Protein AF-A0A3B9VFH1-F1 (afdb_monomer)

Foldseek 3Di:
DFAAWAADLVRDIDGDLVVLLLQPAPLLVLLVVLLRVLCVVVVVVVVVVVVCVVVVPPCLVCLLCLVVCCLVPNVVSSVVSVVPDDPVRSVVSVVSLVVSSVSSLVSSLVVCVVVVGFLVSNLVSLVSLVVQCVVDPRDRRPRCSNHPDSPVSSVVSVVSRPDDDDRDPDLVSLLVSLQSCLVPDALVVLCVVQVPDDDALSSLQSNLSSCLVVVNNVSSVVSLVSSVVRPQDALRSLQVVLVSCVSVLVLVVSLVSLVSNVVSVDPALVSLQSNLVSCVSVLHLCSLVSLVSSCVRPVLPLVSLQVNLVSCVSVVVNLSSLLSQLSSCVSVVNLVSNVVSLVVSVVPQDCPDPVSVVSVVSSVVSVVVSVVVVD

pLDDT: mean 83.73, std 17.31, range [34.62, 98.69]

Structure (mmCIF, N/CA/C/O backbone):
data_AF-A0A3B9VFH1-F1
#
_entry.id   AF-A0A3B9VFH1-F1
#
loop_
_atom_site.group_PDB
_atom_site.id
_atom_site.type_symbol
_atom_site.label_atom_id
_atom_site.label_alt_id
_atom_site.label_comp_id
_atom_site.label_asym_id
_atom_site.label_entity_id
_atom_site.label_seq_id
_atom_site.pdbx_PDB_ins_code
_atom_site.Cartn_x
_atom_site.Cartn_y
_atom_site.Cartn_z
_atom_site.occupancy
_atom_site.B_iso_or_equiv
_atom_site.auth_seq_id
_atom_site.auth_comp_id
_atom_site.aut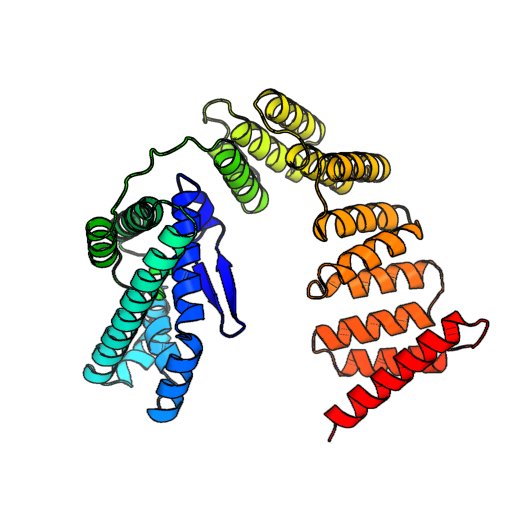h_asym_id
_atom_site.auth_atom_id
_atom_site.pdbx_PDB_model_num
ATOM 1 N N . ASP A 1 1 ? 15.149 -0.700 -2.038 1.00 70.56 1 ASP A N 1
ATOM 2 C CA . ASP A 1 1 ? 16.327 -0.526 -2.919 1.00 70.56 1 ASP A CA 1
ATOM 3 C C . ASP A 1 1 ? 16.677 -1.758 -3.752 1.00 70.56 1 ASP A C 1
ATOM 5 O O . ASP A 1 1 ? 17.146 -1.570 -4.866 1.00 70.56 1 ASP A O 1
ATOM 9 N N . GLN A 1 2 ? 16.454 -2.989 -3.276 1.00 79.44 2 GLN A N 1
ATOM 10 C CA . GLN A 1 2 ? 16.680 -4.197 -4.084 1.00 79.44 2 GLN A CA 1
ATOM 11 C C . GLN A 1 2 ? 15.680 -4.332 -5.245 1.00 79.44 2 GLN A C 1
ATOM 13 O O . GLN A 1 2 ? 14.520 -3.927 -5.128 1.00 79.44 2 GLN A O 1
ATOM 18 N N . ILE A 1 3 ? 16.151 -4.910 -6.353 1.00 83.25 3 ILE A N 1
ATOM 19 C CA . ILE A 1 3 ? 15.345 -5.272 -7.523 1.00 83.25 3 ILE A CA 1
ATOM 20 C C . ILE A 1 3 ? 14.869 -6.707 -7.314 1.00 83.25 3 ILE A C 1
ATOM 22 O O . ILE A 1 3 ? 15.690 -7.624 -7.358 1.00 83.25 3 ILE A O 1
ATOM 26 N N . ASN A 1 4 ? 13.573 -6.884 -7.063 1.00 79.94 4 ASN A N 1
ATOM 27 C CA . ASN A 1 4 ? 12.956 -8.201 -6.980 1.00 79.94 4 ASN A CA 1
ATOM 28 C C . ASN A 1 4 ? 11.444 -8.136 -7.249 1.00 79.94 4 ASN A C 1
ATOM 30 O O . ASN A 1 4 ? 10.805 -7.102 -7.021 1.00 79.94 4 ASN A O 1
ATOM 34 N N . ALA A 1 5 ? 10.899 -9.252 -7.711 1.00 80.44 5 ALA A N 1
ATOM 35 C CA . ALA A 1 5 ? 9.489 -9.592 -7.688 1.00 80.44 5 ALA A CA 1
ATOM 36 C C . ALA A 1 5 ? 9.378 -11.117 -7.596 1.00 80.44 5 ALA A C 1
ATOM 38 O O . ALA A 1 5 ? 10.279 -11.813 -8.051 1.00 80.44 5 ALA A O 1
ATOM 39 N N . PHE A 1 6 ? 8.327 -11.618 -6.955 1.00 80.25 6 PHE A N 1
ATOM 40 C CA . PHE A 1 6 ? 8.045 -13.050 -6.916 1.00 80.25 6 PHE A CA 1
ATOM 41 C C . PHE A 1 6 ? 6.578 -13.311 -6.589 1.00 80.25 6 PHE A C 1
ATOM 43 O O . PHE A 1 6 ? 5.926 -12.530 -5.887 1.00 80.25 6 PHE A O 1
ATOM 50 N N . ALA A 1 7 ? 6.078 -14.456 -7.038 1.00 74.38 7 ALA A N 1
ATOM 51 C CA . ALA A 1 7 ? 4.784 -14.974 -6.629 1.00 74.38 7 ALA A CA 1
ATOM 52 C C . ALA A 1 7 ? 4.884 -15.888 -5.390 1.00 74.38 7 ALA A C 1
ATOM 54 O O . ALA A 1 7 ? 5.750 -16.763 -5.309 1.00 74.38 7 ALA A O 1
ATOM 55 N N . THR A 1 8 ? 3.991 -15.707 -4.416 1.00 71.44 8 THR A N 1
ATOM 56 C CA . THR A 1 8 ? 3.959 -16.489 -3.173 1.00 71.44 8 THR A CA 1
ATOM 57 C C . THR A 1 8 ? 3.186 -17.798 -3.340 1.00 71.44 8 THR A C 1
ATOM 59 O O . THR A 1 8 ? 2.422 -18.009 -4.285 1.00 71.44 8 THR A O 1
ATOM 62 N N . ASN A 1 9 ? 3.340 -18.688 -2.357 1.00 67.38 9 ASN A N 1
ATOM 63 C CA . ASN A 1 9 ? 2.535 -19.907 -2.250 1.00 67.38 9 ASN A CA 1
ATOM 64 C C . ASN A 1 9 ? 1.038 -19.625 -2.031 1.00 67.38 9 ASN A C 1
ATOM 66 O O . ASN A 1 9 ? 0.215 -20.496 -2.314 1.00 67.38 9 ASN A O 1
ATOM 70 N N . GLU A 1 10 ? 0.710 -18.435 -1.530 1.00 61.62 10 GLU A N 1
ATOM 71 C CA . GLU A 1 10 ? -0.637 -17.956 -1.202 1.00 61.62 10 GLU A CA 1
ATOM 72 C C . GLU A 1 10 ? -1.306 -17.245 -2.389 1.00 61.62 10 GLU A C 1
ATOM 74 O O . GLU A 1 10 ? -2.433 -16.777 -2.273 1.00 61.62 10 GLU A O 1
ATOM 79 N N . LYS A 1 11 ? -0.660 -17.271 -3.566 1.00 73.38 11 LYS A N 1
ATOM 80 C CA . LYS A 1 11 ? -1.093 -16.618 -4.813 1.00 73.38 11 LYS A CA 1
ATOM 81 C C . LYS A 1 11 ? -1.016 -15.091 -4.785 1.00 73.38 11 LYS A C 1
ATOM 83 O O . LYS A 1 11 ? -1.631 -14.439 -5.628 1.00 73.38 11 LYS A O 1
ATOM 88 N N . ASP A 1 12 ? -0.213 -14.536 -3.887 1.00 76.12 12 ASP A N 1
ATOM 89 C CA . ASP A 1 12 ? 0.133 -13.120 -3.913 1.00 76.12 12 ASP A CA 1
ATOM 90 C C . ASP A 1 12 ? 1.312 -12.871 -4.848 1.00 76.12 12 ASP A C 1
ATOM 92 O O . ASP A 1 12 ? 2.131 -13.757 -5.092 1.00 76.12 12 ASP A O 1
ATOM 96 N N . ILE A 1 13 ? 1.428 -11.644 -5.346 1.00 79.94 13 ILE A N 1
ATOM 97 C CA . ILE A 1 13 ? 2.618 -11.178 -6.060 1.00 79.94 13 ILE A CA 1
ATOM 98 C C . ILE A 1 13 ? 3.251 -10.071 -5.232 1.00 79.94 13 ILE A C 1
ATOM 100 O O . ILE A 1 13 ? 2.618 -9.060 -4.925 1.00 79.94 13 ILE A O 1
ATOM 104 N N . VAL A 1 14 ? 4.520 -10.255 -4.892 1.00 82.88 14 VAL A N 1
ATOM 105 C CA . VAL A 1 14 ? 5.325 -9.274 -4.172 1.00 82.88 14 VAL A CA 1
ATOM 106 C C . VAL A 1 14 ? 6.204 -8.551 -5.182 1.00 82.88 14 VAL A C 1
ATOM 108 O O . VAL A 1 14 ? 6.923 -9.188 -5.943 1.00 82.88 14 VAL A O 1
ATOM 111 N N . ILE A 1 15 ? 6.175 -7.216 -5.181 1.00 86.00 15 ILE A N 1
ATOM 112 C CA . ILE A 1 15 ? 7.036 -6.374 -6.025 1.00 86.00 15 ILE A CA 1
ATOM 113 C C . ILE A 1 15 ? 7.843 -5.448 -5.125 1.00 86.00 15 ILE A C 1
ATOM 115 O O . ILE A 1 15 ? 7.287 -4.715 -4.305 1.00 86.00 15 ILE A O 1
ATOM 119 N N . TYR A 1 16 ? 9.164 -5.442 -5.290 1.00 87.88 16 TYR A N 1
ATOM 120 C CA . TYR A 1 16 ? 10.030 -4.583 -4.492 1.00 87.88 16 TYR A CA 1
ATOM 121 C C . TYR A 1 16 ? 10.076 -3.178 -5.091 1.00 87.88 16 TYR A C 1
ATOM 123 O O . TYR A 1 16 ? 10.162 -2.994 -6.305 1.00 87.88 16 TYR A O 1
ATOM 131 N N . SER A 1 17 ? 10.124 -2.154 -4.237 1.00 90.25 17 SER A N 1
ATOM 132 C CA . SER A 1 17 ? 10.188 -0.758 -4.692 1.00 90.25 17 SER A CA 1
ATOM 133 C C . SER A 1 17 ? 11.414 -0.447 -5.561 1.00 90.25 17 SER A C 1
ATOM 135 O O . SER A 1 17 ? 11.351 0.450 -6.400 1.00 90.25 17 SER A O 1
ATOM 137 N N . GLY A 1 18 ? 12.514 -1.198 -5.414 1.00 89.00 18 GLY A N 1
ATOM 138 C CA . GLY A 1 18 ? 13.694 -1.049 -6.269 1.00 89.00 18 GLY A CA 1
ATOM 139 C C . GLY A 1 18 ? 13.459 -1.491 -7.716 1.00 89.00 18 GLY A C 1
ATOM 140 O O . GLY A 1 18 ? 14.077 -0.927 -8.617 1.00 89.00 18 GLY A O 1
ATOM 141 N N . LEU A 1 19 ? 12.520 -2.413 -7.964 1.00 91.00 19 LEU A N 1
ATOM 142 C CA . LEU A 1 19 ? 12.091 -2.775 -9.318 1.00 91.00 19 LEU A CA 1
ATOM 143 C C . LEU A 1 19 ? 11.430 -1.584 -10.019 1.00 91.00 19 LEU A C 1
ATOM 145 O O . LEU A 1 19 ? 11.805 -1.225 -11.137 1.00 91.00 19 LEU A O 1
ATOM 149 N N . ILE A 1 20 ? 10.501 -0.918 -9.329 1.00 93.62 20 ILE A N 1
ATOM 150 C CA . ILE A 1 20 ? 9.825 0.286 -9.836 1.00 93.62 20 ILE A CA 1
ATOM 151 C C . ILE A 1 20 ? 10.835 1.420 -10.060 1.00 93.62 20 ILE A C 1
ATOM 153 O O . ILE A 1 20 ? 10.802 2.104 -11.080 1.00 93.62 20 ILE A O 1
ATOM 157 N N . ASP A 1 21 ? 11.783 1.593 -9.137 1.00 90.50 21 ASP A N 1
ATOM 158 C CA . ASP A 1 21 ? 12.808 2.638 -9.218 1.00 90.50 21 ASP A CA 1
ATOM 159 C C . ASP A 1 21 ? 13.762 2.452 -10.417 1.00 90.50 21 ASP A C 1
ATOM 161 O O . ASP A 1 21 ? 14.235 3.431 -11.004 1.00 90.50 21 ASP A O 1
ATOM 165 N N . LYS A 1 22 ? 14.011 1.204 -10.829 1.00 90.75 22 LYS A N 1
ATOM 166 C CA . LYS A 1 22 ? 14.848 0.870 -11.993 1.00 90.75 22 LYS A CA 1
ATOM 167 C C . LYS A 1 22 ? 14.090 0.874 -13.317 1.00 90.75 22 LYS A C 1
ATOM 169 O O . LYS A 1 22 ? 14.711 1.113 -14.349 1.00 90.75 22 LYS A O 1
ATOM 174 N N . SER A 1 23 ? 12.777 0.674 -13.283 1.00 92.62 23 SER A N 1
ATOM 175 C CA . SER A 1 23 ? 11.929 0.675 -14.477 1.00 92.62 23 SER A CA 1
ATOM 176 C C . SER A 1 23 ? 11.859 2.068 -15.112 1.00 92.62 23 SER A C 1
ATOM 178 O O . SER A 1 23 ? 11.745 3.071 -14.406 1.00 92.62 23 SER A O 1
ATOM 180 N N . THR A 1 24 ? 11.937 2.163 -16.436 1.00 90.06 24 THR A N 1
ATOM 181 C CA . THR A 1 24 ? 11.897 3.431 -17.191 1.00 90.06 24 THR A CA 1
ATOM 182 C C . THR A 1 24 ? 10.542 3.715 -17.832 1.00 90.06 24 THR A C 1
ATOM 184 O O . THR A 1 24 ? 10.331 4.819 -18.315 1.00 90.06 24 THR A O 1
ATOM 187 N N . ASN A 1 25 ? 9.638 2.737 -17.856 1.00 90.00 25 ASN A N 1
ATOM 188 C CA . ASN A 1 25 ? 8.260 2.887 -18.317 1.00 90.00 25 ASN A CA 1
ATOM 189 C C . ASN A 1 25 ? 7.349 1.861 -17.619 1.00 90.00 25 ASN A C 1
ATOM 191 O O . ASN A 1 25 ? 7.829 0.931 -16.963 1.00 90.00 25 ASN A O 1
ATOM 195 N N . VAL A 1 26 ? 6.034 2.042 -17.765 1.00 91.94 26 VAL A N 1
ATOM 196 C CA . VAL A 1 26 ? 5.022 1.173 -17.148 1.00 91.94 26 VAL A CA 1
ATOM 197 C C . VAL A 1 26 ? 5.039 -0.250 -17.714 1.00 91.94 26 VAL A C 1
ATOM 199 O O . VAL A 1 26 ? 4.844 -1.208 -16.966 1.00 91.94 26 VAL A O 1
ATOM 202 N N . GLU A 1 27 ? 5.354 -0.407 -19.001 1.00 91.81 27 GLU A N 1
ATOM 203 C CA . GLU A 1 27 ? 5.359 -1.700 -19.696 1.00 91.81 27 GLU A CA 1
ATOM 204 C C . GLU A 1 27 ? 6.420 -2.654 -19.139 1.00 91.81 27 GLU A C 1
ATOM 206 O O . GLU A 1 27 ? 6.222 -3.865 -19.125 1.00 91.81 27 GLU A O 1
ATOM 211 N N . GLN A 1 28 ? 7.541 -2.134 -18.632 1.00 93.25 28 GLN A N 1
ATOM 212 C CA . GLN A 1 28 ? 8.551 -2.936 -17.936 1.00 93.25 28 GLN A CA 1
ATOM 213 C C . GLN A 1 28 ? 7.999 -3.557 -16.649 1.00 93.25 28 GLN A C 1
ATOM 215 O O . GLN A 1 28 ? 8.206 -4.743 -16.393 1.00 93.25 28 GLN A O 1
ATOM 220 N N . VAL A 1 29 ? 7.248 -2.781 -15.861 1.00 94.50 29 VAL A N 1
ATOM 221 C CA . VAL A 1 29 ? 6.608 -3.276 -14.634 1.00 94.50 29 VAL A CA 1
ATOM 222 C C . VAL A 1 29 ? 5.492 -4.262 -14.973 1.00 94.50 29 VAL A C 1
ATOM 224 O O . VAL A 1 29 ? 5.412 -5.326 -14.366 1.00 94.50 29 VAL A O 1
ATOM 227 N N . GLN A 1 30 ? 4.662 -3.944 -15.969 1.00 94.50 30 GLN A N 1
ATOM 228 C CA . GLN A 1 30 ? 3.606 -4.836 -16.457 1.00 94.50 30 GLN A CA 1
ATOM 229 C C . GLN A 1 30 ? 4.176 -6.142 -17.021 1.00 94.50 30 GLN A C 1
ATOM 231 O O . GLN A 1 30 ? 3.602 -7.202 -16.794 1.00 94.50 30 GLN A O 1
ATOM 236 N N . GLY A 1 31 ? 5.319 -6.075 -17.705 1.00 93.62 31 GLY A N 1
ATOM 237 C CA . GLY A 1 31 ? 6.048 -7.231 -18.210 1.00 93.62 31 GLY A CA 1
ATOM 238 C C . GLY A 1 31 ? 6.457 -8.181 -17.092 1.00 93.62 31 GLY A C 1
ATOM 239 O O . GLY A 1 31 ? 6.164 -9.373 -17.168 1.00 93.62 31 GLY A O 1
ATOM 240 N N . ILE A 1 32 ? 7.086 -7.659 -16.034 1.00 94.19 32 ILE A N 1
ATOM 241 C CA . ILE A 1 32 ? 7.464 -8.484 -14.879 1.00 94.19 32 ILE A CA 1
ATOM 242 C C . ILE A 1 32 ? 6.231 -9.002 -14.142 1.00 94.19 32 ILE A C 1
ATOM 244 O O . ILE A 1 32 ? 6.180 -10.176 -13.799 1.00 94.19 32 ILE A O 1
ATOM 248 N N . LEU A 1 33 ? 5.187 -8.187 -13.982 1.00 95.25 33 LEU A N 1
ATOM 249 C CA . LEU A 1 33 ? 3.932 -8.650 -13.392 1.00 95.25 33 LEU A CA 1
ATOM 250 C C . LEU A 1 33 ? 3.304 -9.802 -14.198 1.00 95.25 33 LEU A C 1
ATOM 252 O O . LEU A 1 33 ? 2.821 -10.766 -13.612 1.00 95.25 33 LEU A O 1
ATOM 256 N N . ALA A 1 34 ? 3.331 -9.732 -15.531 1.00 95.31 34 ALA A N 1
ATOM 257 C CA . ALA A 1 34 ? 2.856 -10.810 -16.394 1.00 95.31 34 ALA A CA 1
ATOM 258 C C . ALA A 1 34 ? 3.702 -12.085 -16.247 1.00 95.31 34 ALA A C 1
ATOM 260 O O . ALA A 1 34 ? 3.149 -13.184 -16.285 1.00 95.31 34 ALA A O 1
ATOM 261 N N . HIS A 1 35 ? 5.013 -11.948 -16.039 1.00 94.31 35 HIS A N 1
ATOM 262 C CA . HIS A 1 35 ? 5.904 -13.065 -15.728 1.00 94.31 35 HIS A CA 1
ATOM 263 C C . HIS A 1 35 ? 5.560 -13.725 -14.382 1.00 94.31 35 HIS A C 1
ATOM 265 O O . HIS A 1 35 ? 5.348 -14.939 -14.336 1.00 94.31 35 HIS A O 1
ATOM 271 N N . GLU A 1 36 ? 5.374 -12.942 -13.316 1.00 90.94 36 GLU A N 1
ATOM 272 C CA . GLU A 1 36 ? 4.960 -13.473 -12.008 1.00 90.94 36 GLU A CA 1
ATOM 273 C C . GLU A 1 36 ? 3.573 -14.132 -12.053 1.00 90.94 36 GLU A C 1
ATOM 275 O O . GLU A 1 36 ? 3.350 -15.200 -11.476 1.00 90.94 36 GLU A O 1
ATOM 280 N N . LEU A 1 37 ? 2.635 -13.552 -12.810 1.00 92.56 37 LEU A N 1
ATOM 281 C CA . LEU A 1 37 ? 1.345 -14.187 -13.091 1.00 92.56 37 LEU A CA 1
ATOM 282 C C . LEU A 1 37 ? 1.518 -15.506 -13.851 1.00 92.56 37 LEU A C 1
ATOM 284 O O . LEU A 1 37 ? 0.796 -16.462 -13.570 1.00 92.56 37 LEU A O 1
ATOM 288 N N . GLY A 1 38 ? 2.490 -15.593 -14.761 1.00 90.62 38 GLY A N 1
ATOM 289 C CA . GLY A 1 38 ? 2.879 -16.834 -15.427 1.00 90.62 38 GLY A CA 1
ATOM 290 C C . GLY A 1 38 ? 3.247 -17.940 -14.437 1.00 90.62 38 GLY A C 1
ATOM 291 O O . GLY A 1 38 ? 2.738 -19.056 -14.555 1.00 90.62 38 GLY A O 1
ATOM 292 N N . HIS A 1 39 ? 4.030 -17.624 -13.398 1.00 87.19 39 HIS A N 1
ATOM 293 C CA . HIS A 1 39 ? 4.349 -18.576 -12.325 1.00 87.19 39 HIS A CA 1
ATOM 294 C C . HIS A 1 39 ? 3.113 -19.058 -11.553 1.00 87.19 39 HIS A C 1
ATOM 296 O O . HIS A 1 39 ? 3.029 -20.241 -11.193 1.00 87.19 39 HIS A O 1
ATOM 302 N N . LEU A 1 40 ? 2.147 -18.169 -11.300 1.00 86.25 40 LEU A N 1
ATOM 303 C CA . LEU A 1 40 ? 0.898 -18.522 -10.621 1.00 86.25 40 LEU A CA 1
ATOM 304 C C . LEU A 1 40 ? -0.011 -19.391 -11.487 1.00 86.25 40 LEU A C 1
ATOM 306 O O . LEU A 1 40 ? -0.502 -20.415 -11.008 1.00 86.25 40 LEU A O 1
ATOM 310 N N . VAL A 1 41 ? -0.202 -19.014 -12.754 1.00 89.31 41 VAL A N 1
ATOM 311 C CA . VAL A 1 41 ? -1.028 -19.755 -13.721 1.00 89.31 41 VAL A CA 1
ATOM 312 C C . VAL A 1 41 ? -0.473 -21.160 -13.936 1.00 89.31 41 VAL A C 1
ATOM 314 O O . VAL A 1 41 ? -1.228 -22.128 -13.889 1.00 89.31 41 VAL A O 1
ATOM 317 N N . ALA A 1 42 ? 0.847 -21.290 -14.084 1.00 87.38 42 ALA A N 1
ATOM 318 C CA . ALA A 1 42 ? 1.518 -22.578 -14.228 1.00 87.38 42 ALA A CA 1
ATOM 319 C C . ALA A 1 42 ? 1.628 -23.375 -12.915 1.00 87.38 42 ALA A C 1
ATOM 321 O O . ALA A 1 42 ? 2.144 -24.495 -12.919 1.00 87.38 42 ALA A O 1
ATOM 322 N N . GLN A 1 43 ? 1.175 -22.811 -11.787 1.00 85.12 43 GLN A N 1
ATOM 323 C CA . GLN A 1 43 ? 1.234 -23.414 -10.454 1.00 85.12 43 GLN A CA 1
ATOM 324 C C . GLN A 1 43 ? 2.641 -23.913 -10.073 1.00 85.12 43 GLN A C 1
ATOM 326 O O . GLN A 1 43 ? 2.786 -24.950 -9.419 1.00 85.12 43 GLN A O 1
ATOM 331 N N . HIS A 1 44 ? 3.695 -23.177 -10.452 1.00 80.81 44 HIS A N 1
ATOM 332 C CA . HIS A 1 44 ? 5.088 -23.579 -10.198 1.00 80.81 44 HIS A CA 1
ATOM 333 C C . HIS A 1 44 ? 5.371 -23.818 -8.708 1.00 80.81 44 HIS A C 1
ATOM 335 O O . HIS A 1 44 ? 6.108 -24.740 -8.356 1.00 80.81 44 HIS A O 1
ATOM 341 N N . HIS A 1 45 ? 4.711 -23.070 -7.822 1.00 73.31 45 HIS A N 1
ATOM 342 C CA . HIS A 1 45 ? 4.764 -23.273 -6.374 1.00 73.31 45 HIS A CA 1
ATOM 343 C C . HIS A 1 45 ? 4.227 -24.651 -5.938 1.00 73.31 45 HIS A C 1
ATOM 345 O O . HIS A 1 45 ? 4.827 -25.309 -5.089 1.00 73.31 45 HIS A O 1
ATOM 351 N N . VAL A 1 46 ? 3.129 -25.133 -6.536 1.00 73.50 46 VAL A N 1
ATOM 352 C CA . VAL A 1 46 ? 2.575 -26.472 -6.260 1.00 73.50 46 VAL A CA 1
ATOM 353 C C . VAL A 1 46 ? 3.476 -27.548 -6.854 1.00 73.50 46 VAL A C 1
ATOM 355 O O . VAL A 1 46 ? 3.867 -28.470 -6.140 1.00 73.50 46 VAL A O 1
ATOM 358 N N . LYS A 1 47 ? 3.849 -27.407 -8.135 1.00 74.69 47 LYS A N 1
ATOM 359 C CA . LYS A 1 47 ? 4.716 -28.359 -8.849 1.00 74.69 47 LYS A CA 1
ATOM 360 C C . LYS A 1 47 ? 6.043 -28.560 -8.103 1.00 74.69 47 LYS A C 1
ATOM 362 O O . LYS A 1 47 ? 6.465 -29.693 -7.889 1.00 74.69 47 LYS A O 1
ATOM 367 N N . THR A 1 48 ? 6.653 -27.474 -7.621 1.00 69.38 48 THR A N 1
ATOM 368 C CA . THR A 1 48 ? 7.893 -27.520 -6.828 1.00 69.38 48 THR A CA 1
ATOM 369 C C . THR A 1 48 ? 7.704 -28.255 -5.500 1.00 69.38 48 THR A C 1
ATOM 371 O O . THR A 1 48 ? 8.522 -29.113 -5.177 1.00 69.38 48 THR A O 1
ATOM 374 N N . ARG A 1 49 ? 6.613 -28.002 -4.758 1.00 66.94 49 ARG A N 1
ATOM 375 C CA . ARG A 1 49 ? 6.321 -28.724 -3.503 1.00 66.94 49 ARG A CA 1
ATOM 376 C C . ARG A 1 49 ? 6.094 -30.219 -3.717 1.00 66.94 49 ARG A C 1
ATOM 378 O O . ARG A 1 49 ? 6.594 -31.026 -2.941 1.00 66.94 49 ARG A O 1
ATOM 385 N N . VAL A 1 50 ? 5.362 -30.592 -4.767 1.00 68.94 50 VAL A N 1
ATOM 386 C CA . VAL A 1 50 ? 5.121 -32.002 -5.117 1.00 68.94 50 VAL A CA 1
ATOM 387 C C . VAL A 1 50 ? 6.431 -32.693 -5.495 1.00 68.94 50 VAL A C 1
ATOM 389 O O . VAL A 1 50 ? 6.697 -33.806 -5.054 1.00 68.94 50 VAL A O 1
ATOM 392 N N . LYS A 1 51 ? 7.295 -32.026 -6.263 1.00 66.56 51 LYS A N 1
ATOM 393 C CA . LYS A 1 51 ? 8.600 -32.583 -6.629 1.00 66.56 51 LYS A CA 1
ATOM 394 C C . LYS A 1 51 ? 9.524 -32.730 -5.414 1.00 66.56 51 LYS A C 1
ATOM 396 O O . LYS A 1 51 ? 10.196 -33.747 -5.282 1.00 66.56 51 LYS A O 1
ATOM 401 N N . GLN A 1 52 ? 9.504 -31.765 -4.492 1.00 62.00 52 GLN A N 1
ATOM 402 C CA . GLN A 1 52 ? 10.214 -31.846 -3.210 1.00 62.00 52 GLN A CA 1
ATOM 403 C C . GLN A 1 52 ? 9.753 -33.037 -2.363 1.00 62.00 52 GLN A C 1
ATOM 405 O O . GLN A 1 52 ? 10.591 -33.771 -1.839 1.00 62.00 52 GLN A O 1
ATOM 410 N N . SER A 1 53 ? 8.438 -33.264 -2.258 1.00 61.69 53 SER A N 1
ATOM 411 C CA . SER A 1 53 ? 7.903 -34.392 -1.490 1.00 61.69 53 SER A CA 1
ATOM 412 C C . SER A 1 53 ? 8.204 -35.745 -2.140 1.00 61.69 53 SER A C 1
ATOM 414 O O . SER A 1 53 ? 8.484 -36.704 -1.429 1.00 61.69 53 SER A O 1
ATOM 416 N N . GLN A 1 54 ? 8.212 -35.821 -3.475 1.00 60.75 54 GLN A N 1
ATOM 417 C CA . GLN A 1 54 ? 8.533 -37.042 -4.224 1.00 60.75 54 GLN A CA 1
ATOM 418 C C . GLN A 1 54 ? 10.018 -37.412 -4.177 1.00 60.75 54 GLN A C 1
ATOM 420 O O . GLN A 1 54 ? 10.349 -38.593 -4.135 1.00 60.75 54 GLN A O 1
ATOM 425 N N . MET A 1 55 ? 10.916 -36.423 -4.188 1.00 56.75 55 MET A N 1
ATOM 426 C CA . MET A 1 55 ? 12.360 -36.676 -4.170 1.00 56.75 55 MET A CA 1
ATOM 427 C C . MET A 1 55 ? 12.898 -36.975 -2.760 1.00 56.75 55 MET A C 1
ATOM 429 O O . MET A 1 55 ? 14.044 -37.388 -2.635 1.00 56.75 55 MET A O 1
ATOM 433 N N . GLY A 1 56 ? 12.114 -36.767 -1.693 1.00 46.59 56 GLY A N 1
ATOM 434 C CA . GLY A 1 56 ? 12.590 -36.904 -0.306 1.00 46.59 56 GLY A CA 1
ATOM 435 C C . GLY A 1 56 ? 13.635 -35.850 0.094 1.00 46.59 56 GLY A C 1
ATOM 436 O O . GLY A 1 56 ? 14.243 -35.941 1.158 1.00 46.59 56 GLY A O 1
ATOM 437 N N . ILE A 1 57 ? 13.845 -34.839 -0.755 1.00 50.53 57 ILE A N 1
ATOM 438 C CA . ILE A 1 57 ? 14.854 -33.792 -0.595 1.00 50.53 57 ILE A CA 1
ATOM 439 C C . ILE A 1 57 ? 14.164 -32.568 0.014 1.00 50.53 57 ILE A C 1
ATOM 441 O O . ILE A 1 57 ? 13.621 -31.713 -0.689 1.00 50.53 57 ILE A O 1
ATOM 445 N N . SER A 1 58 ? 14.221 -32.455 1.342 1.00 42.56 58 SER A N 1
ATOM 446 C CA . SER A 1 58 ? 13.802 -31.263 2.099 1.00 42.56 58 SER A CA 1
ATOM 447 C C . SER A 1 58 ? 14.678 -30.023 1.828 1.00 42.56 58 SER A C 1
ATOM 449 O O . SER A 1 58 ? 14.389 -28.931 2.313 1.00 42.56 58 SER A O 1
ATOM 451 N N . THR A 1 59 ? 15.733 -30.163 1.020 1.00 43.56 59 THR A N 1
ATOM 452 C CA . THR A 1 59 ? 16.797 -29.175 0.792 1.00 43.56 59 THR A CA 1
ATOM 453 C C . THR A 1 59 ? 16.740 -28.419 -0.540 1.00 43.56 59 THR A C 1
ATOM 455 O O . THR A 1 59 ? 17.605 -27.578 -0.772 1.00 43.56 59 THR A O 1
ATOM 458 N N . ILE A 1 60 ? 15.735 -28.605 -1.408 1.00 44.66 60 ILE A N 1
ATOM 459 C CA . ILE A 1 60 ? 15.657 -27.826 -2.671 1.00 44.66 60 ILE A CA 1
ATOM 460 C C . ILE A 1 60 ? 15.465 -26.324 -2.395 1.00 44.66 60 ILE A C 1
ATOM 462 O O . ILE A 1 60 ? 16.024 -25.489 -3.106 1.00 44.66 60 ILE A O 1
ATOM 466 N N . THR A 1 61 ? 14.781 -25.966 -1.305 1.00 42.25 61 THR A N 1
ATOM 467 C CA . THR A 1 61 ? 14.702 -24.572 -0.837 1.00 42.25 61 THR A CA 1
ATOM 468 C C . THR A 1 61 ? 16.094 -24.024 -0.488 1.00 42.25 61 THR A C 1
ATOM 470 O O . THR A 1 61 ? 16.389 -22.863 -0.745 1.00 42.25 61 THR A O 1
ATOM 473 N N . GLY A 1 62 ? 16.991 -24.880 0.011 1.00 40.00 62 GLY A N 1
ATOM 474 C CA . GLY A 1 62 ? 18.372 -24.547 0.354 1.00 40.00 62 GLY A CA 1
ATOM 475 C C . GLY A 1 62 ? 19.343 -24.507 -0.828 1.00 40.00 62 GLY A C 1
ATOM 476 O O . GLY A 1 62 ? 20.382 -23.884 -0.693 1.00 40.00 62 GLY A O 1
ATOM 477 N N . ALA A 1 63 ? 19.041 -25.095 -1.988 1.00 39.34 63 ALA A N 1
ATOM 478 C CA . ALA A 1 63 ? 19.920 -25.002 -3.163 1.00 39.34 63 ALA A CA 1
ATOM 479 C C . ALA A 1 63 ? 19.685 -23.703 -3.957 1.00 39.34 63 ALA A C 1
ATOM 481 O O . ALA A 1 63 ? 20.642 -23.064 -4.389 1.00 39.34 63 ALA A O 1
ATOM 482 N N . VAL A 1 64 ? 18.424 -23.271 -4.078 1.00 41.66 64 VAL A N 1
ATOM 483 C CA . VAL A 1 64 ? 18.055 -21.993 -4.719 1.00 41.66 64 VAL A CA 1
ATOM 484 C C . VAL A 1 64 ? 18.383 -20.803 -3.802 1.00 41.66 64 VAL A C 1
ATOM 486 O O . VAL A 1 64 ? 18.938 -19.810 -4.261 1.00 41.66 64 VAL A O 1
ATOM 489 N N . LEU A 1 65 ? 18.164 -20.924 -2.484 1.00 39.56 65 LEU A N 1
ATOM 490 C CA . LEU A 1 65 ? 18.576 -19.899 -1.508 1.00 39.56 65 LEU A CA 1
ATOM 491 C C . LEU A 1 65 ? 20.062 -19.993 -1.104 1.00 39.56 65 LEU A C 1
ATOM 493 O O . LEU A 1 65 ? 20.669 -18.988 -0.735 1.00 39.56 65 LEU A O 1
ATOM 497 N N . GLY A 1 66 ? 20.676 -21.177 -1.173 1.00 38.94 66 GLY A N 1
ATOM 498 C CA . GLY A 1 66 ? 22.051 -21.422 -0.716 1.00 38.94 66 GLY A CA 1
ATOM 499 C C . GLY A 1 66 ? 23.118 -20.849 -1.635 1.00 38.94 66 GLY A C 1
ATOM 500 O O . GLY A 1 66 ? 24.143 -20.386 -1.141 1.00 38.94 66 GLY A O 1
ATOM 501 N N . VAL A 1 67 ? 22.857 -20.761 -2.943 1.00 40.06 67 VAL A N 1
ATOM 502 C CA . VAL A 1 67 ? 23.711 -19.983 -3.859 1.00 40.06 67 VAL A CA 1
ATOM 503 C C . VAL A 1 67 ? 23.703 -18.496 -3.464 1.00 40.06 67 VAL A C 1
ATOM 505 O O . VAL A 1 67 ? 24.751 -17.851 -3.480 1.00 40.06 67 VAL A O 1
ATOM 508 N N . GLY A 1 68 ? 22.566 -17.976 -2.984 1.00 38.06 68 GLY A N 1
ATOM 509 C CA . GLY A 1 68 ? 22.465 -16.633 -2.405 1.00 38.06 68 GLY A CA 1
ATOM 510 C C . GLY A 1 68 ? 23.251 -16.465 -1.095 1.00 38.06 68 GLY A C 1
ATOM 511 O O . GLY A 1 68 ? 23.905 -15.442 -0.901 1.00 38.06 68 GLY A O 1
ATOM 512 N N . ALA A 1 69 ? 23.266 -17.479 -0.222 1.00 36.00 69 ALA A N 1
ATOM 513 C CA . ALA A 1 69 ? 24.000 -17.447 1.050 1.00 36.00 69 ALA A CA 1
ATOM 514 C C . ALA A 1 69 ? 25.535 -17.516 0.889 1.00 36.00 69 ALA A C 1
ATOM 516 O O . ALA A 1 69 ? 26.256 -16.844 1.631 1.00 36.00 69 ALA A O 1
ATOM 517 N N . VAL A 1 70 ? 26.043 -18.265 -0.104 1.00 36.84 70 VAL A N 1
ATOM 518 C CA . VAL A 1 70 ? 27.486 -18.307 -0.441 1.00 36.84 70 VAL A CA 1
ATOM 519 C C . VAL A 1 70 ? 27.991 -16.928 -0.874 1.00 36.84 70 VAL A C 1
ATOM 521 O O . VAL A 1 70 ? 29.101 -16.534 -0.519 1.00 36.84 70 VAL A O 1
ATOM 524 N N . ILE A 1 71 ? 27.172 -16.176 -1.612 1.00 39.06 71 ILE A N 1
ATOM 525 C CA . ILE A 1 71 ? 27.555 -14.882 -2.194 1.00 39.06 71 ILE A CA 1
ATOM 526 C C . ILE A 1 71 ? 27.310 -13.721 -1.207 1.00 39.06 71 ILE A C 1
ATOM 528 O O . ILE A 1 71 ? 28.034 -12.729 -1.239 1.00 39.06 71 ILE A O 1
ATOM 532 N N . ALA A 1 72 ? 26.375 -13.866 -0.260 1.00 36.31 72 ALA A N 1
ATOM 533 C CA . ALA A 1 72 ? 26.051 -12.873 0.775 1.00 36.31 72 ALA A CA 1
ATOM 534 C C . ALA A 1 72 ? 27.000 -12.856 1.999 1.00 36.31 72 ALA A C 1
ATOM 536 O O . ALA A 1 72 ? 26.716 -12.178 2.985 1.00 36.31 72 ALA A O 1
ATOM 537 N N . GLY A 1 73 ? 28.127 -13.578 1.958 1.00 34.62 73 GLY A N 1
ATOM 538 C CA . GLY A 1 73 ? 29.137 -13.548 3.025 1.00 34.62 73 GLY A CA 1
ATOM 539 C C . GLY A 1 73 ? 28.868 -14.477 4.216 1.00 34.62 73 GLY A C 1
ATOM 540 O O . GLY A 1 73 ? 29.485 -14.296 5.263 1.00 34.62 73 GLY A O 1
ATOM 541 N N . ALA A 1 74 ? 28.014 -15.496 4.057 1.00 39.47 74 ALA A N 1
ATOM 542 C CA . ALA A 1 74 ? 27.809 -16.575 5.031 1.00 39.47 74 ALA A CA 1
ATOM 543 C C . ALA A 1 74 ? 28.295 -17.938 4.475 1.00 39.47 74 ALA A C 1
ATOM 545 O O . ALA A 1 74 ? 27.481 -18.823 4.185 1.00 39.47 74 ALA A O 1
ATOM 546 N N . PRO A 1 75 ? 29.621 -18.139 4.305 1.00 39.62 75 PRO A N 1
ATOM 547 C CA . PRO A 1 75 ? 30.174 -19.320 3.638 1.00 39.62 75 PRO A CA 1
ATOM 548 C C . PRO A 1 75 ? 29.779 -20.649 4.300 1.00 39.62 75 PRO A C 1
ATOM 550 O O . PRO A 1 75 ? 29.615 -21.649 3.610 1.00 39.62 75 PRO A O 1
ATOM 553 N N . GLN A 1 76 ? 29.560 -20.681 5.614 1.00 39.72 76 GLN A N 1
ATOM 554 C CA . GLN A 1 76 ? 29.343 -21.927 6.354 1.00 39.72 76 GLN A CA 1
ATOM 555 C C . GLN A 1 76 ? 27.978 -22.585 6.070 1.00 39.72 76 GLN A C 1
ATOM 557 O O . GLN A 1 76 ? 27.894 -23.810 6.045 1.00 39.72 76 GLN A O 1
ATOM 562 N N . ALA A 1 77 ? 26.925 -21.805 5.798 1.00 40.22 77 ALA A N 1
ATOM 563 C CA . ALA A 1 77 ? 25.591 -22.341 5.492 1.00 40.22 77 ALA A CA 1
ATOM 564 C C . ALA A 1 77 ? 25.455 -22.771 4.019 1.00 40.22 77 ALA A C 1
ATOM 566 O O . ALA A 1 77 ? 24.811 -23.774 3.713 1.00 40.22 77 ALA A O 1
ATOM 567 N N . GLY A 1 78 ? 26.106 -22.042 3.108 1.00 43.16 78 GLY A N 1
ATOM 568 C CA . GLY A 1 78 ? 26.122 -22.360 1.682 1.00 43.16 78 GLY A CA 1
ATOM 569 C C . GLY A 1 78 ? 26.983 -23.580 1.332 1.00 43.16 78 GLY A C 1
ATOM 570 O O . GLY A 1 78 ? 26.597 -24.383 0.486 1.00 43.16 78 GLY A O 1
ATOM 571 N N . TYR A 1 79 ? 28.100 -23.788 2.040 1.00 40.19 79 TYR A N 1
ATOM 572 C CA . TYR A 1 79 ? 28.925 -24.990 1.878 1.00 40.19 79 TYR A CA 1
ATOM 573 C C . TYR A 1 79 ? 28.221 -26.270 2.355 1.00 40.19 79 TYR A C 1
ATOM 575 O O . TYR A 1 79 ? 28.372 -27.307 1.720 1.00 40.19 79 TYR A O 1
ATOM 583 N N . ALA A 1 80 ? 27.407 -26.217 3.414 1.00 40.50 80 ALA A N 1
ATOM 584 C CA . ALA A 1 80 ? 26.686 -27.394 3.912 1.00 40.50 80 ALA A CA 1
ATOM 585 C C . ALA A 1 80 ? 25.604 -27.901 2.932 1.00 40.50 80 ALA A C 1
ATOM 587 O O . ALA A 1 80 ? 25.397 -29.107 2.820 1.00 40.50 80 ALA A O 1
ATOM 588 N N . ALA A 1 81 ? 24.958 -27.002 2.178 1.00 45.75 81 ALA A N 1
ATOM 589 C CA . ALA A 1 81 ? 23.999 -27.364 1.128 1.00 45.75 81 ALA A CA 1
ATOM 590 C C . ALA A 1 81 ? 24.683 -27.918 -0.139 1.00 45.75 81 ALA A C 1
ATOM 592 O O . ALA A 1 81 ? 24.145 -28.812 -0.789 1.00 45.75 81 ALA A O 1
ATOM 593 N N . ILE A 1 82 ? 25.881 -27.419 -0.467 1.00 46.44 82 ILE A N 1
ATOM 594 C CA . ILE A 1 82 ? 26.698 -27.882 -1.603 1.00 46.44 82 ILE A CA 1
ATOM 595 C C . ILE A 1 82 ? 27.348 -29.246 -1.317 1.00 46.44 82 ILE A C 1
ATOM 597 O O . ILE A 1 82 ? 27.500 -30.050 -2.229 1.00 46.44 82 ILE A O 1
ATOM 601 N N . LEU A 1 83 ? 27.702 -29.536 -0.062 1.00 42.50 83 LEU A N 1
ATOM 602 C CA . LEU A 1 83 ? 28.343 -30.799 0.327 1.00 42.50 83 LEU A CA 1
ATOM 603 C C . LEU A 1 83 ? 27.365 -31.982 0.467 1.00 42.50 83 LEU A C 1
ATOM 605 O O . LEU A 1 83 ? 27.815 -33.124 0.508 1.00 42.50 83 LEU A O 1
ATOM 609 N N . GLY A 1 84 ? 26.052 -31.733 0.541 1.00 48.53 84 GLY A N 1
ATOM 610 C CA . GLY A 1 84 ? 25.032 -32.777 0.719 1.00 48.53 84 GLY A CA 1
ATOM 611 C C . GLY A 1 84 ? 24.309 -33.239 -0.555 1.00 48.53 84 GLY A C 1
ATOM 612 O O . GLY A 1 84 ? 23.664 -34.282 -0.521 1.00 48.53 84 GLY A O 1
ATOM 613 N N . GLY A 1 85 ? 24.384 -32.487 -1.660 1.00 54.69 85 GLY A N 1
ATOM 614 C CA . GLY A 1 85 ? 23.732 -32.818 -2.935 1.00 54.69 85 GLY A CA 1
ATOM 615 C C . GLY A 1 85 ? 24.750 -33.175 -4.015 1.00 54.69 85 GLY A C 1
ATOM 616 O O . GLY A 1 85 ? 25.800 -32.540 -4.114 1.00 54.69 85 GLY A O 1
ATOM 617 N N . SER A 1 86 ? 24.463 -34.179 -4.845 1.00 57.88 86 SER A N 1
ATOM 618 C CA . SER A 1 86 ? 25.354 -34.513 -5.957 1.00 57.88 86 SER A CA 1
ATOM 619 C C . SER A 1 86 ? 25.346 -33.392 -7.009 1.00 57.88 86 SER A C 1
ATOM 621 O O . SER A 1 86 ? 24.358 -32.673 -7.179 1.00 57.88 86 SER A O 1
ATOM 623 N N . ALA A 1 87 ? 26.431 -33.244 -7.778 1.00 56.41 87 ALA A N 1
ATOM 624 C CA . ALA A 1 87 ? 26.467 -32.303 -8.905 1.00 56.41 87 ALA A CA 1
ATOM 625 C C . ALA A 1 87 ? 25.330 -32.556 -9.925 1.00 56.41 87 ALA A C 1
ATOM 627 O O . ALA A 1 87 ? 24.883 -31.631 -10.609 1.00 56.41 87 ALA A O 1
ATOM 628 N N . ALA A 1 88 ? 24.831 -33.796 -9.993 1.00 58.59 88 ALA A N 1
ATOM 629 C CA . ALA A 1 88 ? 23.670 -34.170 -10.791 1.00 58.59 88 ALA A CA 1
ATOM 630 C C . ALA A 1 88 ? 22.368 -33.555 -10.245 1.00 58.59 88 ALA A C 1
ATOM 632 O O . ALA A 1 88 ? 21.595 -33.003 -11.028 1.00 58.59 88 ALA A O 1
ATOM 633 N N . ASP A 1 89 ? 22.169 -33.551 -8.923 1.00 57.78 89 ASP A N 1
ATOM 634 C CA . ASP A 1 89 ? 20.988 -32.960 -8.274 1.00 57.78 89 ASP A CA 1
ATOM 635 C C . ASP A 1 89 ? 20.932 -31.442 -8.481 1.00 57.78 89 ASP A C 1
ATOM 637 O O . ASP A 1 89 ? 19.882 -30.884 -8.808 1.00 57.78 89 ASP A O 1
ATOM 641 N N . MET A 1 90 ? 22.080 -30.764 -8.370 1.00 57.75 90 MET A N 1
ATOM 642 C CA . MET A 1 90 ? 22.173 -29.328 -8.651 1.00 57.75 90 MET A CA 1
ATOM 643 C C . MET A 1 90 ? 21.886 -29.027 -10.129 1.00 57.75 90 MET A C 1
ATOM 645 O O . MET A 1 90 ? 21.132 -28.103 -10.439 1.00 57.75 90 MET A O 1
ATOM 649 N N . SER A 1 91 ? 22.438 -29.819 -11.053 1.00 59.25 91 SER A N 1
ATOM 650 C CA . SER A 1 91 ? 22.164 -29.677 -12.489 1.00 59.25 91 SER A CA 1
ATOM 651 C C . SER A 1 91 ? 20.677 -29.870 -12.810 1.00 59.25 91 SER A C 1
ATOM 653 O O . SER A 1 91 ? 20.094 -29.083 -13.564 1.00 59.25 91 SER A O 1
ATOM 655 N N . GLN A 1 92 ? 20.036 -30.862 -12.185 1.00 60.16 92 GLN A N 1
ATOM 656 C CA . GLN A 1 92 ? 18.615 -31.152 -12.358 1.00 60.16 92 GLN A CA 1
ATOM 657 C C . GLN A 1 92 ? 17.724 -30.046 -11.779 1.00 60.16 92 GLN A C 1
ATOM 659 O O . GLN A 1 92 ? 16.747 -29.654 -12.420 1.00 60.16 92 GLN A O 1
ATOM 664 N N . ALA A 1 93 ? 18.072 -29.494 -10.613 1.00 62.56 93 ALA A N 1
ATOM 665 C CA . ALA A 1 93 ? 17.369 -28.355 -10.024 1.00 62.56 93 ALA A CA 1
ATOM 666 C C . ALA A 1 93 ? 17.467 -27.103 -10.913 1.00 62.56 93 ALA A C 1
ATOM 668 O O . ALA A 1 93 ? 16.462 -26.436 -11.161 1.00 62.56 93 ALA A O 1
ATOM 669 N N . LEU A 1 94 ? 18.653 -26.821 -11.465 1.00 64.06 94 LEU A N 1
ATOM 670 C CA . LEU A 1 94 ? 18.860 -25.706 -12.393 1.00 64.06 94 LEU A CA 1
ATOM 671 C C . LEU A 1 94 ? 18.124 -25.906 -13.725 1.00 64.06 94 LEU A C 1
ATOM 673 O O . LEU A 1 94 ? 17.610 -24.943 -14.290 1.00 64.06 94 LEU A O 1
ATOM 677 N N . ALA A 1 95 ? 18.071 -27.133 -14.250 1.00 64.62 95 ALA A N 1
ATOM 678 C CA . ALA A 1 95 ? 17.297 -27.448 -15.450 1.00 64.62 95 ALA A CA 1
ATOM 679 C C . ALA A 1 95 ? 15.796 -27.245 -15.218 1.00 64.62 95 ALA A C 1
ATOM 681 O O . ALA A 1 95 ? 15.147 -26.571 -16.012 1.00 64.62 95 ALA A O 1
ATOM 682 N N . TYR A 1 96 ? 15.288 -27.738 -14.089 1.00 64.75 96 TYR A N 1
ATOM 683 C CA . TYR A 1 96 ? 13.892 -27.586 -13.692 1.00 64.75 96 TYR A CA 1
ATOM 684 C C . TYR A 1 96 ? 13.493 -26.119 -13.470 1.00 64.75 96 TYR A C 1
ATOM 686 O O . TYR A 1 96 ? 12.441 -25.687 -13.930 1.00 64.75 96 TYR A O 1
ATOM 694 N N . SER A 1 97 ? 14.362 -25.318 -12.846 1.00 72.62 97 SER A N 1
ATOM 695 C CA . SER A 1 97 ? 14.155 -23.869 -12.735 1.00 72.62 97 SER A CA 1
ATOM 696 C C . SER A 1 97 ? 14.071 -23.205 -14.115 1.00 72.62 97 SER A C 1
ATOM 698 O O . SER A 1 97 ? 13.142 -22.445 -14.364 1.00 72.62 97 SER A O 1
ATOM 700 N N . ARG A 1 98 ? 14.958 -23.548 -15.062 1.00 77.81 98 ARG A N 1
ATOM 701 C CA . ARG A 1 98 ? 14.893 -23.006 -16.434 1.00 77.81 98 ARG A CA 1
ATOM 702 C C . ARG A 1 98 ? 13.613 -23.393 -17.180 1.00 77.81 98 ARG A C 1
ATOM 704 O O . ARG A 1 98 ? 13.124 -22.590 -17.968 1.00 77.81 98 ARG A O 1
ATOM 711 N N . GLU A 1 99 ? 13.086 -24.599 -16.970 1.00 81.44 99 GLU A N 1
ATOM 712 C CA . GLU A 1 99 ? 11.794 -25.008 -17.539 1.00 81.44 99 GLU A CA 1
ATOM 713 C C . GLU A 1 99 ? 10.657 -24.118 -17.026 1.00 81.44 99 GLU A C 1
ATOM 715 O O . GLU A 1 99 ? 9.867 -23.627 -17.830 1.00 81.44 99 GLU A O 1
ATOM 720 N N . HIS A 1 100 ? 10.631 -23.835 -15.720 1.00 84.25 100 HIS A N 1
ATOM 721 C CA . HIS A 1 100 ? 9.662 -22.915 -15.124 1.00 84.25 100 HIS A CA 1
ATOM 722 C C . HIS A 1 100 ? 9.784 -21.489 -15.660 1.00 84.25 100 HIS A C 1
ATOM 724 O O . HIS A 1 100 ? 8.767 -20.893 -16.002 1.00 84.25 100 HIS A O 1
ATOM 730 N N . GLU A 1 101 ? 10.998 -20.952 -15.801 1.00 85.69 101 GLU A N 1
ATOM 731 C CA . GLU A 1 101 ? 11.180 -19.615 -16.379 1.00 85.69 101 GLU A CA 1
ATOM 732 C C . GLU A 1 101 ? 10.678 -19.550 -17.832 1.00 85.69 101 GLU A C 1
ATOM 734 O O . GLU A 1 101 ? 9.990 -18.601 -18.198 1.00 85.69 101 GLU A O 1
ATOM 739 N N . ASN A 1 102 ? 10.955 -20.573 -18.654 1.00 88.88 102 ASN A N 1
ATOM 740 C CA . ASN A 1 102 ? 10.485 -20.624 -20.046 1.00 88.88 102 ASN A CA 1
ATOM 741 C C . ASN A 1 102 ? 8.952 -20.748 -20.142 1.00 88.88 102 ASN A C 1
ATOM 743 O O . ASN A 1 102 ? 8.335 -20.120 -21.008 1.00 88.88 102 ASN A O 1
ATOM 747 N N . GLU A 1 103 ? 8.336 -21.565 -19.277 1.00 91.00 103 GLU A N 1
ATOM 748 C CA . GLU A 1 103 ? 6.875 -21.708 -19.187 1.00 91.00 103 GLU A CA 1
ATOM 749 C C . GLU A 1 103 ? 6.241 -20.374 -18.756 1.00 91.00 103 GLU A C 1
ATOM 751 O O . GLU A 1 103 ? 5.324 -19.885 -19.419 1.00 91.00 103 GLU A O 1
ATOM 756 N N . ALA A 1 104 ? 6.785 -19.732 -17.716 1.00 90.75 104 ALA A N 1
ATOM 757 C CA . ALA A 1 104 ? 6.311 -18.442 -17.220 1.00 90.75 104 ALA A CA 1
ATOM 758 C C . ALA A 1 104 ? 6.469 -17.322 -18.261 1.00 90.75 104 ALA A C 1
ATOM 760 O O . ALA A 1 104 ? 5.520 -16.575 -18.483 1.00 90.75 104 ALA A O 1
ATOM 761 N N . ASP A 1 105 ? 7.606 -17.237 -18.959 1.00 93.56 105 ASP A N 1
ATOM 762 C CA . ASP A 1 105 ? 7.831 -16.275 -20.048 1.00 93.56 105 ASP A CA 1
ATOM 763 C C . ASP A 1 105 ? 6.858 -16.485 -21.216 1.00 93.56 105 ASP A C 1
ATOM 765 O O . ASP A 1 105 ? 6.322 -15.523 -21.770 1.00 93.56 105 ASP A O 1
ATOM 769 N N . SER A 1 106 ? 6.579 -17.741 -21.573 1.00 93.81 106 SER A N 1
ATOM 770 C CA . SER A 1 106 ? 5.618 -18.071 -22.633 1.00 93.81 106 SER A CA 1
ATOM 771 C C . SER A 1 106 ? 4.190 -17.670 -22.255 1.00 93.81 106 SER A C 1
ATOM 773 O O . SER A 1 106 ? 3.452 -17.146 -23.092 1.00 93.81 106 SER A O 1
ATOM 775 N N . ILE A 1 107 ? 3.796 -17.873 -20.993 1.00 94.88 107 ILE A N 1
ATOM 776 C CA . ILE A 1 107 ? 2.500 -17.412 -20.475 1.00 94.88 107 ILE A CA 1
ATOM 777 C C . ILE A 1 107 ? 2.468 -15.882 -20.406 1.00 94.88 107 ILE A C 1
ATOM 779 O O . ILE A 1 107 ? 1.477 -15.281 -20.820 1.00 94.88 107 ILE A O 1
ATOM 783 N N . ALA A 1 108 ? 3.549 -15.236 -19.963 1.00 94.88 108 ALA A N 1
ATOM 784 C CA . ALA A 1 108 ? 3.657 -13.782 -19.902 1.00 94.88 108 ALA A CA 1
ATOM 785 C C . ALA A 1 108 ? 3.423 -13.143 -21.275 1.00 94.88 108 ALA A C 1
ATOM 787 O O . ALA A 1 108 ? 2.636 -12.207 -21.385 1.00 94.88 108 ALA A O 1
ATOM 788 N N . LEU A 1 109 ? 4.019 -13.692 -22.340 1.00 93.50 109 LEU A N 1
ATOM 789 C CA . LEU A 1 109 ? 3.781 -13.241 -23.716 1.00 93.50 109 LEU A CA 1
ATOM 790 C C . LEU A 1 109 ? 2.297 -13.319 -24.108 1.00 93.50 109 LEU A C 1
ATOM 792 O O . LEU A 1 109 ? 1.775 -12.392 -24.728 1.00 93.50 109 LEU A O 1
ATOM 796 N N . GLN A 1 110 ? 1.600 -14.395 -23.730 1.00 93.75 110 GLN A N 1
ATOM 797 C CA . GLN A 1 110 ? 0.166 -14.545 -23.998 1.00 93.75 110 GLN A CA 1
ATOM 798 C C . GLN A 1 110 ? -0.677 -13.545 -23.197 1.00 93.75 110 GLN A C 1
ATOM 800 O O . GLN A 1 110 ? -1.602 -12.948 -23.750 1.00 93.75 110 GLN A O 1
ATOM 805 N N . LEU A 1 111 ? -0.349 -13.337 -21.918 1.00 94.75 111 LEU A N 1
ATOM 806 C CA . LEU A 1 111 ? -1.029 -12.376 -21.047 1.00 94.75 111 LEU A CA 1
ATOM 807 C C . LEU A 1 111 ? -0.843 -10.940 -21.542 1.00 94.75 111 LEU A C 1
ATOM 809 O O . LEU A 1 111 ? -1.821 -10.202 -21.641 1.00 94.75 111 LEU A O 1
ATOM 813 N N . LEU A 1 112 ? 0.385 -10.557 -21.898 1.00 92.69 112 LEU A N 1
ATOM 814 C CA . LEU A 1 112 ? 0.702 -9.233 -22.436 1.00 92.69 112 LEU A CA 1
ATOM 815 C C . LEU A 1 112 ? -0.029 -8.996 -23.758 1.00 92.69 112 LEU A C 1
ATOM 817 O O . LEU A 1 112 ? -0.687 -7.971 -23.910 1.00 92.69 112 LEU A O 1
ATOM 821 N N . LYS A 1 113 ? -0.027 -9.988 -24.661 1.00 91.12 113 LYS A N 1
ATOM 822 C CA . LYS A 1 113 ? -0.786 -9.928 -25.918 1.00 91.12 113 LYS A CA 1
ATOM 823 C C . LYS A 1 113 ? -2.288 -9.752 -25.679 1.00 91.12 113 LYS A C 1
ATOM 825 O O . LYS A 1 113 ? -2.908 -8.925 -26.338 1.00 91.12 113 LYS A O 1
ATOM 830 N N . LYS A 1 114 ? -2.875 -10.516 -24.752 1.00 91.88 114 LYS A N 1
ATOM 831 C CA . LYS A 1 114 ? -4.309 -10.439 -24.421 1.00 91.88 114 LYS A CA 1
ATOM 832 C C . LYS A 1 114 ? -4.694 -9.101 -23.780 1.00 91.88 114 LYS A C 1
ATOM 834 O O . LYS A 1 114 ? -5.820 -8.656 -23.961 1.00 91.88 114 LYS A O 1
ATOM 839 N N . SER A 1 115 ? -3.771 -8.490 -23.044 1.00 90.81 115 SER A N 1
ATOM 840 C CA . SER A 1 115 ? -3.953 -7.185 -22.401 1.00 90.81 115 SER A CA 1
ATOM 841 C C . SER A 1 115 ? -3.571 -6.005 -23.298 1.00 90.81 115 SER A C 1
ATOM 843 O O . SER A 1 115 ? -3.594 -4.876 -22.823 1.00 90.81 115 SER A O 1
ATOM 845 N N . GLU A 1 116 ? -3.192 -6.255 -24.558 1.00 88.88 116 GLU A N 1
ATOM 846 C CA . GLU A 1 116 ? -2.730 -5.229 -25.506 1.00 88.88 116 GLU A CA 1
ATOM 847 C C . GLU A 1 116 ? -1.511 -4.428 -24.994 1.00 88.88 116 GLU A C 1
ATOM 849 O O . GLU A 1 116 ? -1.321 -3.262 -25.333 1.00 88.88 116 GLU A O 1
ATOM 854 N N . ILE A 1 117 ? -0.659 -5.066 -24.182 1.00 88.19 117 ILE A N 1
ATOM 855 C CA . ILE A 1 117 ? 0.570 -4.484 -23.624 1.00 88.19 117 ILE A CA 1
ATOM 856 C C . ILE A 1 117 ? 1.777 -4.991 -24.417 1.00 88.19 117 ILE A C 1
ATOM 858 O O . ILE A 1 117 ? 1.899 -6.182 -24.716 1.00 88.19 117 ILE A O 1
ATOM 862 N N . SER A 1 118 ? 2.712 -4.092 -24.727 1.00 88.69 118 SER A N 1
ATOM 863 C CA . SER A 1 118 ? 3.931 -4.434 -25.457 1.00 88.69 118 SER A CA 1
ATOM 864 C C . SER A 1 118 ? 4.842 -5.376 -24.660 1.00 88.69 118 SER A C 1
ATOM 866 O O . SER A 1 118 ? 5.340 -5.042 -23.584 1.00 88.69 118 SER A O 1
ATOM 868 N N . ALA A 1 119 ? 5.165 -6.538 -25.237 1.00 90.50 119 ALA A N 1
ATOM 869 C CA . ALA A 1 119 ? 6.166 -7.453 -24.679 1.00 90.50 119 ALA A CA 1
ATOM 870 C C . ALA A 1 119 ? 7.601 -6.887 -24.715 1.00 90.50 119 ALA A C 1
ATOM 872 O O . ALA A 1 119 ? 8.502 -7.428 -24.066 1.00 90.50 119 ALA A O 1
ATOM 873 N N . LYS A 1 120 ? 7.820 -5.768 -25.423 1.00 88.94 120 LYS A N 1
ATOM 874 C CA . LYS A 1 120 ? 9.092 -5.034 -25.422 1.00 88.94 120 LYS A CA 1
ATOM 875 C C . LYS A 1 120 ? 9.490 -4.604 -24.009 1.00 88.94 120 LYS A C 1
ATOM 877 O O . LYS A 1 120 ? 10.663 -4.726 -23.665 1.00 88.94 120 LYS A O 1
ATOM 882 N N . GLY A 1 121 ? 8.526 -4.199 -23.176 1.00 90.25 121 GLY A N 1
ATOM 883 C CA . GLY A 1 121 ? 8.772 -3.839 -21.779 1.00 90.25 121 GLY A CA 1
ATOM 884 C C . GLY A 1 121 ? 9.454 -4.963 -20.994 1.00 90.25 121 GLY A C 1
ATOM 885 O O . GLY A 1 121 ? 10.467 -4.730 -20.338 1.00 90.25 121 GLY A O 1
ATOM 886 N N . LEU A 1 122 ? 8.980 -6.206 -21.132 1.00 92.50 122 LEU A N 1
ATOM 887 C CA . LEU A 1 122 ? 9.595 -7.366 -20.477 1.00 92.50 122 LEU A CA 1
ATOM 888 C C . LEU A 1 122 ? 11.034 -7.610 -20.968 1.00 92.50 122 LEU A C 1
ATOM 890 O O . LEU A 1 122 ? 11.950 -7.775 -20.160 1.00 92.50 122 LEU A O 1
ATOM 894 N N . ALA A 1 123 ? 11.266 -7.560 -22.285 1.00 90.94 123 ALA A N 1
ATOM 895 C CA . ALA A 1 123 ? 12.610 -7.707 -22.850 1.00 90.94 123 ALA A CA 1
ATOM 896 C C . ALA A 1 123 ? 13.574 -6.603 -22.386 1.00 90.94 123 ALA A C 1
ATOM 898 O O . ALA A 1 123 ? 14.737 -6.875 -22.072 1.00 90.94 123 ALA A O 1
ATOM 899 N N . ASP A 1 124 ? 13.112 -5.355 -22.344 1.00 90.94 124 ASP A N 1
ATOM 900 C CA . ASP A 1 124 ? 13.925 -4.219 -21.919 1.00 90.94 124 ASP A CA 1
ATOM 901 C C . ASP A 1 124 ? 14.247 -4.284 -20.429 1.00 90.94 124 ASP A C 1
ATOM 903 O O . ASP A 1 124 ? 15.371 -3.963 -20.031 1.00 90.94 124 ASP A O 1
ATOM 907 N N . PHE A 1 125 ? 13.319 -4.780 -19.607 1.00 91.69 125 PHE A N 1
ATOM 908 C CA . PHE A 1 125 ? 13.604 -5.014 -18.199 1.00 91.69 125 PHE A CA 1
ATOM 909 C C . PHE A 1 125 ? 14.629 -6.140 -17.996 1.00 91.69 125 PHE A C 1
ATOM 911 O O . PHE A 1 125 ? 15.568 -5.973 -17.216 1.00 91.69 125 PHE A O 1
ATOM 918 N N . PHE A 1 126 ? 14.564 -7.238 -18.759 1.00 90.38 126 PHE A N 1
ATOM 919 C CA . PHE A 1 126 ? 15.639 -8.241 -18.746 1.00 90.38 126 PHE A CA 1
ATOM 920 C C . PHE A 1 126 ? 16.986 -7.666 -19.196 1.00 90.38 126 PHE A C 1
ATOM 922 O O . PHE A 1 126 ? 18.024 -8.053 -18.662 1.00 90.38 126 PHE A O 1
ATOM 929 N N . ALA A 1 127 ? 17.004 -6.698 -20.117 1.00 89.06 127 ALA A N 1
ATOM 930 C CA . ALA A 1 127 ? 18.232 -5.988 -20.468 1.00 89.06 127 ALA A CA 1
ATOM 931 C C . ALA A 1 127 ? 18.753 -5.098 -19.321 1.00 89.06 127 ALA A C 1
ATOM 933 O O . ALA A 1 127 ? 19.968 -4.966 -19.161 1.00 89.06 127 ALA A O 1
ATOM 934 N N . ILE A 1 128 ? 17.868 -4.502 -18.509 1.00 88.88 128 ILE A N 1
ATOM 935 C CA . ILE A 1 128 ? 18.254 -3.807 -17.270 1.00 88.88 128 ILE A CA 1
ATOM 936 C C . ILE A 1 128 ? 18.911 -4.800 -16.307 1.00 88.88 128 ILE A C 1
ATOM 938 O O . ILE A 1 128 ? 20.038 -4.553 -15.884 1.00 88.88 128 ILE A O 1
ATOM 942 N N . LEU A 1 129 ? 18.270 -5.939 -16.033 1.00 84.94 129 LEU A N 1
ATOM 943 C CA . LEU A 1 129 ? 18.815 -6.978 -15.152 1.00 84.94 129 LEU A CA 1
ATOM 944 C C . LEU A 1 129 ? 20.171 -7.501 -15.646 1.00 84.94 129 LEU A C 1
ATOM 946 O O . LEU A 1 129 ? 21.118 -7.548 -14.868 1.00 84.94 129 LEU A O 1
ATOM 950 N N . GLN A 1 130 ? 20.311 -7.760 -16.950 1.00 83.50 130 GLN A N 1
ATOM 951 C CA . GLN A 1 130 ? 21.580 -8.162 -17.565 1.00 83.50 130 GLN A CA 1
ATOM 952 C C . GLN A 1 130 ? 22.700 -7.127 -17.358 1.00 83.50 130 GLN A C 1
ATOM 954 O O . GLN A 1 130 ? 23.872 -7.483 -17.234 1.00 83.50 130 GLN A O 1
ATOM 959 N N . ARG A 1 131 ? 22.385 -5.827 -17.367 1.00 83.31 131 ARG A N 1
ATOM 960 C CA . ARG A 1 131 ? 23.388 -4.787 -17.083 1.00 83.31 131 ARG A CA 1
ATOM 961 C C . ARG A 1 131 ? 23.762 -4.759 -15.607 1.00 83.31 131 ARG A C 1
ATOM 963 O O . ARG A 1 131 ? 24.940 -4.613 -15.297 1.00 83.31 131 ARG A O 1
ATOM 970 N N . GLU A 1 132 ? 22.788 -4.914 -14.714 1.00 77.62 132 GLU A N 1
ATOM 971 C CA . GLU A 1 132 ? 23.049 -4.984 -13.273 1.00 77.62 132 GLU A CA 1
ATOM 972 C C . GLU A 1 132 ? 23.901 -6.221 -12.918 1.00 77.62 132 GLU A C 1
ATOM 974 O O . GLU A 1 132 ? 24.801 -6.097 -12.095 1.00 77.62 132 GLU A O 1
ATOM 979 N N . GLU A 1 133 ? 23.732 -7.360 -13.608 1.00 69.81 133 GLU A N 1
ATOM 980 C CA . GLU A 1 133 ? 24.620 -8.538 -13.493 1.00 69.81 133 GLU A CA 1
ATOM 981 C C . GLU A 1 133 ? 26.087 -8.192 -13.752 1.00 69.81 133 GLU A C 1
ATOM 983 O O . GLU A 1 133 ? 26.972 -8.545 -12.976 1.00 69.81 133 GLU A O 1
ATOM 988 N N . ARG A 1 134 ? 26.354 -7.489 -14.859 1.00 71.38 134 ARG A N 1
ATOM 989 C CA . ARG A 1 134 ? 27.723 -7.169 -15.292 1.00 71.38 134 ARG A CA 1
ATOM 990 C C . ARG A 1 134 ? 28.415 -6.167 -14.372 1.00 71.38 134 ARG A C 1
ATOM 992 O O . ARG A 1 134 ? 29.639 -6.168 -14.287 1.00 71.38 134 ARG A O 1
ATOM 999 N N . ASN A 1 135 ? 27.643 -5.310 -13.710 1.00 65.06 135 ASN A N 1
ATOM 1000 C CA . ASN A 1 135 ? 28.169 -4.220 -12.895 1.00 65.06 135 ASN A CA 1
ATOM 1001 C C . ASN A 1 135 ? 28.551 -4.651 -11.465 1.00 65.06 135 ASN A C 1
ATOM 1003 O O . ASN A 1 135 ? 29.227 -3.887 -10.776 1.00 65.06 135 ASN A O 1
ATOM 1007 N N . PHE A 1 136 ? 28.173 -5.854 -11.010 1.00 54.81 136 PHE A N 1
ATOM 1008 C CA . PHE A 1 136 ? 28.426 -6.307 -9.639 1.00 54.81 136 PHE A CA 1
ATOM 1009 C C . PHE A 1 136 ? 29.180 -7.644 -9.569 1.00 54.81 136 PHE A C 1
ATOM 1011 O O . PHE A 1 136 ? 28.594 -8.714 -9.655 1.00 54.81 136 PHE A O 1
ATOM 1018 N N . TYR A 1 137 ? 30.477 -7.586 -9.245 1.00 46.41 137 TYR A N 1
ATOM 1019 C CA . TYR A 1 137 ? 31.286 -8.764 -8.878 1.00 46.41 137 TYR A CA 1
ATOM 1020 C C . TYR A 1 137 ? 31.037 -9.279 -7.440 1.00 46.41 137 TYR A C 1
ATOM 1022 O O . TYR A 1 137 ? 31.665 -10.251 -7.027 1.00 46.41 137 TYR A O 1
ATOM 1030 N N . ARG A 1 138 ? 30.167 -8.632 -6.642 1.00 48.41 138 ARG A N 1
ATOM 1031 C CA . ARG A 1 138 ? 29.957 -8.967 -5.211 1.00 48.41 138 ARG A CA 1
ATOM 1032 C C . ARG A 1 138 ? 28.500 -9.078 -4.742 1.00 48.41 138 ARG A C 1
ATOM 1034 O O . ARG A 1 138 ? 28.272 -9.609 -3.665 1.00 48.41 138 ARG A O 1
ATOM 1041 N N . THR A 1 139 ? 27.520 -8.627 -5.524 1.00 54.16 139 THR A N 1
ATOM 1042 C CA . THR A 1 139 ? 26.089 -8.701 -5.173 1.00 54.16 139 THR A CA 1
ATOM 1043 C C . THR A 1 139 ? 25.263 -8.874 -6.441 1.00 54.16 139 THR A C 1
ATOM 1045 O O . THR A 1 139 ? 24.946 -7.892 -7.108 1.00 54.16 139 THR A O 1
ATOM 1048 N N . SER A 1 140 ? 24.928 -10.118 -6.786 1.00 57.47 140 SER A N 1
ATOM 1049 C CA . SER A 1 140 ? 23.925 -10.395 -7.819 1.00 57.47 140 SER A CA 1
ATOM 1050 C C . SER A 1 140 ? 22.572 -9.803 -7.382 1.00 57.47 140 SER A C 1
ATOM 1052 O O . SER A 1 140 ? 22.218 -9.967 -6.208 1.00 57.47 140 SER A O 1
ATOM 1054 N N . PRO A 1 141 ? 21.820 -9.097 -8.253 1.00 60.00 141 PRO A N 1
ATOM 1055 C CA . PRO A 1 141 ? 20.441 -8.702 -7.972 1.00 60.00 141 PRO A CA 1
ATOM 1056 C C . PRO A 1 141 ? 19.620 -9.864 -7.396 1.00 60.00 141 PRO A C 1
ATOM 1058 O O . PRO A 1 141 ? 19.675 -10.973 -7.917 1.00 60.00 141 PRO A O 1
ATOM 1061 N N . GLU A 1 142 ? 18.843 -9.612 -6.340 1.00 62.38 142 GLU A N 1
ATOM 1062 C CA . GLU A 1 142 ? 18.073 -10.654 -5.640 1.00 62.38 142 GLU A CA 1
ATOM 1063 C C . GLU A 1 142 ? 17.114 -11.401 -6.575 1.00 62.38 142 GLU A C 1
ATOM 1065 O O . GLU A 1 142 ? 17.020 -12.622 -6.488 1.00 62.38 142 GLU A O 1
ATOM 1070 N N . PHE A 1 143 ? 16.521 -10.686 -7.539 1.00 59.25 143 PHE A N 1
ATOM 1071 C CA . PHE A 1 143 ? 15.715 -11.265 -8.617 1.00 59.25 143 PHE A CA 1
ATOM 1072 C C . PHE A 1 143 ? 16.399 -12.430 -9.342 1.00 59.25 143 PHE A C 1
ATOM 1074 O O . PHE A 1 143 ? 15.744 -13.370 -9.759 1.00 59.25 143 PHE A O 1
ATOM 1081 N N . LEU A 1 144 ? 17.722 -12.413 -9.492 1.00 62.50 144 LEU A N 1
ATOM 1082 C CA . LEU A 1 144 ? 18.443 -13.454 -10.231 1.00 62.50 144 LEU A CA 1
ATOM 1083 C C . LEU A 1 144 ? 18.757 -14.685 -9.389 1.00 62.50 144 LEU A C 1
ATOM 1085 O O . LEU A 1 144 ? 19.073 -15.738 -9.941 1.00 62.50 144 LEU A O 1
ATOM 1089 N N . ASN A 1 145 ? 18.671 -14.560 -8.064 1.00 62.09 145 ASN A N 1
ATOM 1090 C CA . ASN A 1 145 ? 18.746 -15.710 -7.172 1.00 62.09 145 ASN A CA 1
ATOM 1091 C C . ASN A 1 145 ? 17.462 -16.545 -7.269 1.00 62.09 145 ASN A C 1
ATOM 1093 O O . ASN A 1 145 ? 17.513 -17.760 -7.098 1.00 62.09 145 ASN A O 1
ATOM 1097 N N . THR A 1 146 ? 16.327 -15.902 -7.562 1.00 57.91 146 THR A N 1
ATOM 1098 C CA . THR A 1 146 ? 15.038 -16.567 -7.779 1.00 57.91 146 THR A CA 1
ATOM 1099 C C . THR A 1 146 ? 14.775 -16.891 -9.256 1.00 57.91 146 THR A C 1
ATOM 1101 O O . THR A 1 146 ? 14.176 -17.927 -9.527 1.00 57.91 146 THR A O 1
ATOM 1104 N N . HIS A 1 147 ? 15.296 -16.094 -10.199 1.00 69.44 147 HIS A N 1
ATOM 1105 C CA . HIS A 1 147 ? 15.047 -16.210 -11.645 1.00 69.44 147 HIS A CA 1
ATOM 1106 C C . HIS A 1 147 ? 16.349 -16.205 -12.479 1.00 69.44 147 HIS A C 1
ATOM 1108 O O . HIS A 1 147 ? 16.843 -15.144 -12.880 1.00 69.44 147 HIS A O 1
ATOM 1114 N N . PRO A 1 148 ? 16.941 -17.371 -12.796 1.00 70.56 148 PRO A N 1
ATOM 1115 C CA . PRO A 1 148 ? 18.213 -17.428 -13.514 1.00 70.56 148 PRO A CA 1
ATOM 1116 C C . PRO A 1 148 ? 18.110 -17.047 -15.009 1.00 70.56 148 PRO A C 1
ATOM 1118 O O . PRO A 1 148 ? 17.149 -17.370 -15.701 1.00 70.56 148 PRO A O 1
ATOM 1121 N N . SER A 1 149 ? 19.201 -16.473 -15.542 1.00 67.56 149 SER A N 1
ATOM 1122 C CA . SER A 1 149 ? 19.482 -16.212 -16.974 1.00 67.56 149 SER A CA 1
ATOM 1123 C C . SER A 1 149 ? 18.667 -15.107 -17.673 1.00 67.56 149 SER A C 1
ATOM 1125 O O . SER A 1 149 ? 17.818 -15.371 -18.524 1.00 67.56 149 SER A O 1
ATOM 1127 N N . SER A 1 150 ? 19.026 -13.840 -17.448 1.00 67.94 150 SER A N 1
ATOM 1128 C CA . SER A 1 150 ? 18.394 -12.693 -18.128 1.00 67.94 150 SER A CA 1
ATOM 1129 C C . SER A 1 150 ? 18.662 -12.617 -19.645 1.00 67.94 150 SER A C 1
ATOM 1131 O O . SER A 1 150 ? 17.776 -12.238 -20.412 1.00 67.94 150 SER A O 1
ATOM 1133 N N . SER A 1 151 ? 19.857 -13.001 -20.125 1.00 75.69 151 SER A N 1
ATOM 1134 C CA . SER A 1 151 ? 20.228 -12.825 -21.545 1.00 75.69 151 SER A CA 1
ATOM 1135 C C . SER A 1 151 ? 19.420 -13.704 -22.498 1.00 75.69 151 SER A C 1
ATOM 1137 O O . SER A 1 151 ? 18.903 -13.203 -23.492 1.00 75.69 151 SER A O 1
ATOM 1139 N N . ARG A 1 152 ? 19.307 -15.006 -22.206 1.00 77.50 152 ARG A N 1
ATOM 1140 C CA . ARG A 1 152 ? 18.593 -15.955 -23.075 1.00 77.50 152 ARG A CA 1
ATOM 1141 C C . ARG A 1 152 ? 17.101 -15.637 -23.119 1.00 77.50 152 ARG A C 1
ATOM 1143 O O . ARG A 1 152 ? 16.492 -15.700 -24.182 1.00 77.50 152 ARG A O 1
ATOM 1150 N N . ARG A 1 153 ? 16.539 -15.259 -21.971 1.00 83.25 153 ARG A N 1
ATOM 1151 C CA . ARG A 1 153 ? 15.136 -14.864 -21.828 1.00 83.25 153 ARG A CA 1
ATOM 1152 C C . ARG A 1 153 ? 14.835 -13.587 -22.600 1.00 83.25 153 ARG A C 1
ATOM 1154 O O . ARG A 1 153 ? 13.901 -13.564 -23.391 1.00 83.25 153 ARG A O 1
ATOM 1161 N N . LYS A 1 154 ? 15.691 -12.565 -22.491 1.00 84.50 154 LYS A N 1
ATOM 1162 C CA . LYS A 1 154 ? 15.616 -11.356 -23.329 1.00 84.50 154 LYS A CA 1
ATOM 1163 C C . LYS A 1 154 ? 15.575 -11.696 -24.821 1.00 84.50 154 LYS A C 1
ATOM 1165 O O . LYS A 1 154 ? 14.740 -11.147 -25.536 1.00 84.50 154 LYS A O 1
ATOM 1170 N N . ASP A 1 155 ? 16.455 -12.579 -25.291 1.00 84.00 155 ASP A N 1
ATOM 1171 C CA . ASP A 1 155 ? 16.515 -12.947 -26.711 1.00 84.00 155 ASP A CA 1
ATOM 1172 C C . ASP A 1 155 ? 15.263 -13.733 -27.146 1.00 84.00 155 ASP A C 1
ATOM 1174 O O . ASP A 1 155 ? 14.706 -13.454 -28.208 1.00 84.00 155 ASP A O 1
ATOM 1178 N N . PHE A 1 156 ? 14.754 -14.629 -26.291 1.00 85.00 156 PHE A N 1
ATOM 1179 C CA . PHE A 1 156 ? 13.481 -15.326 -26.500 1.00 85.00 156 PHE A CA 1
ATOM 1180 C C . PHE A 1 156 ? 12.294 -14.359 -26.601 1.00 85.00 156 PHE A C 1
ATOM 1182 O O . PHE A 1 156 ? 11.529 -14.436 -27.562 1.00 85.00 156 PHE A O 1
ATOM 1189 N N . ILE A 1 157 ? 12.153 -13.420 -25.657 1.00 86.44 157 ILE A N 1
ATOM 1190 C CA . ILE A 1 157 ? 11.067 -12.431 -25.686 1.00 86.44 157 ILE A CA 1
ATOM 1191 C C . ILE A 1 157 ? 11.170 -11.582 -26.953 1.00 86.44 157 ILE A C 1
ATOM 1193 O O . ILE A 1 157 ? 10.178 -11.452 -27.662 1.00 86.44 157 ILE A O 1
ATOM 1197 N N . ARG A 1 158 ? 12.362 -11.068 -27.295 1.00 85.19 158 ARG A N 1
ATOM 1198 C CA . ARG A 1 158 ? 12.582 -10.249 -28.503 1.00 85.19 158 ARG A CA 1
ATOM 1199 C C . ARG A 1 158 ? 12.184 -10.958 -29.790 1.00 85.19 158 ARG A C 1
ATOM 1201 O O . ARG A 1 158 ? 11.577 -10.324 -30.645 1.00 85.19 158 ARG A O 1
ATOM 1208 N N . ALA A 1 159 ? 12.479 -12.251 -29.912 1.00 82.88 159 ALA A N 1
ATOM 1209 C CA . ALA A 1 159 ? 12.075 -13.048 -31.069 1.00 82.88 159 ALA A CA 1
ATOM 1210 C C . ALA A 1 159 ? 10.544 -13.188 -31.205 1.00 82.88 159 ALA A C 1
ATOM 1212 O O . ALA A 1 159 ? 10.053 -13.471 -32.293 1.00 82.88 159 ALA A O 1
ATOM 1213 N N . ASN A 1 160 ? 9.796 -12.972 -30.118 1.00 80.38 160 ASN A N 1
ATOM 1214 C CA . ASN A 1 160 ? 8.340 -13.099 -30.055 1.00 80.38 160 ASN A CA 1
ATOM 1215 C C . ASN A 1 160 ? 7.609 -11.745 -29.914 1.00 80.38 160 ASN A C 1
ATOM 1217 O O . ASN A 1 160 ? 6.387 -11.720 -29.752 1.00 80.38 160 ASN A O 1
ATOM 1221 N N . VAL A 1 161 ? 8.317 -10.609 -29.994 1.00 77.38 161 VAL A N 1
ATOM 1222 C CA . VAL A 1 161 ? 7.689 -9.280 -30.065 1.00 77.38 161 VAL A CA 1
ATOM 1223 C C . VAL A 1 161 ? 7.136 -9.084 -31.479 1.00 77.38 161 VAL A C 1
ATOM 1225 O O . VAL A 1 161 ? 7.873 -8.769 -32.407 1.00 77.38 161 VAL A O 1
ATOM 1228 N N . LEU A 1 162 ? 5.828 -9.291 -31.647 1.00 61.66 162 LEU A N 1
ATOM 1229 C CA . LEU A 1 162 ? 5.157 -9.209 -32.953 1.00 61.66 162 LEU A CA 1
ATOM 1230 C C . LEU A 1 162 ? 4.763 -7.777 -33.357 1.00 61.66 162 LEU A C 1
ATOM 1232 O O . LEU A 1 162 ? 4.581 -7.511 -34.540 1.00 61.66 162 LEU A O 1
ATOM 1236 N N . VAL A 1 163 ? 4.633 -6.854 -32.397 1.00 56.59 163 VAL A N 1
ATOM 1237 C CA . VAL A 1 163 ? 4.295 -5.442 -32.639 1.00 56.59 163 VAL A CA 1
ATOM 1238 C C . VAL A 1 163 ? 5.065 -4.583 -31.639 1.00 56.59 163 VAL A C 1
ATOM 1240 O O . VAL A 1 163 ? 4.894 -4.733 -30.430 1.00 56.59 163 VAL A O 1
ATOM 1243 N N . ALA A 1 164 ? 5.918 -3.686 -32.135 1.00 54.75 164 ALA A N 1
ATOM 1244 C CA . ALA A 1 164 ? 6.463 -2.603 -31.328 1.00 54.75 164 ALA A CA 1
ATOM 1245 C C . ALA A 1 164 ? 5.394 -1.508 -31.251 1.00 54.75 164 ALA A C 1
ATOM 1247 O O . ALA A 1 164 ? 5.199 -0.764 -32.207 1.00 54.75 164 ALA A O 1
ATOM 1248 N N . LEU A 1 165 ? 4.655 -1.454 -30.144 1.00 58.19 165 LEU A N 1
ATOM 1249 C CA . LEU A 1 165 ? 3.885 -0.256 -29.826 1.00 58.19 165 LEU A CA 1
ATOM 1250 C C . LEU A 1 165 ? 4.879 0.830 -29.402 1.00 58.19 165 LEU A C 1
ATOM 1252 O O . LEU A 1 165 ? 5.839 0.537 -28.685 1.00 58.19 165 LEU A O 1
ATOM 1256 N N . ASP A 1 166 ? 4.689 2.055 -29.892 1.00 56.75 166 ASP A N 1
ATOM 1257 C CA . ASP A 1 166 ? 5.564 3.175 -29.547 1.00 56.75 166 ASP A CA 1
ATOM 1258 C C . ASP A 1 166 ? 5.591 3.390 -28.031 1.00 56.75 166 ASP A C 1
ATOM 1260 O O . ASP A 1 166 ? 4.546 3.429 -27.375 1.00 56.75 166 ASP A O 1
ATOM 1264 N N . GLU A 1 167 ? 6.796 3.587 -27.486 1.00 57.12 167 GLU A N 1
ATOM 1265 C CA . GLU A 1 167 ? 6.989 3.974 -26.090 1.00 57.12 167 GLU A CA 1
ATOM 1266 C C . GLU A 1 167 ? 6.296 5.314 -25.834 1.00 57.12 167 GLU A C 1
ATOM 1268 O O . GLU A 1 167 ? 6.823 6.393 -26.128 1.00 57.12 167 GLU A O 1
ATOM 1273 N N . LYS A 1 168 ? 5.098 5.272 -25.253 1.00 56.72 168 LYS A N 1
ATOM 1274 C CA . LYS A 1 168 ? 4.458 6.488 -24.766 1.00 56.72 168 LYS A CA 1
ATOM 1275 C C . LYS A 1 168 ? 5.176 6.924 -23.498 1.00 56.72 168 LYS A C 1
ATOM 1277 O O . LYS A 1 168 ? 5.246 6.180 -22.522 1.00 56.72 168 LYS A O 1
ATOM 1282 N N . LYS A 1 169 ? 5.691 8.158 -23.497 1.00 65.31 169 LYS A N 1
ATOM 1283 C CA . LYS A 1 169 ? 6.084 8.829 -22.254 1.00 65.31 169 LYS A CA 1
ATOM 1284 C C . LYS A 1 169 ? 4.861 8.897 -21.352 1.00 65.31 169 LYS A C 1
ATOM 1286 O O . LYS A 1 169 ? 3.950 9.687 -21.590 1.00 65.31 169 LYS A O 1
ATOM 1291 N N . ASP A 1 170 ? 4.865 8.057 -20.332 1.00 82.62 170 ASP A N 1
ATOM 1292 C CA . ASP A 1 170 ? 3.778 7.956 -19.380 1.00 82.62 170 ASP A CA 1
ATOM 1293 C C . ASP A 1 170 ? 4.070 8.868 -18.184 1.00 82.62 170 ASP A C 1
ATOM 1295 O O . ASP A 1 170 ? 4.817 8.539 -17.259 1.00 82.62 170 ASP A O 1
ATOM 1299 N N . GLN A 1 171 ? 3.494 10.069 -18.237 1.00 84.31 171 GLN A N 1
ATOM 1300 C CA . GLN A 1 171 ? 3.589 11.035 -17.149 1.00 84.31 171 GLN A CA 1
ATOM 1301 C C . GLN A 1 171 ? 3.000 10.484 -15.840 1.00 84.31 171 GLN A C 1
ATOM 1303 O O . GLN A 1 171 ? 3.497 10.826 -14.764 1.00 84.31 171 GLN A O 1
ATOM 1308 N N . GLU A 1 172 ? 1.970 9.637 -15.914 1.00 87.56 172 GLU A N 1
ATOM 1309 C CA . GLU A 1 172 ? 1.371 9.008 -14.739 1.00 87.56 172 GLU A CA 1
ATOM 1310 C C . GLU A 1 172 ? 2.348 8.008 -14.113 1.00 87.56 172 GLU A C 1
ATOM 1312 O O . GLU A 1 172 ? 2.553 8.036 -12.897 1.00 87.56 172 GLU A O 1
ATOM 1317 N N . PHE A 1 173 ? 3.048 7.216 -14.930 1.00 90.81 173 PHE A N 1
ATOM 1318 C CA . PHE A 1 173 ? 4.095 6.316 -14.445 1.00 90.81 173 PHE A CA 1
ATOM 1319 C C . PHE A 1 173 ? 5.264 7.059 -13.786 1.00 90.81 173 PHE A C 1
ATOM 1321 O O . PHE A 1 173 ? 5.722 6.655 -12.718 1.00 90.81 173 PHE A O 1
ATOM 1328 N N . GLU A 1 174 ? 5.724 8.174 -14.358 1.00 90.50 174 GLU A N 1
ATOM 1329 C CA . GLU A 1 174 ? 6.792 8.981 -13.749 1.00 90.50 174 GLU A CA 1
ATOM 1330 C C . GLU A 1 174 ? 6.378 9.553 -12.383 1.00 90.50 174 GLU A C 1
ATOM 1332 O O . GLU A 1 174 ? 7.167 9.562 -11.432 1.00 90.50 174 GLU A O 1
ATOM 1337 N N . ILE A 1 175 ? 5.122 9.990 -12.249 1.00 93.06 175 ILE A N 1
ATOM 1338 C CA . ILE A 1 175 ? 4.550 10.429 -10.970 1.00 93.06 175 ILE A CA 1
ATOM 1339 C C . ILE A 1 175 ? 4.471 9.257 -9.984 1.00 93.06 175 ILE A C 1
ATOM 1341 O O . ILE A 1 175 ? 4.884 9.401 -8.829 1.00 93.06 175 ILE A O 1
ATOM 1345 N N . PHE A 1 176 ? 3.973 8.101 -10.426 1.00 92.94 176 PHE A N 1
ATOM 1346 C CA . PHE A 1 176 ? 3.871 6.891 -9.613 1.00 92.94 176 PHE A CA 1
ATOM 1347 C C . PHE A 1 176 ? 5.241 6.447 -9.092 1.00 92.94 176 PHE A C 1
ATOM 1349 O O . PHE A 1 176 ? 5.425 6.273 -7.884 1.00 92.94 176 PHE A O 1
ATOM 1356 N N . LYS A 1 177 ? 6.234 6.352 -9.978 1.00 93.12 177 LYS A N 1
ATOM 1357 C CA . LYS A 1 177 ? 7.619 6.019 -9.640 1.00 93.12 177 LYS A CA 1
ATOM 1358 C C . LYS A 1 177 ? 8.207 7.009 -8.638 1.00 93.12 177 LYS A C 1
ATOM 1360 O O . LYS A 1 177 ? 8.838 6.600 -7.660 1.00 93.12 177 LYS A O 1
ATOM 1365 N N . ALA A 1 178 ? 7.971 8.305 -8.837 1.00 94.25 178 ALA A N 1
ATOM 1366 C CA . ALA A 1 178 ? 8.428 9.332 -7.911 1.00 94.25 178 ALA A CA 1
ATOM 1367 C C . ALA A 1 178 ? 7.785 9.203 -6.526 1.00 94.25 178 ALA A C 1
ATOM 1369 O O . ALA A 1 178 ? 8.493 9.279 -5.518 1.00 94.25 178 ALA A O 1
ATOM 1370 N N . LYS A 1 179 ? 6.477 8.923 -6.469 1.00 93.75 179 LYS A N 1
ATOM 1371 C CA . LYS A 1 179 ? 5.748 8.647 -5.225 1.00 93.75 179 LYS A CA 1
ATOM 1372 C C . LYS A 1 179 ? 6.320 7.425 -4.502 1.00 93.75 179 LYS A C 1
ATOM 1374 O O . LYS A 1 179 ? 6.677 7.538 -3.333 1.00 93.75 179 LYS A O 1
ATOM 1379 N N . VAL A 1 180 ? 6.475 6.289 -5.189 1.00 93.62 180 VAL A N 1
ATOM 1380 C CA . VAL A 1 180 ? 7.047 5.055 -4.611 1.00 93.62 180 VAL A CA 1
ATOM 1381 C C . VAL A 1 180 ? 8.457 5.306 -4.082 1.00 93.62 180 VAL A C 1
ATOM 1383 O O . VAL A 1 180 ? 8.765 4.953 -2.943 1.00 93.62 180 VAL A O 1
ATOM 1386 N N . SER A 1 181 ? 9.311 5.964 -4.870 1.00 92.06 181 SER A N 1
ATOM 1387 C CA . SER A 1 181 ? 10.668 6.301 -4.438 1.00 92.06 181 SER A CA 1
ATOM 1388 C C . SER A 1 181 ? 10.660 7.190 -3.194 1.00 92.06 181 SER A C 1
ATOM 1390 O O . SER A 1 181 ? 11.492 6.985 -2.316 1.00 92.06 181 SER A O 1
ATOM 1392 N N . ALA A 1 182 ? 9.776 8.184 -3.115 1.00 93.94 182 ALA A N 1
ATOM 1393 C CA . ALA A 1 182 ? 9.761 9.126 -2.002 1.00 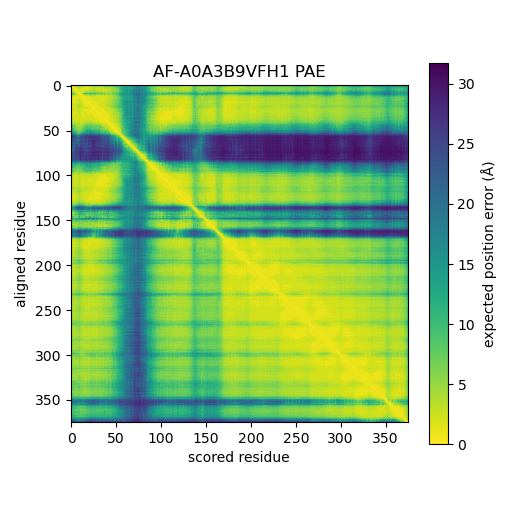93.94 182 ALA A CA 1
ATOM 1394 C C . ALA A 1 182 ? 9.197 8.529 -0.706 1.00 93.94 182 ALA A C 1
ATOM 1396 O O . ALA A 1 182 ? 9.704 8.849 0.364 1.00 93.94 182 ALA A O 1
ATOM 1397 N N . LEU A 1 183 ? 8.205 7.637 -0.805 1.00 90.31 183 LEU A N 1
ATOM 1398 C CA . LEU A 1 183 ? 7.610 6.946 0.345 1.00 90.31 183 LEU A CA 1
ATOM 1399 C C . LEU A 1 183 ? 8.502 5.826 0.902 1.00 90.31 183 LEU A C 1
ATOM 1401 O O . LEU A 1 183 ? 8.389 5.480 2.073 1.00 90.31 183 LEU A O 1
ATOM 1405 N N . THR A 1 184 ? 9.380 5.241 0.079 1.00 91.00 184 THR A N 1
ATOM 1406 C CA . THR A 1 184 ? 10.193 4.075 0.481 1.00 91.00 184 THR A CA 1
ATOM 1407 C C . THR A 1 184 ? 11.652 4.399 0.793 1.00 91.00 184 THR A C 1
ATOM 1409 O O . THR A 1 184 ? 12.330 3.601 1.441 1.00 91.00 184 THR A O 1
ATOM 1412 N N . LYS A 1 185 ? 12.164 5.558 0.362 1.00 91.38 185 LYS A N 1
ATOM 1413 C CA . LYS A 1 185 ? 13.534 6.002 0.661 1.00 91.38 185 LYS A CA 1
ATOM 1414 C C . LYS A 1 185 ? 13.558 7.006 1.807 1.00 91.38 185 LYS A C 1
ATOM 1416 O O . LYS A 1 185 ? 12.620 7.763 2.030 1.00 91.38 18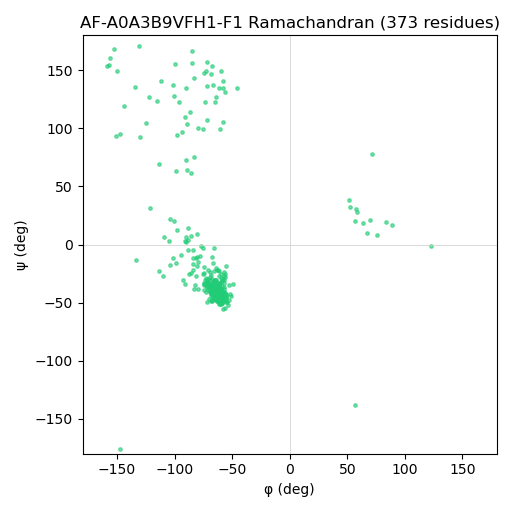5 LYS A O 1
ATOM 1421 N N . LYS A 1 186 ? 14.708 7.080 2.486 1.00 93.94 186 LYS A N 1
ATOM 1422 C CA . LYS A 1 186 ? 14.975 8.139 3.470 1.00 93.94 186 LYS A CA 1
ATOM 1423 C C . LYS A 1 186 ? 14.858 9.524 2.808 1.00 93.94 186 LYS A C 1
ATOM 1425 O O . LYS A 1 186 ? 15.404 9.692 1.712 1.00 93.94 186 LYS A O 1
ATOM 1430 N N . PRO A 1 187 ? 14.288 10.537 3.489 1.00 95.19 187 PRO A N 1
ATOM 1431 C CA . PRO A 1 187 ? 14.084 11.872 2.918 1.00 95.19 187 PRO A CA 1
ATOM 1432 C C . PRO A 1 187 ? 15.336 12.486 2.286 1.00 95.19 187 PRO A C 1
ATOM 1434 O O . PRO A 1 187 ? 15.285 12.963 1.157 1.00 95.19 187 PRO A O 1
ATOM 1437 N N . ALA A 1 188 ? 16.493 12.385 2.951 1.00 95.50 188 ALA A N 1
ATOM 1438 C CA . ALA A 1 188 ? 17.760 12.906 2.432 1.00 95.50 188 ALA A CA 1
ATOM 1439 C C . ALA A 1 188 ? 18.168 12.280 1.083 1.00 95.50 188 ALA A C 1
ATOM 1441 O O . ALA A 1 188 ? 18.644 12.983 0.193 1.00 95.50 188 ALA A O 1
ATOM 1442 N N . LYS A 1 189 ? 17.939 10.969 0.908 1.00 94.44 189 LYS A N 1
ATOM 1443 C CA . LYS A 1 189 ? 18.228 10.252 -0.345 1.00 94.44 189 LYS A CA 1
ATOM 1444 C C . LYS A 1 189 ? 17.240 10.638 -1.444 1.00 94.44 189 LYS A C 1
ATOM 1446 O O . LYS A 1 189 ? 17.629 10.754 -2.603 1.00 94.44 189 LYS A O 1
ATOM 1451 N N . THR A 1 190 ? 15.975 10.854 -1.093 1.00 95.12 190 THR A N 1
ATOM 1452 C CA . THR A 1 190 ? 14.971 11.368 -2.032 1.00 95.12 190 THR A CA 1
ATOM 1453 C C . THR A 1 190 ? 15.355 12.766 -2.513 1.00 95.12 190 THR A C 1
ATOM 1455 O O . THR A 1 190 ? 15.416 12.994 -3.717 1.00 95.12 190 THR A O 1
ATOM 1458 N N . ILE A 1 191 ? 15.711 13.673 -1.600 1.00 95.81 191 ILE A N 1
ATOM 1459 C CA . ILE A 1 191 ? 16.122 15.041 -1.941 1.00 95.81 191 ILE A CA 1
ATOM 1460 C C . ILE A 1 191 ? 17.336 15.027 -2.871 1.00 95.81 191 ILE A C 1
ATOM 1462 O O . ILE A 1 191 ? 17.281 15.650 -3.928 1.00 95.81 191 ILE A O 1
ATOM 1466 N N . SER A 1 192 ? 18.393 14.277 -2.543 1.00 95.25 192 SER A N 1
ATOM 1467 C CA . SER A 1 192 ? 19.583 14.205 -3.402 1.00 95.25 192 SER A CA 1
ATOM 1468 C C . SER A 1 192 ? 19.300 13.584 -4.774 1.00 95.25 192 SER A C 1
ATOM 1470 O O . SER A 1 192 ? 19.877 14.012 -5.769 1.00 95.25 192 SER A O 1
ATOM 1472 N N . SER A 1 193 ? 18.376 12.619 -4.854 1.00 92.44 193 SER A N 1
ATOM 1473 C CA . SER A 1 193 ? 18.007 11.958 -6.115 1.00 92.44 193 SER A CA 1
ATOM 1474 C C . SER A 1 193 ? 17.150 12.831 -7.036 1.00 92.44 193 SER A C 1
ATOM 1476 O O . SER A 1 193 ? 17.107 12.578 -8.240 1.00 92.44 193 SER A O 1
ATOM 1478 N N . TYR A 1 194 ? 16.425 13.813 -6.492 1.00 95.31 194 TYR A N 1
ATOM 1479 C CA . TYR A 1 194 ? 15.443 14.601 -7.243 1.00 95.31 194 TYR A CA 1
ATOM 1480 C C . TYR A 1 194 ? 15.809 16.078 -7.405 1.00 95.31 194 TYR A C 1
ATOM 1482 O O . TYR A 1 194 ? 15.350 16.690 -8.367 1.00 95.31 194 TYR A O 1
ATOM 1490 N N . SER A 1 195 ? 16.648 16.655 -6.541 1.00 92.81 195 SER A N 1
ATOM 1491 C CA . SER A 1 195 ? 16.977 18.089 -6.565 1.00 92.81 195 SER A CA 1
ATOM 1492 C C . SER A 1 195 ? 17.556 18.553 -7.907 1.00 92.81 195 SER A C 1
ATOM 1494 O O . SER A 1 195 ? 17.144 19.593 -8.420 1.00 92.81 195 SER A O 1
ATOM 1496 N N . LEU A 1 196 ? 18.435 17.744 -8.510 1.00 92.25 196 LEU A N 1
ATOM 1497 C CA . LEU A 1 196 ? 19.123 18.047 -9.772 1.00 92.25 196 LEU A CA 1
ATOM 1498 C C . LEU A 1 196 ? 18.361 17.603 -11.033 1.00 92.25 196 LEU A C 1
ATOM 1500 O O . LEU A 1 196 ? 18.809 17.873 -12.145 1.00 92.25 196 LEU A O 1
ATOM 1504 N N . LYS A 1 197 ? 17.221 16.914 -10.895 1.00 93.50 197 LYS A N 1
ATOM 1505 C CA . LYS A 1 197 ? 16.422 16.484 -12.054 1.00 93.50 197 LYS A CA 1
ATOM 1506 C C . LYS A 1 197 ? 15.721 17.675 -12.715 1.00 93.50 197 LYS A C 1
ATOM 1508 O O . LYS A 1 197 ? 15.452 18.688 -12.066 1.00 93.50 197 LYS A O 1
ATOM 1513 N N . GLN A 1 198 ? 15.363 17.529 -13.991 1.00 92.81 198 GLN A N 1
ATOM 1514 C CA . GLN A 1 198 ? 14.500 18.493 -14.680 1.00 92.81 198 GLN A CA 1
ATOM 1515 C C . GLN A 1 198 ? 13.137 18.617 -13.982 1.00 92.81 198 GLN A C 1
ATOM 1517 O O . GLN A 1 198 ? 12.644 17.666 -13.364 1.00 92.81 198 GLN A O 1
ATOM 1522 N N . ASP A 1 199 ? 12.543 19.807 -14.060 1.00 93.38 199 ASP A N 1
ATOM 1523 C CA . ASP A 1 199 ? 11.256 20.081 -13.429 1.00 93.38 199 ASP A CA 1
ATOM 1524 C C . ASP A 1 199 ? 10.140 19.228 -14.041 1.00 93.38 199 ASP A C 1
ATOM 1526 O O . ASP A 1 199 ? 9.943 19.180 -15.251 1.00 93.38 199 ASP A O 1
ATOM 1530 N N . SER A 1 200 ? 9.420 18.526 -13.170 1.00 94.62 200 SER A N 1
ATOM 1531 C CA . SER A 1 200 ? 8.313 17.639 -13.519 1.00 94.62 200 SER A CA 1
ATOM 1532 C C . SER A 1 200 ? 7.374 17.483 -12.324 1.00 94.62 200 SER A C 1
ATOM 1534 O O . SER A 1 200 ? 7.770 17.715 -11.175 1.00 94.62 200 SER A O 1
ATOM 1536 N N . ALA A 1 201 ? 6.138 17.044 -12.580 1.00 95.75 201 ALA A N 1
ATOM 1537 C CA . ALA A 1 201 ? 5.192 16.707 -11.518 1.00 95.75 201 ALA A CA 1
ATOM 1538 C C . ALA A 1 201 ? 5.778 15.668 -10.549 1.00 95.75 201 ALA A C 1
ATOM 1540 O O . ALA A 1 201 ? 5.716 15.867 -9.336 1.00 95.75 201 ALA A O 1
ATOM 1541 N N . GLY A 1 202 ? 6.412 14.613 -11.078 1.00 95.38 202 GLY A N 1
ATOM 1542 C CA . GLY A 1 202 ? 7.060 13.573 -10.279 1.00 95.38 202 GLY A CA 1
ATOM 1543 C C . GLY A 1 202 ? 8.173 14.124 -9.386 1.00 95.38 202 GLY A C 1
ATOM 1544 O O . GLY A 1 202 ? 8.172 13.864 -8.184 1.00 95.38 202 GLY A O 1
ATOM 1545 N N . LYS A 1 203 ? 9.073 14.965 -9.921 1.00 95.69 203 LYS A N 1
ATOM 1546 C CA . LYS A 1 203 ? 10.128 15.608 -9.117 1.00 95.69 203 LYS A CA 1
ATOM 1547 C C . LYS A 1 203 ? 9.555 16.396 -7.946 1.00 95.69 203 LYS A C 1
ATOM 1549 O O . LYS A 1 203 ? 9.954 16.164 -6.807 1.00 95.69 203 LYS A O 1
ATOM 1554 N N . SER A 1 204 ? 8.633 17.316 -8.219 1.00 97.69 204 SER A N 1
ATOM 1555 C CA . SER A 1 204 ? 8.057 18.148 -7.162 1.00 97.69 204 SER A CA 1
ATOM 1556 C C . SER A 1 204 ? 7.237 17.328 -6.166 1.00 97.69 204 SER A C 1
ATOM 1558 O O . SER A 1 204 ? 7.278 17.617 -4.977 1.00 97.69 204 SER A O 1
ATOM 1560 N N . LEU A 1 205 ? 6.569 16.252 -6.598 1.00 97.75 205 LEU A N 1
ATOM 1561 C CA . LEU A 1 205 ? 5.898 15.333 -5.677 1.00 97.75 205 LEU A CA 1
ATOM 1562 C C . LEU A 1 205 ? 6.900 14.642 -4.740 1.00 97.75 205 LEU A C 1
ATOM 1564 O O . LEU A 1 205 ? 6.685 14.611 -3.530 1.00 97.75 205 LEU A O 1
ATOM 1568 N N . ALA A 1 206 ? 8.004 14.115 -5.276 1.00 97.31 206 ALA A N 1
ATOM 1569 C CA . ALA A 1 206 ? 9.011 13.434 -4.468 1.00 97.31 206 ALA A CA 1
ATOM 1570 C C . ALA A 1 206 ? 9.653 14.365 -3.428 1.00 97.31 206 ALA A C 1
ATOM 1572 O O . ALA A 1 206 ? 9.842 13.968 -2.277 1.00 97.31 206 ALA A O 1
ATOM 1573 N N . LEU A 1 207 ? 9.948 15.611 -3.814 1.00 98.06 207 LEU A N 1
ATOM 1574 C CA . LEU A 1 207 ? 10.454 16.627 -2.890 1.00 98.06 207 LEU A CA 1
ATOM 1575 C C . LEU A 1 207 ? 9.410 17.006 -1.836 1.00 98.06 207 LEU A C 1
ATOM 1577 O O . LEU A 1 207 ? 9.757 17.106 -0.663 1.00 98.06 207 LEU A O 1
ATOM 1581 N N . ALA A 1 208 ? 8.138 17.142 -2.221 1.00 98.12 208 ALA A N 1
ATOM 1582 C CA . ALA A 1 208 ? 7.059 17.433 -1.282 1.00 98.12 208 ALA A CA 1
ATOM 1583 C C . ALA A 1 208 ? 6.948 16.363 -0.183 1.00 98.12 208 ALA A C 1
ATOM 1585 O O . ALA A 1 208 ? 6.935 16.694 1.001 1.00 98.12 208 ALA A O 1
ATOM 1586 N N . VAL A 1 209 ? 6.954 15.081 -0.568 1.00 97.62 209 VAL A N 1
ATOM 1587 C CA . VAL A 1 209 ? 6.936 13.948 0.377 1.00 97.62 209 VAL A CA 1
ATOM 1588 C C . VAL A 1 209 ? 8.162 13.980 1.291 1.00 97.62 209 VAL A C 1
ATOM 1590 O O . VAL A 1 209 ? 8.026 13.871 2.508 1.00 97.62 209 VAL A O 1
ATOM 1593 N N . ALA A 1 210 ? 9.357 14.186 0.730 1.00 97.38 210 ALA A N 1
ATOM 1594 C CA . ALA A 1 210 ? 10.584 14.224 1.518 1.00 97.38 210 ALA A CA 1
ATOM 1595 C C . ALA A 1 210 ? 10.592 15.374 2.540 1.00 97.38 210 ALA A C 1
ATOM 1597 O O . ALA A 1 210 ? 10.955 15.159 3.696 1.00 97.38 210 ALA A O 1
ATOM 1598 N N . TYR A 1 211 ? 10.152 16.573 2.145 1.00 97.69 211 TYR A N 1
ATOM 1599 C CA . TYR A 1 211 ? 10.019 17.708 3.057 1.00 97.69 211 TYR A CA 1
ATOM 1600 C C . TYR A 1 211 ? 8.962 17.463 4.132 1.00 97.69 211 TYR A C 1
ATOM 1602 O O . TYR A 1 211 ? 9.187 17.830 5.285 1.00 97.69 211 TYR A O 1
ATOM 1610 N N . ASN A 1 212 ? 7.855 16.785 3.804 1.00 97.31 212 ASN A N 1
ATOM 1611 C CA . ASN A 1 212 ? 6.844 16.434 4.799 1.00 97.31 212 ASN A CA 1
ATOM 1612 C C . ASN A 1 212 ? 7.429 15.549 5.905 1.00 97.31 212 ASN A C 1
ATOM 1614 O O . ASN A 1 212 ? 7.281 15.854 7.084 1.00 97.31 212 ASN A O 1
ATOM 1618 N N . TYR A 1 213 ? 8.181 14.515 5.523 1.00 95.12 213 TYR A N 1
ATOM 1619 C CA . TYR A 1 213 ? 8.842 13.601 6.462 1.00 95.12 213 TYR A CA 1
ATOM 1620 C C . TYR A 1 213 ? 9.961 14.252 7.285 1.00 95.12 213 TYR A C 1
ATOM 1622 O O . TYR A 1 213 ? 10.371 13.701 8.303 1.00 95.12 213 TYR A O 1
ATOM 1630 N N . GLN A 1 214 ? 10.454 15.422 6.876 1.00 95.75 214 GLN A N 1
ATOM 1631 C CA . GLN A 1 214 ? 11.382 16.237 7.666 1.00 95.75 214 GLN A CA 1
ATOM 1632 C C . GLN A 1 214 ? 10.671 17.250 8.582 1.00 95.75 214 GLN A C 1
ATOM 1634 O O . GLN A 1 214 ? 11.342 18.043 9.238 1.00 95.75 214 GLN A O 1
ATOM 1639 N N . GLY A 1 215 ? 9.334 17.263 8.618 1.00 95.25 215 GLY A N 1
ATOM 1640 C CA . GLY A 1 215 ? 8.547 18.251 9.364 1.00 95.25 215 GLY A CA 1
ATOM 1641 C C . GLY A 1 215 ? 8.482 19.630 8.695 1.00 95.25 215 GLY A C 1
ATOM 1642 O O . GLY A 1 215 ? 7.956 20.582 9.270 1.00 95.25 215 GLY A O 1
ATOM 1643 N N . LEU A 1 216 ? 8.980 19.765 7.461 1.00 96.62 216 LEU A N 1
ATOM 1644 C CA . LEU A 1 216 ? 8.997 21.016 6.699 1.00 96.62 216 LEU A CA 1
ATOM 1645 C C . LEU A 1 216 ? 7.676 21.202 5.938 1.00 96.62 216 LEU A C 1
ATOM 1647 O O . LEU A 1 216 ? 7.628 21.255 4.708 1.00 96.62 216 LEU A O 1
ATOM 1651 N N . PHE A 1 217 ? 6.564 21.292 6.672 1.00 95.50 217 PHE A N 1
ATOM 1652 C CA . PHE A 1 217 ? 5.221 21.247 6.081 1.00 95.50 217 PHE A CA 1
ATOM 1653 C C . PHE A 1 217 ? 4.929 22.392 5.097 1.00 95.50 217 PHE A C 1
ATOM 1655 O O . PHE A 1 217 ? 4.247 22.202 4.088 1.00 95.50 217 PHE A O 1
ATOM 1662 N N . LYS A 1 218 ? 5.465 23.591 5.356 1.00 96.19 218 LYS A N 1
ATOM 1663 C CA . LYS A 1 218 ? 5.305 24.747 4.459 1.00 96.19 218 LYS A CA 1
ATOM 1664 C C . LYS A 1 218 ? 5.966 24.495 3.100 1.00 96.19 218 LYS A C 1
ATOM 1666 O O . LYS A 1 218 ? 5.351 24.763 2.066 1.00 96.19 218 LYS A O 1
ATOM 1671 N N . ASP A 1 219 ? 7.181 23.952 3.108 1.00 96.94 219 ASP A N 1
ATOM 1672 C CA . ASP A 1 219 ? 7.935 23.636 1.892 1.00 96.94 219 ASP A CA 1
ATOM 1673 C C . ASP A 1 219 ? 7.320 22.443 1.158 1.00 96.94 219 ASP A C 1
ATOM 1675 O O . ASP A 1 219 ? 7.153 22.489 -0.061 1.00 96.94 219 ASP A O 1
ATOM 1679 N N . SER A 1 220 ? 6.861 21.435 1.905 1.00 97.50 220 SER A N 1
ATOM 1680 C CA . SER A 1 220 ? 6.070 20.321 1.376 1.00 97.50 220 SER A CA 1
ATOM 1681 C C . SER A 1 220 ? 4.840 20.808 0.601 1.00 97.50 220 SER A C 1
ATOM 1683 O O . SER A 1 220 ? 4.673 20.478 -0.575 1.00 97.50 220 SER A O 1
ATOM 1685 N N . LYS A 1 221 ? 4.009 21.679 1.198 1.00 96.62 221 LYS A N 1
ATOM 1686 C CA . LYS A 1 221 ? 2.829 22.238 0.516 1.00 96.62 221 LYS A CA 1
ATOM 1687 C C . LYS A 1 221 ? 3.192 23.053 -0.725 1.00 96.62 221 LYS A C 1
ATOM 1689 O O . LYS A 1 221 ? 2.469 22.989 -1.722 1.00 96.62 221 LYS A O 1
ATOM 1694 N N . LYS A 1 222 ? 4.299 23.801 -0.686 1.00 97.62 222 LYS A N 1
ATOM 1695 C CA . LYS A 1 222 ? 4.794 24.569 -1.837 1.00 97.62 222 LYS A CA 1
ATOM 1696 C C . LYS A 1 222 ? 5.172 23.645 -2.998 1.00 97.62 222 LYS A C 1
ATOM 1698 O O . LYS A 1 222 ? 4.719 23.874 -4.121 1.00 97.62 222 LYS A O 1
ATOM 1703 N N . GLU A 1 223 ? 5.945 22.595 -2.733 1.00 98.06 223 GLU A N 1
ATOM 1704 C CA . GLU A 1 223 ? 6.332 21.621 -3.757 1.00 98.06 223 GLU A CA 1
ATOM 1705 C C . GLU A 1 223 ? 5.138 20.803 -4.259 1.00 98.06 223 GLU A C 1
ATOM 1707 O O . GLU A 1 223 ? 5.005 20.592 -5.463 1.00 98.06 223 GLU A O 1
ATOM 1712 N N . LEU A 1 224 ? 4.192 20.431 -3.393 1.00 97.81 224 LEU A N 1
ATOM 1713 C CA . LEU A 1 224 ? 2.980 19.731 -3.825 1.00 97.81 224 LEU A CA 1
ATOM 1714 C C . LEU A 1 224 ? 2.114 20.610 -4.743 1.00 97.81 224 LEU A C 1
ATOM 1716 O O . LEU A 1 224 ? 1.594 20.142 -5.758 1.00 97.81 224 LEU A O 1
ATOM 1720 N N . ALA A 1 225 ? 1.992 21.905 -4.440 1.00 96.94 225 ALA A N 1
ATOM 1721 C CA . ALA A 1 225 ? 1.309 22.859 -5.311 1.00 96.94 225 ALA A CA 1
ATOM 1722 C C . ALA A 1 225 ? 2.037 23.043 -6.655 1.00 96.94 225 ALA A C 1
ATOM 1724 O O . ALA A 1 225 ? 1.383 23.165 -7.694 1.00 96.94 225 ALA A O 1
ATOM 1725 N N . LYS A 1 226 ? 3.377 23.028 -6.659 1.00 97.56 226 LYS A N 1
ATOM 1726 C CA . LYS A 1 226 ? 4.180 23.022 -7.891 1.00 97.56 226 LYS A CA 1
ATOM 1727 C C . LYS A 1 226 ? 3.940 21.746 -8.702 1.00 97.56 226 LYS A C 1
ATOM 1729 O O . LYS A 1 226 ? 3.670 21.842 -9.895 1.00 97.56 226 LYS A O 1
ATOM 1734 N N . SER A 1 227 ? 3.940 20.579 -8.058 1.00 97.31 227 SER A N 1
ATOM 1735 C CA . SER A 1 227 ? 3.635 19.292 -8.696 1.00 97.31 227 SER A CA 1
ATOM 1736 C C . SER A 1 227 ? 2.261 19.307 -9.372 1.00 97.31 227 SER A C 1
ATOM 1738 O O . SER A 1 227 ? 2.133 18.891 -10.524 1.00 97.31 227 SER A O 1
ATOM 1740 N N . ARG A 1 228 ? 1.253 19.896 -8.710 1.00 96.31 228 ARG A N 1
ATOM 1741 C CA . ARG A 1 228 ? -0.089 20.076 -9.281 1.00 96.31 228 ARG A CA 1
ATOM 1742 C C . ARG A 1 228 ? -0.092 20.903 -10.560 1.00 96.31 228 ARG A C 1
ATOM 1744 O O . ARG A 1 228 ? -0.700 20.498 -11.544 1.00 96.31 228 ARG A O 1
ATOM 1751 N N . LYS A 1 229 ? 0.609 22.041 -10.567 1.00 96.19 229 LYS A N 1
ATOM 1752 C CA . LYS A 1 229 ? 0.742 22.892 -11.765 1.00 96.19 229 LYS A CA 1
ATOM 1753 C C . LYS A 1 229 ? 1.439 22.173 -12.924 1.00 96.19 229 LYS A C 1
ATOM 1755 O O . LYS A 1 229 ? 1.182 22.506 -14.072 1.00 96.19 229 LYS A O 1
ATOM 1760 N N . LEU A 1 230 ? 2.299 21.202 -12.618 1.00 94.94 230 LEU A N 1
ATOM 1761 C CA . LEU A 1 230 ? 3.057 20.416 -13.594 1.00 94.94 230 LEU A CA 1
ATOM 1762 C C . LEU A 1 230 ? 2.344 19.124 -14.034 1.00 94.94 230 LEU A C 1
ATOM 1764 O O . LEU A 1 230 ? 2.927 18.362 -14.801 1.00 94.94 230 LEU A O 1
ATOM 1768 N N . GLY A 1 231 ? 1.120 18.859 -13.559 1.00 92.88 231 GLY A N 1
ATOM 1769 C CA . GLY A 1 231 ? 0.274 17.760 -14.044 1.00 92.88 231 GLY A CA 1
ATOM 1770 C C . GLY A 1 231 ? -0.192 16.742 -12.998 1.00 92.88 231 GLY A C 1
ATOM 1771 O O . GLY A 1 231 ? -0.954 15.847 -13.348 1.00 92.88 231 GLY A O 1
ATOM 1772 N N . LEU A 1 232 ? 0.195 16.860 -11.719 1.00 93.75 232 LEU A N 1
ATOM 1773 C CA . LEU A 1 232 ? -0.394 16.025 -10.660 1.00 93.75 232 LEU A CA 1
ATOM 1774 C C . LEU A 1 232 ? -1.838 16.474 -10.371 1.00 93.75 232 LEU A C 1
ATOM 1776 O O . LEU A 1 232 ? -2.057 17.510 -9.746 1.00 93.75 232 LEU A O 1
ATOM 1780 N N . ALA A 1 233 ? -2.832 15.696 -10.791 1.00 91.25 233 ALA A N 1
ATOM 1781 C CA . ALA A 1 233 ? -4.235 16.102 -10.725 1.00 91.25 233 ALA A CA 1
ATOM 1782 C C . ALA A 1 233 ? -5.157 15.046 -10.096 1.00 91.25 233 ALA A C 1
ATOM 1784 O O . ALA A 1 233 ? -4.764 13.909 -9.829 1.00 91.25 233 ALA A O 1
ATOM 1785 N N . GLY A 1 234 ? -6.406 15.457 -9.854 1.00 92.19 234 GLY A N 1
ATOM 1786 C CA . GLY A 1 234 ? -7.485 14.593 -9.379 1.00 92.19 234 GLY A CA 1
ATOM 1787 C C . GLY A 1 234 ? -7.154 13.881 -8.069 1.00 92.19 234 GLY A C 1
ATOM 1788 O O . GLY A 1 234 ? -6.565 1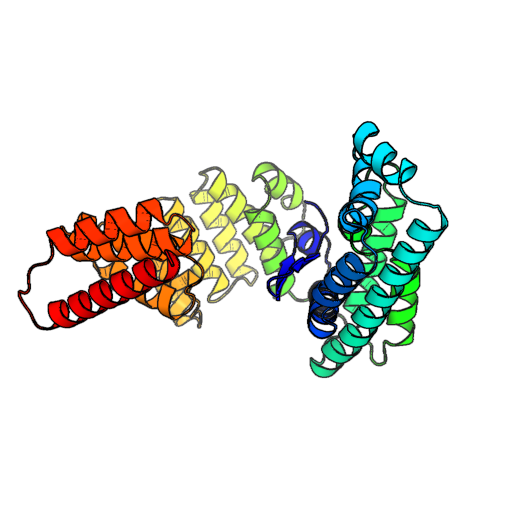4.470 -7.157 1.00 92.19 234 GLY A O 1
ATOM 1789 N N . LYS A 1 235 ? -7.524 12.598 -7.998 1.00 93.06 235 LYS A N 1
ATOM 1790 C CA . LYS A 1 235 ? -7.331 11.750 -6.815 1.00 93.06 235 LYS A CA 1
ATOM 1791 C C . LYS A 1 235 ? -5.896 11.747 -6.289 1.00 93.06 235 LYS A C 1
ATOM 1793 O O . LYS A 1 235 ? -5.685 11.922 -5.098 1.00 93.06 235 LYS A O 1
ATOM 1798 N N . TRP A 1 236 ? -4.901 11.668 -7.175 1.00 91.38 236 TRP A N 1
ATOM 1799 C CA . TRP A 1 236 ? -3.492 11.573 -6.787 1.00 91.38 236 TRP A CA 1
ATOM 1800 C C . TRP A 1 236 ? -3.005 12.792 -5.995 1.00 91.38 236 TRP A C 1
ATOM 1802 O O . TRP A 1 236 ? -2.241 12.645 -5.042 1.00 91.38 236 TRP A O 1
ATOM 1812 N N . TYR A 1 237 ? -3.456 13.992 -6.374 1.00 95.81 237 TYR A N 1
ATOM 1813 C CA . TYR A 1 237 ? -3.132 15.219 -5.649 1.00 95.81 237 TYR A CA 1
ATOM 1814 C C . TYR A 1 237 ? -3.803 15.249 -4.274 1.00 95.81 237 TYR A C 1
ATOM 1816 O O . TYR A 1 237 ? -3.148 15.531 -3.271 1.00 95.81 237 TYR A O 1
ATOM 1824 N N . TYR A 1 238 ? -5.106 14.964 -4.236 1.00 97.31 238 TYR A N 1
ATOM 1825 C CA . TYR A 1 238 ? -5.899 15.061 -3.015 1.00 97.31 238 TYR A CA 1
ATOM 1826 C C . TYR A 1 238 ? -5.559 13.971 -1.992 1.00 97.31 238 TYR A C 1
ATOM 1828 O O . TYR A 1 238 ? -5.553 14.268 -0.802 1.00 97.31 238 TYR A O 1
ATOM 1836 N N . ASP A 1 239 ? -5.185 12.767 -2.436 1.00 94.50 239 ASP A N 1
ATOM 1837 C CA . ASP A 1 239 ? -4.687 11.694 -1.565 1.00 94.50 239 ASP A CA 1
ATOM 1838 C C . ASP A 1 239 ? -3.424 12.124 -0.813 1.00 94.50 239 ASP A C 1
ATOM 1840 O O . ASP A 1 239 ? -3.325 11.971 0.402 1.00 94.50 239 ASP A O 1
ATOM 1844 N N . ILE A 1 240 ? -2.452 12.694 -1.534 1.00 95.88 240 ILE A N 1
ATOM 1845 C CA . ILE A 1 240 ? -1.190 13.146 -0.939 1.00 95.88 240 ILE A CA 1
ATOM 1846 C C . ILE A 1 240 ? -1.410 14.366 -0.044 1.00 95.88 240 ILE A C 1
ATOM 1848 O O . ILE A 1 240 ? -0.826 14.448 1.034 1.00 95.88 240 ILE A O 1
ATOM 1852 N N . LEU A 1 241 ? -2.259 15.309 -0.464 1.00 97.31 241 LEU A N 1
ATOM 1853 C CA . LEU A 1 241 ? -2.578 16.478 0.351 1.00 97.31 241 LEU A CA 1
ATOM 1854 C C . LEU A 1 241 ? -3.250 16.074 1.668 1.00 97.31 241 LEU A C 1
ATOM 1856 O O . LEU A 1 241 ? -2.820 16.547 2.719 1.00 97.31 241 LEU A O 1
ATOM 1860 N N . GLY A 1 242 ? -4.247 15.183 1.608 1.00 97.44 242 GLY A N 1
ATOM 1861 C CA . GLY A 1 242 ? -4.914 14.648 2.794 1.00 97.44 242 GLY A CA 1
ATOM 1862 C C . GLY A 1 242 ? -3.929 13.934 3.714 1.00 97.44 242 GLY A C 1
ATOM 1863 O O . GLY A 1 242 ? -3.886 14.225 4.905 1.00 97.44 242 GLY A O 1
ATOM 1864 N N . GLN A 1 243 ? -3.034 13.113 3.151 1.00 96.12 243 GLN A N 1
ATOM 1865 C CA . GLN A 1 243 ? -1.989 12.442 3.927 1.00 96.12 243 GLN A CA 1
ATOM 1866 C C . GLN A 1 243 ? -1.068 13.435 4.641 1.00 96.12 243 GLN A C 1
ATOM 1868 O O . GLN A 1 243 ? -0.817 13.285 5.835 1.00 96.12 243 GLN A O 1
ATOM 1873 N N . PHE A 1 244 ? -0.586 14.472 3.953 1.00 97.00 244 PHE A N 1
ATOM 1874 C CA . PHE A 1 244 ? 0.267 15.466 4.600 1.00 97.00 244 PHE A CA 1
ATOM 1875 C C . PHE A 1 244 ? -0.481 16.248 5.680 1.00 97.00 244 PHE A C 1
ATOM 1877 O O . PHE A 1 244 ? 0.103 16.595 6.702 1.00 97.00 244 PHE A O 1
ATOM 1884 N N . GLU A 1 245 ? -1.762 16.541 5.474 1.00 98.06 245 GLU A N 1
ATOM 1885 C CA . GLU A 1 245 ? -2.588 17.212 6.475 1.00 98.06 245 GLU A CA 1
ATOM 1886 C C . GLU A 1 245 ? -2.806 16.330 7.707 1.00 98.06 245 GLU A C 1
ATOM 1888 O O . GLU A 1 245 ? -2.615 16.818 8.820 1.00 98.06 245 GLU A O 1
ATOM 1893 N N . TYR A 1 246 ? -3.078 15.036 7.525 1.00 97.75 246 TYR A N 1
ATOM 1894 C CA . TYR A 1 246 ? -3.169 14.063 8.614 1.00 97.75 246 TYR A CA 1
ATOM 1895 C C . TYR A 1 246 ? -1.858 13.954 9.406 1.00 97.75 246 TYR A C 1
ATOM 1897 O O . TYR A 1 246 ? -1.857 14.115 10.625 1.00 97.75 246 TYR A O 1
ATOM 1905 N N . GLU A 1 247 ? -0.728 13.754 8.717 1.00 95.62 247 GLU A N 1
ATOM 1906 C CA . GLU A 1 247 ? 0.601 13.610 9.335 1.00 95.62 247 GLU A CA 1
ATOM 1907 C C . GLU A 1 247 ? 1.030 14.862 10.124 1.00 95.62 247 GLU A C 1
ATOM 1909 O O . GLU A 1 247 ? 1.843 14.769 11.040 1.00 95.62 247 GLU A O 1
ATOM 1914 N N . ASN A 1 248 ? 0.454 16.026 9.809 1.00 96.50 248 ASN A N 1
ATOM 1915 C CA . ASN A 1 248 ? 0.690 17.290 10.510 1.00 96.50 248 ASN A CA 1
ATOM 1916 C C . ASN A 1 248 ? -0.469 17.685 11.450 1.00 96.50 248 ASN A C 1
ATOM 1918 O O . ASN A 1 248 ? -0.623 18.868 11.763 1.00 96.50 248 ASN A O 1
ATOM 1922 N N . ALA A 1 249 ? -1.286 16.716 11.881 1.00 97.31 249 ALA A N 1
ATOM 1923 C CA . ALA A 1 249 ? -2.401 16.879 12.821 1.00 97.31 249 ALA A CA 1
ATOM 1924 C C . ALA A 1 249 ? -3.488 17.888 12.390 1.00 97.31 249 ALA A C 1
ATOM 1926 O O . ALA A 1 249 ? -4.171 18.483 13.221 1.00 97.31 249 ALA A O 1
ATOM 1927 N N . LYS A 1 250 ? -3.672 18.087 11.080 1.00 97.94 250 LYS A N 1
ATOM 1928 C CA . LYS A 1 250 ? -4.736 18.915 10.486 1.00 97.94 250 LYS A CA 1
ATOM 1929 C C . LYS A 1 250 ? -5.886 18.023 10.025 1.00 97.94 250 LYS A C 1
ATOM 1931 O O . LYS A 1 250 ? -6.153 17.912 8.829 1.00 97.94 250 LYS A O 1
ATOM 1936 N N . PHE A 1 251 ? -6.524 17.344 10.973 1.00 98.50 251 PHE A N 1
ATOM 1937 C CA . PHE A 1 251 ? -7.455 16.249 10.693 1.00 98.50 251 PHE A CA 1
ATOM 1938 C C . PHE A 1 251 ? -8.711 16.691 9.927 1.00 98.50 251 PHE A C 1
ATOM 1940 O O . PHE A 1 251 ? -9.137 15.994 9.010 1.00 98.50 251 PHE A O 1
ATOM 1947 N N . GLU A 1 252 ? -9.269 17.866 10.217 1.00 98.56 252 GLU A N 1
ATOM 1948 C CA . GLU A 1 252 ? -10.426 18.406 9.492 1.00 98.56 252 GLU A CA 1
ATOM 1949 C C . GLU A 1 252 ? -10.087 18.695 8.026 1.00 98.56 252 GLU A C 1
ATOM 1951 O O . GLU A 1 252 ? -10.830 18.304 7.124 1.00 98.56 252 GLU A O 1
ATOM 1956 N N . ASN A 1 253 ? -8.929 19.314 7.778 1.00 98.44 253 ASN A N 1
ATOM 1957 C CA . ASN A 1 253 ? -8.454 19.576 6.419 1.00 98.44 253 ASN A CA 1
ATOM 1958 C C . ASN A 1 253 ? -8.166 18.266 5.676 1.00 98.44 253 ASN A C 1
ATOM 1960 O O . ASN A 1 253 ? -8.531 18.127 4.512 1.00 98.44 253 ASN A O 1
ATOM 1964 N N . SER A 1 254 ? -7.568 17.294 6.372 1.00 98.62 254 SER A N 1
ATOM 1965 C CA . SER A 1 254 ? -7.320 15.952 5.848 1.00 98.62 254 SER A CA 1
ATOM 1966 C C . SER A 1 254 ? -8.612 15.302 5.346 1.00 98.62 254 SER A C 1
ATOM 1968 O O . SER A 1 254 ? -8.673 14.856 4.199 1.00 98.62 254 SER A O 1
ATOM 1970 N N . ILE A 1 255 ? -9.683 15.336 6.150 1.00 98.69 255 ILE A N 1
ATOM 1971 C CA . ILE A 1 255 ? -11.010 14.832 5.760 1.00 98.69 255 ILE A CA 1
ATOM 1972 C C . ILE A 1 255 ? -11.516 15.552 4.506 1.00 98.69 255 ILE A C 1
ATOM 1974 O O . ILE A 1 255 ? -11.959 14.894 3.564 1.00 98.69 255 ILE A O 1
ATOM 1978 N N . GLU A 1 256 ? -11.435 16.885 4.455 1.00 98.44 256 GLU A N 1
ATOM 1979 C CA . GLU A 1 256 ? -11.878 17.663 3.290 1.00 98.44 256 GLU A CA 1
ATOM 1980 C C . GLU A 1 256 ? -11.092 17.284 2.021 1.00 98.44 256 GLU A C 1
ATOM 1982 O O . GLU A 1 256 ? -11.673 17.086 0.947 1.00 98.44 256 GLU A O 1
ATOM 1987 N N . SER A 1 257 ? -9.771 17.151 2.137 1.00 98.44 257 SER A N 1
ATOM 1988 C CA . SER A 1 257 ? -8.887 16.735 1.050 1.00 98.44 257 SER A CA 1
ATOM 1989 C C . SER A 1 257 ? -9.228 15.327 0.565 1.00 98.44 257 SER A C 1
ATOM 1991 O O . SER A 1 257 ? -9.442 15.131 -0.632 1.00 98.44 257 SER A O 1
ATOM 1993 N N . TYR A 1 258 ? -9.404 14.361 1.463 1.00 98.50 258 TYR A N 1
ATOM 1994 C CA . TYR A 1 258 ? -9.809 13.007 1.089 1.00 98.50 258 TYR A CA 1
ATOM 1995 C C . TYR A 1 258 ? -11.208 12.945 0.464 1.00 98.50 258 TYR A C 1
ATOM 1997 O O . TYR A 1 258 ? -11.414 12.238 -0.521 1.00 98.50 258 TYR A O 1
ATOM 2005 N N . GLN A 1 259 ? -12.164 13.750 0.931 1.00 97.62 259 GLN A N 1
ATOM 2006 C CA . GLN A 1 259 ? -13.478 13.860 0.290 1.00 97.62 259 GLN A CA 1
ATOM 2007 C C . GLN A 1 259 ? -13.389 14.447 -1.127 1.00 97.62 259 GLN A C 1
ATOM 2009 O O . GLN A 1 259 ? -14.133 14.028 -2.017 1.00 97.62 259 GLN A O 1
ATOM 2014 N N . LYS A 1 260 ? -12.470 15.390 -1.381 1.00 98.12 260 LYS A N 1
ATOM 2015 C CA . LYS A 1 260 ? -12.178 15.868 -2.746 1.00 98.12 260 LYS A CA 1
ATOM 2016 C C . LYS A 1 260 ? -11.543 14.773 -3.605 1.00 98.12 260 LYS A C 1
ATOM 2018 O O . LYS A 1 260 ? -11.852 14.699 -4.796 1.00 98.12 260 LYS A O 1
ATOM 2023 N N . SER A 1 261 ? -10.722 13.902 -3.017 1.00 97.44 261 SER A N 1
ATOM 2024 C CA . SER A 1 261 ? -10.212 12.715 -3.708 1.00 97.44 261 SER A CA 1
ATOM 2025 C C . SER A 1 261 ? -11.338 11.757 -4.102 1.00 97.44 261 SER A C 1
ATOM 2027 O O . SER A 1 261 ? -11.423 11.364 -5.266 1.00 97.44 261 SER A O 1
ATOM 2029 N N . ALA A 1 262 ? -12.275 11.484 -3.185 1.00 96.94 262 ALA A N 1
ATOM 2030 C CA . ALA A 1 262 ? -13.452 10.660 -3.463 1.00 96.94 262 ALA A CA 1
ATOM 2031 C C . ALA A 1 262 ? -14.280 11.222 -4.628 1.00 96.94 262 ALA A C 1
ATOM 2033 O O . ALA A 1 262 ? -14.582 10.519 -5.590 1.00 96.94 262 ALA A O 1
ATOM 2034 N N . LYS A 1 263 ? -14.556 12.534 -4.604 1.00 97.06 263 LYS A N 1
ATOM 2035 C CA . LYS A 1 263 ? -15.245 13.244 -5.699 1.00 97.06 263 LYS A CA 1
ATOM 2036 C C . LYS A 1 263 ? -14.474 13.220 -7.023 1.00 97.06 263 LYS A C 1
ATOM 2038 O O . LYS A 1 263 ? -15.080 13.381 -8.074 1.00 97.06 263 LYS A O 1
ATOM 2043 N N . SER A 1 264 ? -13.160 13.005 -6.978 1.00 95.56 264 SER A N 1
ATOM 2044 C CA . SER A 1 264 ? -12.297 12.849 -8.155 1.00 95.56 264 SER A CA 1
ATOM 2045 C C . SER A 1 264 ? -12.206 11.393 -8.646 1.00 95.56 264 SER A C 1
ATOM 2047 O O . SER A 1 264 ? -11.312 11.071 -9.428 1.00 95.56 264 SER A O 1
ATOM 2049 N N . GLY A 1 265 ? -13.096 10.509 -8.179 1.00 93.88 265 GLY A N 1
ATOM 2050 C CA . GLY A 1 265 ? -13.195 9.115 -8.617 1.00 93.88 265 GLY A CA 1
ATOM 2051 C C . GLY A 1 265 ? -12.325 8.127 -7.837 1.00 93.88 265 GLY A C 1
ATOM 2052 O O . GLY A 1 265 ? -12.066 7.032 -8.334 1.00 93.88 265 GLY A O 1
ATOM 2053 N N . ASN A 1 266 ? -11.828 8.487 -6.648 1.00 93.81 266 ASN A N 1
ATOM 2054 C CA . ASN A 1 266 ? -11.167 7.523 -5.768 1.00 93.81 266 ASN A CA 1
ATOM 2055 C C . ASN A 1 266 ? -12.191 6.797 -4.884 1.00 93.81 266 ASN A C 1
ATOM 2057 O O . ASN A 1 266 ? -12.791 7.405 -4.005 1.00 93.81 266 ASN A O 1
ATOM 2061 N N . ASP A 1 267 ? -12.354 5.492 -5.089 1.00 94.12 267 ASP A N 1
ATOM 2062 C CA . ASP A 1 267 ? -13.223 4.638 -4.270 1.00 94.12 267 ASP A CA 1
ATOM 2063 C C . ASP A 1 267 ? -12.449 3.476 -3.614 1.00 94.12 267 ASP A C 1
ATOM 2065 O O . ASP A 1 267 ? -12.969 2.383 -3.402 1.00 94.12 267 ASP A O 1
ATOM 2069 N N . SER A 1 268 ? -11.171 3.690 -3.288 1.00 94.56 268 SER A N 1
ATOM 2070 C CA . SER A 1 268 ? -10.329 2.677 -2.638 1.00 94.56 268 SER A CA 1
ATOM 2071 C C . SER A 1 268 ? -10.669 2.482 -1.155 1.00 94.56 268 SER A C 1
ATOM 2073 O O . SER A 1 268 ? -10.971 3.444 -0.449 1.00 94.56 268 SER A O 1
ATOM 2075 N N . TRP A 1 269 ? -10.509 1.252 -0.649 1.00 94.94 269 TRP A N 1
ATOM 2076 C CA . TRP A 1 269 ? -10.563 0.959 0.791 1.00 94.94 269 TRP A CA 1
ATOM 2077 C C . TRP A 1 269 ? -9.541 1.782 1.590 1.00 94.94 269 TRP A C 1
ATOM 2079 O O . TRP A 1 269 ? -9.799 2.143 2.735 1.00 94.94 269 TRP A O 1
ATOM 2089 N N . ILE A 1 270 ? -8.401 2.124 0.974 1.00 95.06 270 ILE A N 1
ATOM 2090 C CA . ILE A 1 270 ? -7.342 2.936 1.590 1.00 95.06 270 ILE A CA 1
ATOM 2091 C C . ILE A 1 270 ? -7.861 4.344 1.882 1.00 95.06 270 ILE A C 1
ATOM 2093 O O . ILE A 1 270 ? -7.579 4.889 2.944 1.00 95.06 270 ILE A O 1
ATOM 2097 N N . LEU A 1 271 ? -8.637 4.924 0.960 1.00 97.12 271 LEU A N 1
ATOM 2098 C CA . LEU A 1 271 ? -9.213 6.253 1.147 1.00 97.12 271 LEU A CA 1
ATOM 2099 C C . LEU A 1 271 ? -10.225 6.247 2.293 1.00 97.12 271 LEU A C 1
ATOM 2101 O O . LEU A 1 271 ? -10.175 7.117 3.158 1.00 97.12 271 LEU A O 1
ATOM 2105 N N . ASP A 1 272 ? -11.114 5.249 2.316 1.00 97.81 272 ASP A N 1
ATOM 2106 C CA . ASP A 1 272 ? -12.083 5.093 3.401 1.00 97.81 272 ASP A CA 1
ATOM 2107 C C . ASP A 1 272 ? -11.356 4.923 4.749 1.00 97.81 272 ASP A C 1
ATOM 2109 O O . ASP A 1 272 ? -11.671 5.622 5.710 1.00 97.81 272 ASP A O 1
ATOM 2113 N N . PHE A 1 273 ? -10.307 4.095 4.803 1.00 97.75 273 PHE A N 1
ATOM 2114 C CA . PHE A 1 273 ? -9.474 3.931 5.996 1.00 97.75 273 PHE A CA 1
ATOM 2115 C C . PHE A 1 273 ? -8.799 5.244 6.436 1.00 97.75 273 PHE A C 1
ATOM 2117 O O . PHE A 1 273 ? -8.789 5.565 7.620 1.00 97.75 273 PHE A O 1
ATOM 2124 N N . GLN A 1 274 ? -8.266 6.039 5.507 1.00 97.94 274 GLN A N 1
ATOM 2125 C CA . GLN A 1 274 ? -7.604 7.313 5.819 1.00 97.94 274 GLN A CA 1
ATOM 2126 C C . GLN A 1 274 ? -8.575 8.396 6.320 1.00 97.94 274 GLN A C 1
ATOM 2128 O O . GLN A 1 274 ? -8.248 9.162 7.236 1.00 97.94 274 GLN A O 1
ATOM 2133 N N . ILE A 1 275 ? -9.789 8.445 5.761 1.00 98.44 275 ILE A N 1
ATOM 2134 C CA . ILE A 1 275 ? -10.866 9.297 6.282 1.00 98.44 275 ILE A CA 1
ATOM 2135 C C . ILE A 1 275 ? -11.244 8.846 7.698 1.00 98.44 275 ILE A C 1
ATOM 2137 O O . ILE A 1 275 ? -11.386 9.685 8.591 1.00 98.44 275 ILE A O 1
ATOM 2141 N N . ALA A 1 276 ? -11.360 7.533 7.916 1.00 98.25 276 ALA A N 1
ATOM 2142 C CA . ALA A 1 276 ? -11.675 6.964 9.218 1.00 98.25 276 ALA A CA 1
ATOM 2143 C C . ALA A 1 276 ? -10.611 7.293 10.275 1.00 98.25 276 ALA A C 1
ATOM 2145 O O . ALA A 1 276 ? -10.973 7.756 11.353 1.00 98.25 276 ALA A O 1
ATOM 2146 N N . GLU A 1 277 ? -9.318 7.145 9.959 1.00 98.31 277 GLU A N 1
ATOM 2147 C CA . GLU A 1 277 ? -8.217 7.548 10.849 1.00 98.31 277 GLU A CA 1
ATOM 2148 C C . GLU A 1 277 ? -8.319 9.036 11.209 1.00 98.31 277 GLU A C 1
ATOM 2150 O O . GLU A 1 277 ? -8.196 9.392 12.378 1.00 98.31 277 GLU A O 1
ATOM 2155 N N . SER A 1 278 ? -8.628 9.905 10.239 1.00 98.62 278 SER A N 1
ATOM 2156 C CA . SER A 1 278 ? -8.778 11.343 10.498 1.00 98.62 278 SER A CA 1
ATOM 2157 C C . SER A 1 278 ? -9.957 11.648 11.438 1.00 98.62 278 SER A C 1
ATOM 2159 O O . SER A 1 278 ? -9.815 12.446 12.364 1.00 98.62 278 SER A O 1
ATOM 2161 N N . TYR A 1 279 ? -11.111 10.990 11.264 1.00 98.62 279 TYR A N 1
ATOM 2162 C CA . TYR A 1 279 ? -12.231 11.102 12.212 1.00 98.62 279 TYR A CA 1
ATOM 2163 C C . TYR A 1 279 ? -11.897 10.510 13.586 1.00 98.62 279 TYR A C 1
ATOM 2165 O O . TYR A 1 279 ? -12.283 11.076 14.610 1.00 98.62 279 TYR A O 1
ATOM 2173 N N . TYR A 1 280 ? -11.172 9.392 13.621 1.00 98.12 280 TYR A N 1
ATOM 2174 C CA . TYR A 1 280 ? -10.760 8.733 14.856 1.00 98.12 280 TYR A CA 1
ATOM 2175 C C . TYR A 1 280 ? -9.823 9.623 15.680 1.00 98.12 280 TYR A C 1
ATOM 2177 O O . TYR A 1 280 ? -10.020 9.763 16.889 1.00 98.12 280 TYR A O 1
ATOM 2185 N N . SER A 1 281 ? -8.870 10.307 15.038 1.00 97.94 281 SER A N 1
ATOM 2186 C CA . SER A 1 281 ? -8.001 11.297 15.690 1.00 97.94 281 SER A CA 1
ATOM 2187 C C . SER A 1 281 ? -8.781 12.454 16.322 1.00 97.94 281 SER A C 1
ATOM 2189 O O . SER A 1 281 ? -8.350 12.998 17.335 1.00 97.94 281 SER A O 1
ATOM 2191 N N . LEU A 1 282 ? -9.955 12.783 15.776 1.00 97.56 282 LEU A N 1
ATOM 2192 C CA . LEU A 1 282 ? -10.889 13.774 16.323 1.00 97.56 282 LEU A CA 1
ATOM 2193 C C . LEU A 1 282 ? -11.853 13.198 17.375 1.00 97.56 282 LEU A C 1
ATOM 2195 O O . LEU A 1 282 ? -12.793 13.883 17.777 1.00 97.56 282 LEU A O 1
ATOM 2199 N N . LYS A 1 283 ? -11.667 11.939 17.800 1.00 96.38 283 LYS A N 1
ATOM 2200 C CA . LYS A 1 283 ? -12.584 11.206 18.694 1.00 96.38 283 LYS A CA 1
ATOM 2201 C C . LYS A 1 283 ? -14.032 11.209 18.192 1.00 96.38 283 LYS A C 1
ATOM 2203 O O . LYS A 1 283 ? -14.979 11.191 18.972 1.00 96.38 283 LYS A O 1
ATOM 2208 N N . ASN A 1 284 ? -14.209 11.223 16.871 1.00 97.44 284 ASN A N 1
ATOM 2209 C CA . ASN A 1 284 ? -15.516 11.280 16.237 1.00 97.44 284 ASN A CA 1
ATOM 2210 C C . ASN A 1 284 ? -15.998 9.874 15.859 1.00 97.44 284 ASN A C 1
ATOM 2212 O O . ASN A 1 284 ? -15.358 9.179 15.067 1.00 97.44 284 ASN A O 1
ATOM 2216 N N . LYS A 1 285 ? -17.174 9.481 16.366 1.00 96.75 285 LYS A N 1
ATOM 2217 C CA . LYS A 1 285 ? -17.786 8.169 16.103 1.00 96.75 285 LYS A CA 1
ATOM 2218 C C . LYS A 1 285 ? -18.016 7.864 14.618 1.00 96.75 285 LYS A C 1
ATOM 2220 O O . LYS A 1 285 ? -18.019 6.693 14.252 1.00 96.75 285 LYS A O 1
ATOM 2225 N N . LYS A 1 286 ? -18.123 8.885 13.752 1.00 97.56 286 LYS A N 1
ATOM 2226 C CA . LYS A 1 286 ? -18.202 8.722 12.283 1.00 97.56 286 LYS A CA 1
ATOM 2227 C C . LYS A 1 286 ? -17.032 7.933 11.690 1.00 97.56 286 LYS A C 1
ATOM 2229 O O . LYS A 1 286 ? -17.151 7.420 10.583 1.00 97.56 286 LYS A O 1
ATOM 2234 N N . ALA A 1 287 ? -15.918 7.801 12.414 1.00 98.38 287 ALA A N 1
ATOM 2235 C CA . ALA A 1 287 ? -14.840 6.895 12.036 1.00 98.38 287 ALA A CA 1
ATOM 2236 C C . ALA A 1 287 ? -15.338 5.457 11.792 1.00 98.38 287 ALA A C 1
ATOM 2238 O O . ALA A 1 287 ? -14.834 4.797 10.886 1.00 98.38 287 ALA A O 1
ATOM 2239 N N . LEU A 1 288 ? -16.350 4.988 12.541 1.00 98.19 288 LEU A N 1
ATOM 2240 C CA . LEU A 1 288 ? -16.940 3.657 12.359 1.00 98.19 288 LEU A CA 1
ATOM 2241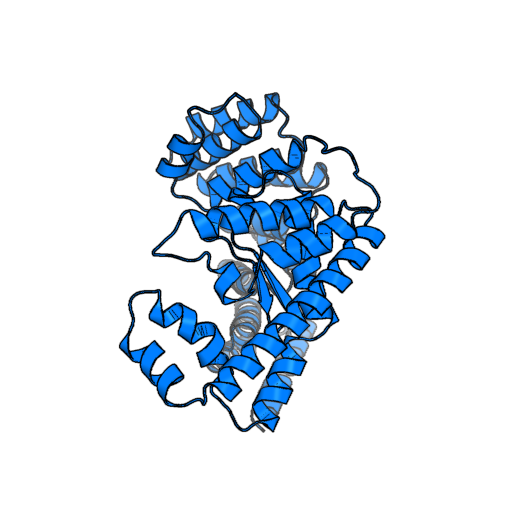 C C . LEU A 1 288 ? -17.505 3.470 10.953 1.00 98.19 288 LEU A C 1
ATOM 2243 O O . LEU A 1 288 ? -17.188 2.468 10.321 1.00 98.19 288 LEU A O 1
ATOM 2247 N N . ASP A 1 289 ? -18.273 4.435 10.443 1.00 97.69 289 ASP A N 1
ATOM 2248 C CA . ASP A 1 289 ? -18.906 4.350 9.120 1.00 97.69 289 ASP A CA 1
ATOM 2249 C C . ASP A 1 289 ? -17.859 4.076 8.031 1.00 97.69 289 ASP A C 1
ATOM 2251 O O . ASP A 1 289 ? -18.034 3.219 7.162 1.00 97.69 289 ASP A O 1
ATOM 2255 N N . TYR A 1 290 ? -16.723 4.770 8.121 1.00 98.19 290 TYR A N 1
ATOM 2256 C CA . TYR A 1 290 ? -15.634 4.651 7.161 1.00 98.19 290 TYR A CA 1
ATOM 2257 C C . TYR A 1 290 ? -14.754 3.418 7.392 1.00 98.19 290 TYR A C 1
ATOM 2259 O O . TYR A 1 290 ? -14.373 2.773 6.417 1.00 98.19 290 TYR A O 1
ATOM 2267 N N . PHE A 1 291 ? -14.461 3.025 8.638 1.00 98.38 291 PHE A N 1
ATOM 2268 C CA . PHE A 1 291 ? -13.732 1.776 8.890 1.00 98.38 291 PHE A CA 1
ATOM 2269 C C . PHE A 1 291 ? -14.539 0.548 8.455 1.00 98.38 291 PHE A C 1
ATOM 2271 O O . PHE A 1 291 ? -13.977 -0.363 7.850 1.00 98.38 291 PHE A O 1
ATOM 2278 N N . LEU A 1 292 ? -15.853 0.537 8.704 1.00 97.00 292 LEU A N 1
ATOM 2279 C CA . LEU A 1 292 ? -16.756 -0.524 8.252 1.00 97.00 292 LEU A CA 1
ATOM 2280 C C . LEU A 1 292 ? -16.825 -0.581 6.721 1.00 97.00 292 LEU A C 1
ATOM 2282 O O . LEU A 1 292 ? -16.761 -1.663 6.136 1.00 97.00 292 LEU A O 1
ATOM 2286 N N . LYS A 1 293 ? -16.871 0.581 6.057 1.00 96.88 293 LYS A N 1
ATOM 2287 C CA . LYS A 1 293 ? -16.778 0.669 4.594 1.00 96.88 293 LYS A CA 1
ATOM 2288 C C . LYS A 1 293 ? -15.417 0.200 4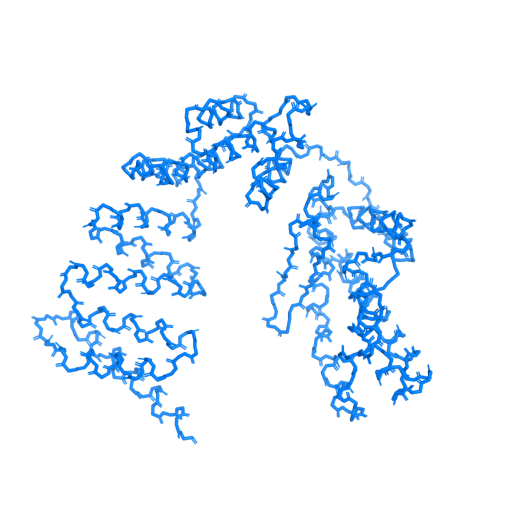.056 1.00 96.88 293 LYS A C 1
ATOM 2290 O O . LYS A 1 293 ? -15.358 -0.404 2.990 1.00 96.88 293 LYS A O 1
ATOM 2295 N N . ALA A 1 294 ? -14.325 0.439 4.781 1.00 95.62 294 ALA A N 1
ATOM 2296 C CA . ALA A 1 294 ? -13.002 -0.036 4.386 1.00 95.62 294 ALA A CA 1
ATOM 2297 C C . ALA A 1 294 ? -12.905 -1.571 4.459 1.00 95.62 294 ALA A C 1
ATOM 2299 O O . ALA A 1 294 ? -12.482 -2.193 3.483 1.00 95.62 294 ALA A O 1
ATOM 2300 N N . ILE A 1 295 ? -13.351 -2.198 5.559 1.00 94.81 295 ILE A N 1
ATOM 2301 C CA . ILE A 1 295 ? -13.301 -3.669 5.689 1.00 94.81 295 ILE A CA 1
ATOM 2302 C C . ILE A 1 295 ? -14.246 -4.385 4.724 1.00 94.81 295 ILE A C 1
ATOM 2304 O O . ILE A 1 295 ? -13.928 -5.492 4.302 1.00 94.81 295 ILE A O 1
ATOM 2308 N N . SER A 1 296 ? -15.371 -3.768 4.337 1.00 94.81 296 SER A N 1
ATOM 2309 C CA . SER A 1 296 ? -16.286 -4.369 3.359 1.00 94.81 296 SER A CA 1
ATOM 2310 C C . SER A 1 296 ? -15.689 -4.427 1.951 1.00 94.81 296 SER A C 1
ATOM 2312 O O . SER A 1 296 ? -16.084 -5.271 1.151 1.00 94.81 296 SER A O 1
ATOM 2314 N N . LYS A 1 297 ? -14.712 -3.560 1.656 1.00 93.06 297 LYS A N 1
ATOM 2315 C CA . LYS A 1 297 ? -13.949 -3.558 0.401 1.00 93.06 297 LYS A CA 1
ATOM 2316 C C . LYS A 1 297 ? -12.685 -4.410 0.467 1.00 93.06 297 LYS A C 1
ATOM 2318 O O . LYS A 1 297 ? -12.280 -4.964 -0.551 1.00 93.06 297 LYS A O 1
ATOM 2323 N N . PHE A 1 298 ? -12.030 -4.475 1.627 1.00 91.06 298 PHE A N 1
ATOM 2324 C CA . PHE A 1 298 ? -10.792 -5.230 1.798 1.00 91.06 298 PHE A CA 1
ATOM 2325 C C . PHE A 1 298 ? -10.627 -5.747 3.231 1.00 91.06 298 PHE A C 1
ATOM 2327 O O . PHE A 1 298 ? -10.081 -5.079 4.109 1.00 91.06 298 PHE A O 1
ATOM 2334 N N . GLU A 1 299 ? -11.066 -6.982 3.464 1.00 87.56 299 GLU A N 1
ATOM 2335 C CA . GLU A 1 299 ? -11.063 -7.581 4.802 1.00 87.56 299 GLU A CA 1
ATOM 2336 C C . GLU A 1 299 ? -9.692 -8.098 5.279 1.00 87.56 299 GLU A C 1
ATOM 2338 O O . GLU A 1 299 ? -9.553 -8.457 6.452 1.00 87.56 299 GLU A O 1
ATOM 2343 N N . TYR A 1 300 ? -8.689 -8.144 4.394 1.00 82.00 300 TYR A N 1
ATOM 2344 C CA . TYR A 1 300 ? -7.345 -8.658 4.693 1.00 82.00 300 TYR A CA 1
ATOM 2345 C C . TYR A 1 300 ? -6.446 -7.641 5.405 1.00 82.00 300 TYR A C 1
ATOM 2347 O O . TYR A 1 300 ? -5.403 -8.001 5.948 1.00 82.00 300 TYR A O 1
ATOM 2355 N N . PHE A 1 301 ? -6.847 -6.367 5.466 1.00 85.62 301 PHE A N 1
ATOM 2356 C CA . PHE A 1 301 ? -6.152 -5.382 6.291 1.00 85.62 301 PHE A CA 1
ATOM 2357 C C . PHE A 1 301 ? -6.644 -5.469 7.741 1.00 85.62 301 PHE A C 1
ATOM 2359 O O . PHE A 1 301 ? -7.424 -4.649 8.227 1.00 85.62 301 PHE A O 1
ATOM 2366 N N . TYR A 1 302 ? -6.184 -6.506 8.446 1.00 87.25 302 TYR A N 1
ATOM 2367 C CA . TYR A 1 302 ? -6.695 -6.883 9.769 1.00 87.25 302 TYR A CA 1
ATOM 2368 C C . TYR A 1 302 ? -6.604 -5.760 10.807 1.00 87.25 302 TYR A C 1
ATOM 2370 O O . TYR A 1 302 ? -7.433 -5.683 11.712 1.00 87.25 302 TYR A O 1
ATOM 2378 N N . TYR A 1 303 ? -5.652 -4.836 10.650 1.00 89.69 303 TYR A N 1
ATOM 2379 C CA . TYR A 1 303 ? -5.505 -3.676 11.528 1.00 89.69 303 TYR A CA 1
ATOM 2380 C C . TYR A 1 303 ? -6.777 -2.811 11.620 1.00 89.69 303 TYR A C 1
ATOM 2382 O O . TYR A 1 303 ? -7.039 -2.221 12.670 1.00 89.69 303 TYR A O 1
ATOM 2390 N N . THR A 1 304 ? -7.623 -2.782 10.585 1.00 92.31 304 THR A N 1
ATOM 2391 C CA . THR A 1 304 ? -8.892 -2.043 10.632 1.00 92.31 304 THR A CA 1
ATOM 2392 C C . THR A 1 304 ? -9.857 -2.586 11.687 1.00 92.31 304 THR A C 1
ATOM 2394 O O . THR A 1 304 ? -10.533 -1.797 12.339 1.00 92.31 304 THR A O 1
ATOM 2397 N N . TYR A 1 305 ? -9.877 -3.899 11.947 1.00 95.38 305 TYR A N 1
ATOM 2398 C CA . TYR A 1 305 ? -10.711 -4.483 13.009 1.00 95.38 305 TYR A CA 1
ATOM 2399 C C . TYR A 1 305 ? -10.304 -3.958 14.388 1.00 95.38 305 TYR A C 1
ATOM 2401 O O . TYR A 1 305 ? -11.160 -3.591 15.192 1.00 95.38 305 TYR A O 1
ATOM 2409 N N . LYS A 1 306 ? -8.994 -3.839 14.635 1.00 95.69 306 LYS A N 1
ATOM 2410 C CA . LYS A 1 306 ? -8.477 -3.233 15.866 1.00 95.69 306 LYS A CA 1
ATOM 2411 C C . LYS A 1 306 ? -8.911 -1.772 15.994 1.00 95.69 306 LYS A C 1
ATOM 2413 O O . LYS A 1 306 ? -9.352 -1.370 17.063 1.00 95.69 306 LYS A O 1
ATOM 2418 N N . ARG A 1 307 ? -8.858 -0.995 14.909 1.00 97.38 307 ARG A N 1
ATOM 2419 C CA . ARG A 1 307 ? -9.325 0.400 14.915 1.00 97.38 307 ARG A CA 1
ATOM 2420 C C . ARG A 1 307 ? -10.816 0.540 15.192 1.00 97.38 307 ARG A C 1
ATOM 2422 O O . ARG A 1 307 ? -11.205 1.412 15.961 1.00 97.38 307 ARG A O 1
ATOM 2429 N N . ILE A 1 308 ? -11.643 -0.339 14.633 1.00 98.25 308 ILE A N 1
ATOM 2430 C CA . ILE A 1 308 ? -13.078 -0.379 14.944 1.00 98.25 308 ILE A CA 1
ATOM 2431 C C . ILE A 1 308 ? -13.289 -0.645 16.439 1.00 98.25 308 ILE A C 1
ATOM 2433 O O . ILE A 1 308 ? -14.087 0.042 17.080 1.00 98.25 308 ILE A O 1
ATO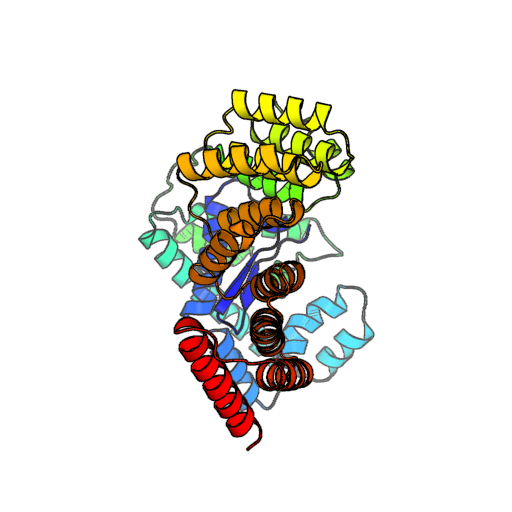M 2437 N N . ALA A 1 309 ? -12.540 -1.593 17.012 1.00 97.62 309 ALA A N 1
ATOM 2438 C CA . ALA A 1 309 ? -12.592 -1.855 18.444 1.00 97.62 309 ALA A CA 1
ATOM 2439 C C . ALA A 1 309 ? -12.173 -0.641 19.286 1.00 97.62 309 ALA A C 1
ATOM 2441 O O . ALA A 1 309 ? -12.868 -0.317 20.248 1.00 97.62 309 ALA A O 1
ATOM 2442 N N . ASP A 1 310 ? -11.090 0.046 18.908 1.00 97.62 310 ASP A N 1
ATOM 2443 C CA . ASP A 1 310 ? -10.623 1.263 19.584 1.00 97.62 310 ASP A CA 1
ATOM 2444 C C . ASP A 1 310 ? -11.720 2.344 19.588 1.00 97.62 310 ASP A C 1
ATOM 2446 O O . ASP A 1 310 ? -11.973 2.971 20.616 1.00 97.62 310 ASP A O 1
ATOM 2450 N N . VAL A 1 311 ? -12.427 2.531 18.464 1.00 98.25 311 VAL A N 1
ATOM 2451 C CA . VAL A 1 311 ? -13.511 3.523 18.364 1.00 98.25 311 VAL A CA 1
ATOM 2452 C C . VAL A 1 311 ? -14.695 3.146 19.259 1.00 98.25 311 VAL A C 1
ATOM 2454 O O . VAL A 1 311 ? -15.225 4.015 19.953 1.00 98.25 311 VAL A O 1
ATOM 2457 N N . TYR A 1 312 ? -15.110 1.873 19.284 1.00 97.12 312 TYR A N 1
ATOM 2458 C CA . TYR A 1 312 ? -16.167 1.414 20.194 1.00 97.12 312 TYR A CA 1
ATOM 2459 C C . TYR A 1 312 ? -15.766 1.565 21.664 1.00 97.12 312 TYR A C 1
ATOM 2461 O O . TYR A 1 312 ? -16.581 2.007 22.475 1.00 97.12 312 TYR A O 1
ATOM 2469 N N . ALA A 1 313 ? -14.515 1.251 22.009 1.00 96.56 313 ALA A N 1
ATOM 2470 C CA . ALA A 1 313 ? -13.995 1.407 23.363 1.00 96.56 313 ALA A CA 1
ATOM 2471 C C . ALA A 1 313 ? -13.983 2.881 23.804 1.00 96.56 313 ALA A C 1
ATOM 2473 O O . ALA A 1 313 ? -14.466 3.189 24.895 1.00 96.56 313 ALA A O 1
ATOM 2474 N N . ASP A 1 314 ? -13.531 3.796 22.938 1.00 96.31 314 ASP A N 1
ATOM 2475 C CA . ASP A 1 314 ? -13.563 5.248 23.181 1.00 96.31 314 ASP A CA 1
ATOM 2476 C C . ASP A 1 314 ? -14.994 5.761 23.449 1.00 96.31 314 ASP A C 1
ATOM 2478 O O . ASP A 1 314 ? -15.190 6.707 24.215 1.00 96.31 314 ASP A O 1
ATOM 2482 N N . HIS A 1 315 ? -16.004 5.103 22.871 1.00 95.88 315 HIS A N 1
ATOM 2483 C CA . HIS A 1 315 ? -17.426 5.413 23.056 1.00 95.88 315 HIS A CA 1
ATOM 2484 C C . HIS A 1 315 ? -18.127 4.523 24.096 1.00 95.88 315 HIS A C 1
ATOM 2486 O O . HIS A 1 315 ? -19.350 4.567 24.214 1.00 95.88 315 HIS A O 1
ATOM 2492 N N . LYS A 1 316 ? -17.365 3.759 24.891 1.00 95.12 316 LYS A N 1
ATOM 2493 C CA . LYS A 1 316 ? -17.851 2.892 25.982 1.00 95.12 316 LYS A CA 1
ATOM 2494 C C . LYS A 1 316 ? -18.756 1.730 25.537 1.00 95.12 316 LYS A C 1
ATOM 2496 O O . LYS A 1 316 ? -19.423 1.121 26.370 1.00 95.12 316 LYS A O 1
ATOM 2501 N N . GLU A 1 317 ? -18.735 1.353 24.261 1.00 94.50 317 GLU A N 1
ATOM 2502 C CA . GLU A 1 317 ? -19.450 0.189 23.713 1.00 94.50 317 GLU A CA 1
ATOM 2503 C C . GLU A 1 317 ? -18.580 -1.076 23.793 1.00 94.50 317 GLU A C 1
ATOM 2505 O O . GLU A 1 317 ? -18.171 -1.667 22.791 1.00 94.50 317 GLU A O 1
ATOM 2510 N N . MET A 1 318 ? -18.264 -1.489 25.020 1.00 95.25 318 MET A N 1
ATOM 2511 C CA . MET A 1 318 ? -17.222 -2.489 25.278 1.00 95.25 318 MET A CA 1
ATOM 2512 C C . MET A 1 318 ? -17.530 -3.882 24.717 1.00 95.25 318 MET A C 1
ATOM 2514 O O . MET A 1 318 ? -16.615 -4.556 24.251 1.00 95.25 318 MET A O 1
ATOM 2518 N N . THR A 1 319 ? -18.796 -4.303 24.680 1.00 95.44 319 THR A N 1
ATOM 2519 C CA . THR A 1 319 ? -19.194 -5.585 24.070 1.00 95.44 319 THR A CA 1
ATOM 2520 C C . THR A 1 319 ? -18.807 -5.637 22.590 1.00 95.44 319 THR A C 1
ATOM 2522 O O . THR A 1 319 ? -18.190 -6.605 22.145 1.00 95.44 319 THR A O 1
ATOM 2525 N N . LYS A 1 320 ? -19.091 -4.564 21.836 1.00 95.56 320 LYS A N 1
ATOM 2526 C CA . LYS A 1 320 ? -18.705 -4.439 20.421 1.00 95.56 320 LYS A CA 1
ATOM 2527 C C . LYS A 1 320 ? -17.192 -4.296 20.270 1.00 95.56 320 LYS A C 1
ATOM 2529 O O . LYS A 1 320 ? -16.610 -4.914 19.383 1.00 95.56 320 LYS A O 1
ATOM 2534 N N . ALA A 1 321 ? -16.537 -3.550 21.162 1.00 97.19 321 ALA A N 1
ATOM 2535 C CA . ALA A 1 321 ? -15.079 -3.447 21.166 1.00 97.19 321 ALA A CA 1
ATOM 2536 C C . ALA A 1 321 ? -14.414 -4.826 21.322 1.00 97.19 321 ALA A C 1
ATOM 2538 O O . ALA A 1 321 ? -13.537 -5.187 20.539 1.00 97.19 321 ALA A O 1
ATOM 2539 N N . TYR A 1 322 ? -14.870 -5.634 22.282 1.00 97.88 322 TYR A N 1
ATOM 2540 C CA . TYR A 1 322 ? -14.356 -6.986 22.484 1.00 97.88 322 TYR A CA 1
ATOM 2541 C C . TYR A 1 322 ? -14.672 -7.921 21.321 1.00 97.88 322 TYR A C 1
ATOM 2543 O O . TYR A 1 322 ? -13.789 -8.673 20.924 1.00 97.88 322 TYR A O 1
ATOM 2551 N N . TYR A 1 323 ? -15.857 -7.823 20.716 1.00 97.12 323 TYR A N 1
ATOM 2552 C CA . TYR A 1 323 ? -16.178 -8.566 19.496 1.00 97.12 323 TYR A CA 1
ATOM 2553 C C . TYR A 1 323 ? -15.166 -8.294 18.366 1.00 97.12 323 TYR A C 1
ATOM 2555 O O . TYR A 1 323 ? -14.589 -9.226 17.805 1.00 97.12 323 TYR A O 1
ATOM 2563 N N . TYR A 1 324 ? -14.869 -7.024 18.075 1.00 96.94 324 TYR A N 1
ATOM 2564 C CA . TYR A 1 324 ? -13.893 -6.677 17.035 1.00 96.94 324 TYR A CA 1
ATOM 2565 C C . TYR A 1 324 ? -12.449 -7.047 17.412 1.00 96.94 324 TYR A C 1
ATOM 2567 O O . TYR A 1 324 ? -11.672 -7.420 16.532 1.00 96.94 324 TYR A O 1
ATOM 2575 N N . LEU A 1 325 ? -12.088 -7.029 18.702 1.00 97.75 325 LEU A N 1
ATOM 2576 C CA . LEU A 1 325 ? -10.803 -7.563 19.172 1.00 97.75 325 LEU A CA 1
ATOM 2577 C C . LEU A 1 325 ? -10.712 -9.083 19.011 1.00 97.75 325 LEU A C 1
ATOM 2579 O O . LEU A 1 325 ? -9.647 -9.581 18.655 1.00 97.75 325 LEU A O 1
ATOM 2583 N N . THR A 1 326 ? -11.809 -9.820 19.207 1.00 97.44 326 THR A N 1
ATOM 2584 C CA . THR A 1 326 ? -11.865 -11.255 18.903 1.00 97.44 326 THR A CA 1
ATOM 2585 C C . THR A 1 326 ? -11.575 -11.507 17.430 1.00 97.44 326 THR A C 1
ATOM 2587 O O . THR A 1 326 ? -10.722 -12.337 17.124 1.00 97.44 326 THR A O 1
ATOM 2590 N N . LEU A 1 327 ? -12.231 -10.771 16.524 1.00 95.06 327 LEU A N 1
ATOM 2591 C CA . LEU A 1 327 ? -12.006 -10.896 15.080 1.00 95.06 327 LEU A CA 1
ATOM 2592 C C . LEU A 1 327 ? -10.568 -10.546 14.684 1.00 95.06 327 LEU A C 1
ATOM 2594 O O . LEU A 1 327 ? -9.950 -11.280 13.915 1.00 95.06 327 LEU A O 1
ATOM 2598 N N . TYR A 1 328 ? -10.027 -9.455 15.232 1.00 94.75 328 TYR A N 1
ATOM 2599 C CA . TYR A 1 328 ? -8.637 -9.057 15.018 1.00 94.75 328 TYR A CA 1
ATOM 2600 C C . TYR A 1 328 ? -7.665 -10.161 15.452 1.00 94.75 328 TYR A C 1
ATOM 2602 O O . TYR A 1 328 ? -6.890 -10.637 14.627 1.00 94.75 328 TYR A O 1
ATOM 2610 N N . SER A 1 329 ? -7.752 -10.618 16.707 1.00 93.44 329 SER A N 1
ATOM 2611 C CA . SER A 1 329 ? -6.878 -11.670 17.239 1.00 93.44 329 SER A CA 1
ATOM 2612 C C . SER A 1 329 ? -7.010 -12.979 16.458 1.00 93.44 329 SER A C 1
ATOM 2614 O O . SER A 1 329 ? -6.006 -13.636 16.202 1.00 93.44 329 SER A O 1
ATOM 2616 N N . ALA A 1 330 ? -8.222 -13.346 16.028 1.00 91.12 330 ALA A N 1
ATOM 2617 C CA . ALA A 1 330 ? -8.449 -14.540 15.216 1.00 91.12 330 ALA A CA 1
ATOM 2618 C C . ALA A 1 330 ? -7.749 -14.459 13.852 1.00 91.12 330 ALA A C 1
ATOM 2620 O O . ALA A 1 330 ? -7.149 -15.437 13.418 1.00 91.12 330 ALA A O 1
ATOM 2621 N N . LYS A 1 331 ? -7.813 -13.294 13.192 1.00 87.44 331 LYS A N 1
ATOM 2622 C CA . LYS A 1 331 ? -7.201 -13.053 11.875 1.00 87.44 331 LYS A CA 1
ATOM 2623 C C . LYS A 1 331 ? -5.676 -12.898 11.936 1.00 87.44 331 LYS A C 1
ATOM 2625 O O . LYS A 1 331 ? -5.018 -13.070 10.919 1.00 87.44 331 LYS A O 1
ATOM 2630 N N . THR A 1 332 ? -5.110 -12.592 13.105 1.00 85.62 332 THR A N 1
ATOM 2631 C CA . THR A 1 332 ? -3.655 -12.524 13.330 1.00 85.62 332 THR A CA 1
ATOM 2632 C C . THR A 1 332 ? -3.091 -13.773 14.017 1.00 85.62 332 THR A C 1
ATOM 2634 O O . THR A 1 332 ? -2.045 -13.685 14.657 1.00 85.62 332 THR A O 1
ATOM 2637 N N . ASP A 1 333 ? -3.805 -14.903 13.957 1.00 89.00 333 ASP A N 1
ATOM 2638 C CA . ASP A 1 333 ? -3.426 -16.191 14.563 1.00 89.00 333 ASP A CA 1
ATOM 2639 C C . ASP A 1 333 ? -3.163 -16.164 16.088 1.00 89.00 333 ASP A C 1
ATOM 2641 O O . ASP A 1 333 ? -2.574 -17.084 16.657 1.00 89.00 333 ASP A O 1
ATOM 2645 N N . ASP A 1 334 ? -3.674 -15.154 16.798 1.00 91.50 334 ASP A N 1
ATOM 2646 C CA . ASP A 1 334 ? -3.661 -15.073 18.262 1.00 91.50 334 ASP A CA 1
ATOM 2647 C C . ASP A 1 334 ? -4.928 -15.720 18.840 1.00 91.50 334 ASP A C 1
ATOM 2649 O O . ASP A 1 334 ? -5.852 -15.068 19.335 1.00 91.50 334 ASP A O 1
ATOM 2653 N N . GLU A 1 335 ? -4.991 -17.050 18.779 1.00 93.50 335 GLU A N 1
ATOM 2654 C CA . GLU A 1 335 ? -6.164 -17.804 19.235 1.00 93.50 335 GLU A CA 1
ATOM 2655 C C . GLU A 1 335 ? -6.451 -17.610 20.734 1.00 93.50 335 GLU A C 1
ATOM 2657 O O . GLU A 1 335 ? -7.609 -17.558 21.160 1.00 93.50 335 GLU A O 1
ATOM 2662 N N . LYS A 1 336 ? -5.398 -17.464 21.548 1.00 94.88 336 LYS A N 1
ATOM 2663 C CA . LYS A 1 336 ? -5.533 -17.237 22.990 1.00 94.88 336 LYS A CA 1
ATOM 2664 C C . LYS A 1 336 ? -6.166 -15.874 23.270 1.00 94.88 336 LYS A C 1
ATOM 2666 O O . LYS A 1 336 ? -7.071 -15.790 24.105 1.00 94.88 336 LYS A O 1
ATOM 2671 N N . GLY A 1 337 ? -5.714 -14.826 22.581 1.00 95.12 337 GLY A N 1
ATOM 2672 C CA . GLY A 1 337 ? -6.324 -13.501 22.645 1.00 95.12 337 GLY A CA 1
ATOM 2673 C C . GLY A 1 337 ? -7.771 -13.521 22.168 1.00 95.12 337 GLY A C 1
ATOM 2674 O O . GLY A 1 337 ? -8.647 -13.016 22.870 1.00 95.12 337 GLY A O 1
ATOM 2675 N N . ALA A 1 338 ? -8.053 -14.198 21.052 1.00 96.19 338 ALA A N 1
ATOM 2676 C CA . ALA A 1 338 ? -9.398 -14.271 20.488 1.00 96.19 338 ALA A CA 1
ATOM 2677 C C . ALA A 1 338 ? -10.410 -14.893 21.467 1.00 96.19 338 ALA A C 1
ATOM 2679 O O . ALA A 1 338 ? -11.450 -14.290 21.745 1.00 96.19 338 ALA A O 1
ATOM 2680 N N . LYS A 1 339 ? -10.069 -16.042 22.073 1.00 95.81 339 LYS A N 1
ATOM 2681 C CA . LYS A 1 339 ? -10.903 -16.703 23.096 1.00 95.81 339 LYS A CA 1
ATOM 2682 C C . LYS A 1 339 ? -11.094 -15.831 24.338 1.00 95.81 339 LYS A C 1
ATOM 2684 O O . LYS A 1 339 ? -12.193 -15.766 24.885 1.00 95.81 339 LYS A O 1
ATOM 2689 N N . ARG A 1 340 ? -10.045 -15.120 24.771 1.00 97.00 340 ARG A N 1
ATOM 2690 C CA . ARG A 1 340 ? -10.127 -14.188 25.906 1.00 97.00 340 ARG A CA 1
ATOM 2691 C C . ARG A 1 340 ? -11.103 -13.046 25.624 1.00 97.00 340 ARG A C 1
ATOM 2693 O O . ARG A 1 340 ? -11.938 -12.752 26.477 1.00 97.00 340 ARG A O 1
ATOM 2700 N N . TYR A 1 341 ? -10.993 -12.394 24.469 1.00 97.88 341 TYR A N 1
ATOM 2701 C CA . TYR A 1 341 ? -11.881 -11.288 24.108 1.00 97.88 341 TYR A CA 1
ATOM 2702 C C . TYR A 1 341 ? -13.318 -11.758 23.880 1.00 97.88 341 TYR A C 1
ATOM 2704 O O . TYR A 1 341 ? -14.239 -11.065 24.304 1.00 97.88 341 TYR A O 1
ATOM 2712 N N . LEU A 1 342 ? -13.516 -12.968 23.346 1.00 97.19 342 LEU A N 1
ATOM 2713 C CA . LEU A 1 342 ? -14.850 -13.541 23.164 1.00 97.19 342 LEU A CA 1
ATOM 2714 C C . LEU A 1 342 ? -15.558 -13.717 24.512 1.00 97.19 342 LEU A C 1
ATOM 2716 O O . LEU A 1 342 ? -16.678 -13.244 24.690 1.00 97.19 342 LEU A O 1
ATOM 2720 N N . ALA A 1 343 ? -14.867 -14.301 25.494 1.00 96.56 343 ALA A N 1
ATOM 2721 C CA . ALA A 1 343 ? -15.404 -14.462 26.843 1.00 96.56 343 ALA A CA 1
ATOM 2722 C C . ALA A 1 343 ? -15.727 -13.110 27.510 1.00 96.56 343 ALA A C 1
ATOM 2724 O O . ALA A 1 343 ? -16.722 -12.986 28.225 1.00 96.56 343 ALA A O 1
ATOM 2725 N N . LEU A 1 344 ? -14.910 -12.075 27.271 1.00 96.94 344 LEU A N 1
ATOM 2726 C CA . LEU A 1 344 ? -15.181 -10.721 27.765 1.00 96.94 344 LEU A CA 1
ATOM 2727 C C . LEU A 1 344 ? -16.413 -10.098 27.096 1.00 96.94 344 LEU A C 1
ATOM 2729 O O . LEU A 1 344 ? -17.231 -9.502 27.798 1.00 96.94 344 LEU A O 1
ATOM 2733 N N . ALA A 1 345 ? -16.569 -10.267 25.780 1.00 96.12 345 ALA A N 1
ATOM 2734 C CA . ALA A 1 345 ? -17.743 -9.810 25.042 1.00 96.12 345 ALA A CA 1
ATOM 2735 C C . ALA A 1 345 ? -19.018 -10.487 25.566 1.00 96.12 345 ALA A C 1
ATOM 2737 O O . ALA A 1 345 ? -19.966 -9.804 25.940 1.00 96.12 345 ALA A O 1
ATOM 2738 N N . GLN A 1 346 ? -19.013 -11.816 25.699 1.00 94.06 346 GLN A N 1
ATOM 2739 C CA . GLN A 1 346 ? -20.153 -12.579 26.217 1.00 94.06 346 GLN A CA 1
ATOM 2740 C C . GLN A 1 346 ? -20.514 -12.187 27.655 1.00 94.06 346 GLN A C 1
ATOM 2742 O O . GLN A 1 346 ? -21.689 -12.038 27.975 1.00 94.06 346 GLN A O 1
ATOM 2747 N N . LYS A 1 347 ? -19.514 -11.955 28.518 1.00 94.25 347 LYS A N 1
ATOM 2748 C CA . LYS A 1 347 ? -19.737 -11.531 29.909 1.00 94.25 347 LYS A CA 1
ATOM 2749 C C . LYS A 1 347 ? -20.382 -10.145 30.016 1.00 94.25 347 LYS A C 1
ATOM 2751 O O . LYS A 1 347 ? -21.110 -9.892 30.972 1.00 94.25 347 LYS A O 1
ATOM 2756 N N . GLN A 1 348 ? -20.060 -9.233 29.101 1.00 91.31 348 GLN A N 1
ATOM 2757 C CA . GLN A 1 348 ? -20.576 -7.861 29.119 1.00 91.31 348 GLN A CA 1
ATOM 2758 C C . GLN A 1 348 ? -21.826 -7.656 28.265 1.00 91.31 348 GLN A C 1
ATOM 2760 O O . GLN A 1 348 ? -22.445 -6.596 28.353 1.00 91.31 348 GLN A O 1
ATOM 2765 N N . TYR A 1 349 ? -22.201 -8.649 27.462 1.00 91.06 349 TYR A N 1
ATOM 2766 C CA . TYR A 1 349 ? -23.385 -8.589 26.627 1.00 91.06 349 TYR A CA 1
ATOM 2767 C C . TYR A 1 349 ? -24.645 -8.313 27.459 1.00 91.06 349 TYR A C 1
ATOM 2769 O O . TYR A 1 349 ? -24.916 -8.974 28.464 1.00 91.06 349 TYR A O 1
ATOM 2777 N N . LYS A 1 350 ? -25.427 -7.336 27.002 1.00 85.00 350 LYS A N 1
ATOM 2778 C CA . LYS A 1 350 ? -26.773 -7.027 27.480 1.00 85.00 350 LYS A CA 1
ATOM 2779 C C . LYS A 1 350 ? -27.647 -6.823 26.253 1.00 85.00 350 LYS A C 1
ATOM 2781 O O . LYS A 1 350 ? -27.215 -6.166 25.314 1.00 85.00 350 LYS A O 1
ATOM 2786 N N . GLN A 1 351 ? -28.842 -7.397 26.265 1.00 80.31 351 GLN A N 1
ATOM 2787 C CA . GLN A 1 351 ? -29.813 -7.197 25.198 1.00 80.31 351 GLN A CA 1
ATOM 2788 C C . GLN A 1 351 ? -30.672 -5.976 25.542 1.00 80.31 351 GLN A C 1
ATOM 2790 O O . GLN A 1 351 ? -31.545 -6.058 26.405 1.00 80.31 351 GLN A O 1
ATOM 2795 N N . GLU A 1 352 ? -30.406 -4.849 24.890 1.00 78.56 352 GLU A N 1
ATOM 2796 C CA . GLU A 1 352 ? -31.133 -3.588 25.069 1.00 78.56 352 GLU A CA 1
ATOM 2797 C C . GLU A 1 352 ? -31.987 -3.250 23.834 1.00 78.56 352 GLU A C 1
ATOM 2799 O O . GLU A 1 352 ? -33.024 -2.598 23.961 1.00 78.56 352 GLU A O 1
ATOM 2804 N N . ASN A 1 353 ? -31.599 -3.724 22.644 1.00 74.12 353 ASN A N 1
ATOM 2805 C CA . ASN A 1 353 ? -32.310 -3.498 21.383 1.00 74.12 353 ASN A CA 1
ATOM 2806 C C . ASN A 1 353 ? -32.187 -4.684 20.394 1.00 74.12 353 ASN A C 1
ATOM 2808 O O . ASN A 1 353 ? -31.648 -5.746 20.704 1.00 74.12 353 ASN A O 1
ATOM 2812 N N . THR A 1 354 ? -32.734 -4.518 19.186 1.00 71.00 354 THR A N 1
ATOM 2813 C CA . THR A 1 354 ? -32.704 -5.533 18.120 1.00 71.00 354 THR A CA 1
ATOM 2814 C C . THR A 1 354 ? -31.333 -5.709 17.464 1.00 71.00 354 THR A C 1
ATOM 2816 O O . THR A 1 354 ? -31.030 -6.815 17.025 1.00 71.00 354 THR A O 1
ATOM 2819 N N . GLU A 1 355 ? -30.483 -4.679 17.410 1.00 71.25 355 GLU A N 1
ATOM 2820 C CA . GLU A 1 355 ? -29.100 -4.815 16.921 1.00 71.25 355 GLU A CA 1
ATOM 2821 C C . GLU A 1 355 ? -28.278 -5.738 17.834 1.00 71.25 355 GLU A C 1
ATOM 2823 O O . GLU A 1 355 ? -27.418 -6.484 17.359 1.00 71.25 355 GLU A O 1
ATOM 2828 N N . ASP A 1 356 ? -28.602 -5.779 19.129 1.00 78.06 356 ASP A N 1
ATOM 2829 C CA . ASP A 1 356 ? -27.960 -6.682 20.084 1.00 78.06 356 ASP A CA 1
ATOM 2830 C C . ASP A 1 356 ? -28.264 -8.160 19.795 1.00 78.06 356 ASP A C 1
ATOM 2832 O O . ASP A 1 356 ? -27.473 -9.024 20.173 1.00 78.06 356 ASP A O 1
ATOM 2836 N N . LEU A 1 357 ? -29.361 -8.488 19.100 1.00 84.31 357 LEU A N 1
ATOM 2837 C CA . LEU A 1 357 ? -29.639 -9.868 18.670 1.00 84.31 357 LEU A CA 1
ATOM 2838 C C . LEU A 1 357 ? -28.665 -10.325 17.580 1.00 84.31 357 LEU A C 1
ATOM 2840 O O . LEU A 1 357 ? -28.215 -11.470 17.595 1.00 84.31 357 LEU A O 1
ATOM 2844 N N . ILE A 1 358 ? -28.299 -9.423 16.665 1.00 87.19 358 ILE A N 1
ATOM 2845 C CA . ILE A 1 358 ? -27.308 -9.710 15.620 1.00 87.19 358 ILE A CA 1
ATOM 2846 C C . ILE A 1 358 ? -25.948 -9.950 16.272 1.00 87.19 358 ILE A C 1
ATOM 2848 O O . ILE A 1 358 ? -25.291 -10.946 15.979 1.00 87.19 358 ILE A O 1
ATOM 2852 N N . LEU A 1 359 ? -25.553 -9.078 17.204 1.00 88.19 359 LEU A N 1
ATOM 2853 C CA . LEU A 1 359 ? -24.300 -9.240 17.937 1.00 88.19 359 LEU A CA 1
ATOM 2854 C C . LEU A 1 359 ? -24.279 -10.545 18.744 1.00 88.19 359 LEU A C 1
ATOM 2856 O O . LEU A 1 359 ? -23.256 -11.225 18.774 1.00 88.19 359 LEU A O 1
ATOM 2860 N N . LYS A 1 360 ? -25.402 -10.930 19.361 1.00 90.88 360 LYS A N 1
ATOM 2861 C CA . LYS A 1 360 ? -25.517 -12.209 20.071 1.00 90.88 360 LYS A CA 1
ATOM 2862 C C . LYS A 1 360 ? -25.274 -13.393 19.141 1.00 90.88 360 LYS A C 1
ATOM 2864 O O . LYS A 1 360 ? -24.428 -14.225 19.455 1.00 90.88 360 LYS A O 1
ATOM 2869 N N . GLN A 1 361 ? -25.935 -13.416 17.984 1.00 92.00 361 GLN A N 1
ATOM 2870 C CA . GLN A 1 36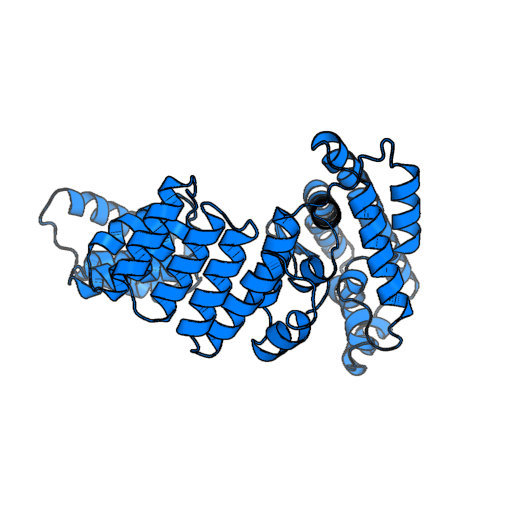1 ? -25.723 -14.462 16.985 1.00 92.00 361 GLN A CA 1
ATOM 2871 C C . GLN A 1 361 ? -24.255 -14.525 16.538 1.00 92.00 361 GLN A C 1
ATOM 2873 O O . GLN A 1 361 ? -23.668 -15.600 16.498 1.00 92.00 361 GLN A O 1
ATOM 2878 N N . GLN A 1 362 ? -23.631 -13.373 16.276 1.00 93.56 362 GLN A N 1
ATOM 2879 C CA . GLN A 1 362 ? -22.223 -13.305 15.875 1.00 93.56 362 GLN A CA 1
ATOM 2880 C C . GLN A 1 362 ? -21.266 -13.848 16.947 1.00 93.56 362 GLN A C 1
ATOM 2882 O O . GLN A 1 362 ? -20.259 -14.475 16.616 1.00 93.56 362 GLN A O 1
ATOM 2887 N N . LEU A 1 363 ? -21.550 -13.602 18.230 1.00 93.56 363 LEU A N 1
ATOM 2888 C CA . LEU A 1 363 ? -20.764 -14.150 19.337 1.00 93.56 363 LEU A CA 1
ATOM 2889 C C . LEU A 1 363 ? -20.923 -15.671 19.440 1.00 93.56 363 LEU A C 1
ATOM 2891 O O . LEU A 1 363 ? -19.930 -16.369 19.647 1.00 93.56 363 LEU A O 1
ATOM 2895 N N . ASP A 1 364 ? -22.141 -16.176 19.259 1.00 92.75 364 ASP A N 1
ATOM 2896 C CA . ASP A 1 364 ? -22.438 -17.611 19.313 1.00 92.75 364 ASP A CA 1
ATOM 2897 C C . ASP A 1 364 ? -21.784 -18.362 18.133 1.00 92.75 364 ASP A C 1
ATOM 2899 O O . ASP A 1 364 ? -21.199 -19.434 18.313 1.00 92.75 364 ASP A O 1
ATOM 2903 N N . ASP A 1 365 ? -21.769 -17.762 16.939 1.00 93.44 365 ASP A N 1
ATOM 2904 C CA . ASP A 1 365 ? -21.075 -18.305 15.765 1.00 93.44 365 ASP A CA 1
ATOM 2905 C C . ASP A 1 365 ? -19.553 -18.391 15.985 1.00 93.44 365 ASP A C 1
ATOM 2907 O O . ASP A 1 365 ? -18.914 -19.385 15.616 1.00 93.44 365 ASP A O 1
ATOM 2911 N N . LEU A 1 366 ? -18.956 -17.375 16.622 1.00 92.94 366 LEU A N 1
ATOM 2912 C CA . LEU A 1 366 ? -17.531 -17.376 16.970 1.00 92.94 366 LEU A CA 1
ATOM 2913 C C . LEU A 1 366 ? -17.195 -18.448 18.012 1.00 92.94 366 LEU A C 1
ATOM 2915 O O . LEU A 1 366 ? -16.162 -19.113 17.899 1.00 92.94 366 LEU A O 1
ATOM 2919 N N . GLU A 1 367 ? -18.058 -18.660 19.003 1.00 92.19 367 GLU A N 1
ATOM 2920 C CA . GLU A 1 367 ? -17.896 -19.742 19.978 1.00 92.19 367 GLU A CA 1
ATOM 2921 C C . GLU A 1 367 ? -17.920 -21.119 19.296 1.00 92.19 367 GLU A C 1
ATOM 2923 O O . GLU A 1 367 ? -17.054 -21.971 19.544 1.00 92.19 367 GLU A O 1
ATOM 2928 N N . LEU A 1 368 ? -18.851 -21.321 18.360 1.00 91.00 368 LEU A N 1
ATOM 2929 C CA . LEU A 1 368 ? -18.915 -22.546 17.568 1.00 91.00 368 LEU A CA 1
ATOM 2930 C C . LEU A 1 368 ? -17.654 -22.741 16.710 1.00 91.00 368 LEU A C 1
ATOM 2932 O O . LEU A 1 368 ? -17.137 -23.857 16.618 1.00 91.00 368 LEU A O 1
ATOM 2936 N N . PHE A 1 369 ? -17.133 -21.673 16.103 1.00 90.19 369 PHE A N 1
ATOM 2937 C CA . PHE A 1 369 ? -15.893 -21.719 15.326 1.00 90.19 369 PHE A CA 1
ATOM 2938 C C . PHE A 1 369 ? -14.700 -22.179 16.180 1.00 90.19 369 PHE A C 1
ATOM 2940 O O . PHE A 1 369 ? -13.999 -23.127 15.813 1.00 90.19 369 PHE A O 1
ATOM 2947 N N . PHE A 1 370 ? -14.493 -21.569 17.351 1.00 88.56 370 PHE A N 1
ATOM 2948 C CA . PHE A 1 370 ? -13.361 -21.910 18.217 1.00 88.56 370 PHE A CA 1
ATOM 2949 C C . PHE A 1 370 ? -13.485 -23.285 18.883 1.00 88.56 370 PHE A C 1
ATOM 2951 O O . PHE A 1 370 ? -12.460 -23.925 19.120 1.00 88.56 370 PHE A O 1
ATOM 2958 N N . SER A 1 371 ? -14.703 -23.765 19.158 1.00 83.94 371 SER A N 1
ATOM 2959 C CA . SER A 1 371 ? -14.918 -25.107 19.723 1.00 83.94 371 SER A CA 1
ATOM 2960 C C . SER A 1 371 ? -14.641 -26.232 18.718 1.00 83.94 371 SER A C 1
ATOM 2962 O O . SER A 1 371 ? -14.140 -27.294 19.100 1.00 83.94 371 SER A O 1
ATOM 2964 N N . LYS A 1 372 ? -14.905 -26.004 17.424 1.00 80.62 372 LYS A N 1
ATOM 2965 C CA . LYS A 1 372 ? -14.576 -26.958 16.352 1.00 80.62 372 LYS A CA 1
ATOM 2966 C C . LYS A 1 372 ? -13.080 -27.040 16.066 1.00 80.62 372 LYS A C 1
ATOM 2968 O O . LYS A 1 372 ? -12.608 -28.124 15.767 1.00 80.62 372 LYS A O 1
ATOM 2973 N N . LYS A 1 373 ? -12.341 -25.933 16.185 1.00 71.06 373 LYS A N 1
ATOM 2974 C CA . LYS A 1 373 ? -10.887 -25.892 15.937 1.00 71.06 373 LYS A CA 1
ATOM 2975 C C . LYS A 1 373 ? -10.060 -26.613 17.015 1.00 71.06 373 LYS A C 1
ATOM 2977 O O . LYS A 1 373 ? -8.926 -26.996 16.763 1.00 71.06 373 LYS A O 1
ATOM 2982 N N . SER A 1 374 ? -10.613 -26.780 18.220 1.00 60.31 374 SER A N 1
ATOM 2983 C CA . SER A 1 374 ? -9.967 -27.509 19.324 1.00 60.31 374 SER A CA 1
ATOM 2984 C C . SER A 1 374 ? -10.155 -29.033 19.297 1.00 60.31 374 SER A C 1
ATOM 2986 O O . SER A 1 374 ? -9.609 -29.708 20.169 1.00 60.31 374 SER A O 1
ATOM 2988 N N . LYS A 1 375 ? -10.948 -29.559 18.356 1.00 47.41 375 LYS A N 1
ATOM 2989 C CA . LYS A 1 375 ? -11.099 -30.996 18.081 1.00 47.41 375 LYS A CA 1
ATOM 2990 C C . LYS A 1 375 ? -10.270 -31.359 16.861 1.00 47.41 375 LYS A C 1
ATOM 2992 O O . LYS A 1 375 ? -9.747 -32.492 16.859 1.00 47.41 375 LYS A O 1
#

Solvent-accessible surface area (backbone atoms only — not comparable to full-atom values): 19483 Å² total; per-residue (Å²): 114,61,40,35,64,48,57,48,89,86,72,46,75,49,73,34,69,18,37,54,66,70,43,90,51,60,43,26,53,51,28,50,51,29,29,36,48,15,37,57,76,69,36,48,64,57,55,50,52,53,51,34,66,74,67,71,42,89,51,61,70,41,58,52,50,20,60,48,32,46,57,71,75,41,54,75,67,19,48,57,50,59,75,73,49,54,76,63,55,54,52,50,52,54,50,52,50,50,51,50,53,53,52,11,48,56,42,14,51,51,50,26,57,76,68,76,42,47,52,58,22,33,25,53,43,26,52,50,52,44,49,51,49,76,74,33,98,71,57,70,52,61,35,48,53,80,50,76,64,39,65,66,49,24,53,55,42,56,77,65,51,86,59,88,67,79,86,71,87,51,67,66,47,48,31,51,38,24,46,55,47,23,76,73,40,59,40,71,60,32,40,69,70,36,71,84,51,75,93,42,21,21,40,27,39,19,44,12,49,19,29,42,78,70,70,38,53,71,60,12,52,51,26,41,54,49,7,36,77,56,66,40,54,60,27,68,40,21,48,53,51,13,48,55,27,43,78,66,73,35,31,71,60,13,38,54,27,38,52,52,10,39,77,49,73,47,84,50,38,64,56,31,38,52,43,13,52,30,30,46,77,68,73,36,74,68,17,48,65,25,37,54,53,13,41,76,70,43,66,82,58,50,67,51,36,44,51,49,14,51,56,28,44,79,69,68,41,50,37,61,12,23,47,28,40,17,53,28,24,51,77,68,72,34,56,70,56,14,56,51,26,42,54,53,16,63,72,59,58,70,86,85,55,75,70,41,53,55,53,49,52,55,51,54,51,50,52,53,52,56,59,58,74,77,106

Mean predicted aligned error: 9.48 Å

Radius of gyration: 25.32 Å; Cα contacts (8 Å, |Δi|>4): 497; chains: 1; bounding box: 64×62×63 Å

Secondary structure (DSSP, 8-state):
----EEE-TTS-EEE-HHHHHH-SSHHHHHHHHHHHHHHHHTTHHHHHHHHHHHHT-TTHHHHHHHHHHHHTT-HHHHHHHHHHS-HHHHHHHHHHHHHHHHHHHHHHHHHHHHTT--THHHHHHHHHHHHHHHH-SS---HHHHHS--HHHHHHHHHHT----------H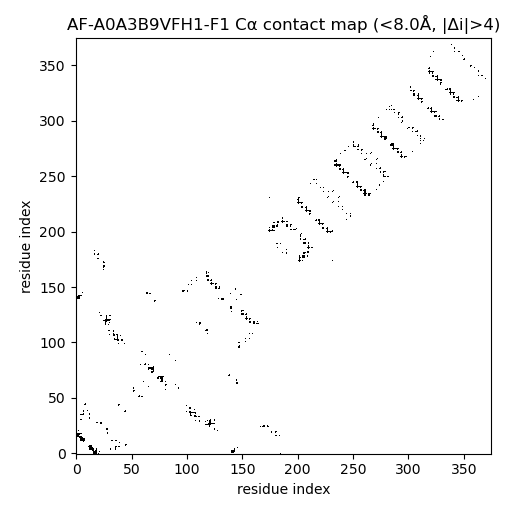HHHHHHHHHHHHHS-HHHHHHHHTTSPP-HHHHHHHHHHHHHTT-HHHHHHHHHHHHHTT--HHHHHHHHHHHHHHTT-HHHHHHHHHHHHHTT---HHHHHHHHHHHHHTT-TTHHHHHHHHHHH-TT-THHHHHHHHHHHHTT-HHHHHHHHHHHHHHTT-HHHHHHHHHHHHHH----SSHHHHHHHHHHHHHHHHHHHT-

Nearest PDB structures (foldseek):
  6ait-assembly1_B  TM=7.764E-01  e=6.186E-10  Escherichia coli K-12
  6sar-assembly1_A  TM=8.181E-01  e=2.482E-09  Escherichia coli K-12
  6ait-assembly1_D  TM=7.679E-01  e=1.115E-09  Escherichia coli K-12
  6ait-assembly1_A  TM=7.588E-01  e=9.424E-10  Escherichia coli K-12
  6ait-assembly1_F  TM=7.524E-01  e=4.533E-08  Escherichia coli K-12

Sequence (375 aa):
DQINAFATNEKDIVIYSGLIDKSTNVEQVQGILAHELGHLVAQHHVKTRVKQSQMGISTITGAVLGVGAVIAGAPQAGYAAILGGSAADMSQALAYSREHENEADSIALQLLKKSEISAKGLADFFAILQREERNFYRTSPEFLNTHPSSSRRKDFIRANVLVALDEKKDQEFEIFKAKVSALTKKPAKTISSYSLKQDSAGKSLALAVAYNYQGLFKDSKKELAKSRKLGLAGKWYYDILGQFEYENAKFENSIESYQKSAKSGNDSWILDFQIAESYYSLKNKKALDYFLKAISKFEYFYYTYKRIADVYADHKEMTKAYYYLTLYSAKTDDEKGAKRYLALAQKQYKQENTEDLILKQQLDDLELFFSKKSK